Protein AF-0000000078668151 (afdb_homodimer)

Foldseek 3Di:
DAEFEAVQWDFWFADVDDFPEEEEAFDKYKYWADWQQQPQDDDFVDFSVPGDCSRGHIWTGQYQYPPDDAQKKKKKAWAAWDFDQKFKWKFAAPFFQVNVVDDGITMFIWGHDPQWTPRDPDTDGFQKAFQFKFFHAHDIDGLLAQALRGHRLQASVRHHQKMKMHGAHHHRRRMTTYNMARDADFASGSNTGRITTTMIMIGIHMGHFGARHMWMGHPWKIKGKHWAQDVVVRQVVQLQLQLQLLCQFVVHDSVVSNVVCVVFKDKAFNHDGTSIGMIIIIGTVVRGDPVSRGDHPDD/DAEFEQVQWDFWFADVDDFPEEEEAFDKYKYWADWQQQPQDDDFVDFSVPGDPSRGHIWTGQYQYPPDDAFKKKKKAWAAWDFDQKFKWKFAAPFFQVNVVDDGITMDIWGHDPQWTDRDPDTDGFQKAFQFKFFHAHDIDGLLAQALRGHRLQASVRHHQKMKMHGAHHHRRRMTTYNMARDADFASGSNTGRITTTMTMIRIHMGHFGARHMWMGHPWKIKGKHWAQDVVVRQVVQLQLQLQLLCQQVVHDSVVSNVVCVVFKDKAFNHDGTSIGMIIIIGTVVRGDPVSRGDHPPD

pLDDT: mean 97.36, std 6.48, range [25.25, 99.0]

Solvent-accessible surface area (backbone atoms only — not comparable to full-atom values): 27349 Å² total; per-residue (Å²): 126,50,74,41,53,47,87,39,46,41,53,50,28,13,74,82,64,60,68,67,46,76,42,51,62,69,38,50,38,34,38,26,28,38,15,33,62,48,70,66,64,85,48,53,86,42,36,74,86,74,52,67,73,90,46,40,27,32,20,15,31,20,35,25,30,58,87,31,30,61,59,16,27,40,37,39,33,30,70,38,67,49,70,51,49,56,25,40,32,48,41,35,54,73,33,28,67,59,8,87,72,38,86,59,58,40,37,44,65,24,48,38,55,96,59,28,32,29,57,77,91,45,79,40,76,47,50,53,21,42,22,20,44,28,25,21,31,86,50,79,37,50,31,60,42,27,35,46,38,26,20,32,40,39,31,64,74,47,22,62,71,21,34,41,33,31,30,25,62,31,78,22,26,33,37,27,38,15,23,28,25,40,26,50,20,28,22,23,39,27,55,31,34,29,27,16,29,33,38,38,35,32,35,36,36,65,42,88,26,27,41,77,41,24,34,36,35,50,96,60,32,38,28,42,41,26,43,22,69,47,58,68,58,15,48,44,51,33,51,52,53,49,24,51,18,37,11,62,51,64,74,39,58,67,68,58,13,36,50,49,33,3,41,55,31,28,42,41,46,21,22,61,43,48,76,22,16,20,31,28,32,37,36,44,47,91,58,38,56,77,67,33,61,38,50,68,79,77,129,127,50,74,42,54,48,87,40,47,40,55,48,29,14,75,83,65,60,68,67,46,77,43,51,61,69,40,48,39,34,38,25,28,40,15,33,63,47,69,66,64,85,48,52,87,43,37,75,86,74,52,67,73,88,45,40,29,33,21,15,31,21,35,24,30,58,87,32,30,62,60,17,26,39,36,41,33,29,69,40,67,48,69,50,50,58,23,40,32,48,42,34,54,73,33,27,66,60,7,87,72,40,85,59,57,40,37,44,64,25,48,38,56,96,62,30,34,27,57,78,90,46,79,39,75,47,50,54,21,42,22,21,44,29,24,19,30,86,51,81,37,50,30,61,40,28,36,48,37,26,19,31,40,40,31,64,73,47,23,62,72,20,34,41,34,31,30,24,62,30,77,22,26,33,39,28,38,15,23,27,23,39,25,50,20,29,23,22,39,28,54,30,34,30,26,16,28,35,36,38,34,32,34,37,37,66,42,88,26,25,42,76,41,24,35,36,37,51,97,60,28,38,29,42,42,26,43,23,69,46,57,67,60,15,48,45,52,34,50,53,52,51,25,52,19,38,11,60,51,63,75,39,56,65,69,56,13,36,50,50,33,3,41,55,31,28,43,40,46,19,23,62,43,48,75,23,15,20,34,30,32,37,37,46,46,92,56,36,56,75,68,32,61,39,51,70,76,82,122

Secondary structure (DSSP, 8-state):
-EEE-TTSEESEESTT---SEEE-TT-EEEEEE--TTTT---STT--GGGS-GGGSS-EEEEEEETT--TTEEEEEEEEEEEEEEEEEEEE-TT-STTTTT--S-EEEEEEEETTEEEETTEEEE---EEEEEE---SS-EETT--BTTEEE---TT-STT-EEEEE--STTEEEEEEEEES---TB-TTS---EEEEEEEEEEEEEESB-SS-EEE-SSEEEEEEEESSHHHHHHHHHHHHHHHHHHHHT--HHHHHHHHHHHPEEEEEESSSSSEEEEEEEETTT--GGGT-B----/-EEE-TTSEESEESTT---SEEE-TT-EEEEEE--TTTT---STT--GGGS-GGGSS-EEEEEEETT--TTEEEEEEEEEEEEEEEEEEEE-TT-STTTTT--S-EEEEEEEETTEEEETTEEEE---EEEEEE---SS-EETT--BTTEEE---TT-STT-EEEEE--STTEEEEEEEEES---TB-TTS---EEEEEEEEEEEEEESB-SS-EEE-SSEEEEEEEESSHHHHHHHHHHHHHHHHHHHHT--HHHHHHHHHHHPEEEEEESSSSSEEEEEEEETTT--GGGT-B----

Nearest PDB structures (foldseek):
  2f4l-assembly2_C  TM=9.774E-01  e=2.449E-40  Thermotoga maritima MSB8
  2f4l-assembly1_A  TM=9.808E-01  e=3.648E-40  Thermotoga maritima MSB8
  2f4l-assembly2_D  TM=9.801E-01  e=1.139E-39  Thermotoga maritima MSB8
  2ii1-assembly2_B  TM=9.842E-01  e=1.960E-38  Halalkalibacterium halodurans
  2f4l-assembly1_B  TM=9.836E-01  e=4.348E-38  Thermotoga maritima MSB8

Organism: Thermococcus barophilus (strain DSM 11836 / MP) (NCBI:txid391623)

Structure (mmCIF, N/CA/C/O backbone):
data_AF-0000000078668151-model_v1
#
loop_
_entity.id
_entity.type
_entity.pdbx_description
1 polymer Acetamidase/formamidase
#
loop_
_atom_site.group_PDB
_atom_site.id
_atom_site.type_symbol
_atom_site.label_atom_id
_atom_site.label_alt_id
_atom_site.label_comp_id
_atom_site.label_asym_id
_atom_site.label_entity_id
_atom_site.label_seq_id
_atom_site.pdbx_PDB_ins_code
_atom_site.Cartn_x
_atom_site.Cartn_y
_atom_site.Cartn_z
_atom_site.occupancy
_atom_site.B_iso_or_equiv
_atom_site.auth_seq_id
_atom_site.auth_comp_id
_atom_site.auth_asym_id
_atom_site.auth_atom_id
_atom_site.pdbx_PDB_model_num
ATOM 1 N N . MET A 1 1 ? -4.043 37.812 0.231 1 87.56 1 MET A N 1
ATOM 2 C CA . MET A 1 1 ? -3.439 36.5 0.529 1 87.56 1 MET A CA 1
ATOM 3 C C . MET A 1 1 ? -2.809 36.5 1.917 1 87.56 1 MET A C 1
ATOM 5 O O . MET A 1 1 ? -2.121 37.469 2.291 1 87.56 1 MET A O 1
ATOM 9 N N . ILE A 1 2 ? -3.191 35.625 2.83 1 96.69 2 ILE A N 1
ATOM 10 C CA . ILE A 1 2 ? -2.721 35.531 4.207 1 96.69 2 ILE A CA 1
ATOM 11 C C . ILE A 1 2 ? -1.424 34.719 4.25 1 96.69 2 ILE A C 1
ATOM 13 O O . ILE A 1 2 ? -1.345 33.625 3.682 1 96.69 2 ILE A O 1
ATOM 17 N N . LEU A 1 3 ? -0.396 35.312 4.742 1 98.38 3 LEU A N 1
ATOM 18 C CA . LEU A 1 3 ? 0.892 34.656 4.895 1 98.38 3 LEU A CA 1
ATOM 19 C C . LEU A 1 3 ? 1.207 34.406 6.367 1 98.38 3 LEU A C 1
ATOM 21 O O . LEU A 1 3 ? 1.135 35.344 7.18 1 98.38 3 LEU A O 1
ATOM 25 N N . ILE A 1 4 ? 1.469 33.219 6.703 1 98.88 4 ILE A N 1
ATOM 26 C CA . ILE A 1 4 ? 1.926 32.906 8.047 1 98.88 4 ILE A CA 1
ATOM 27 C C . ILE A 1 4 ? 3.404 32.5 8.008 1 98.88 4 ILE A C 1
ATOM 29 O O . ILE A 1 4 ? 3.775 31.484 7.449 1 98.88 4 ILE A O 1
ATOM 33 N N . PRO A 1 5 ? 4.262 33.281 8.602 1 98.56 5 PRO A N 1
ATOM 34 C CA . PRO A 1 5 ? 5.703 33.031 8.523 1 98.56 5 PRO A CA 1
ATOM 35 C C . PRO A 1 5 ? 6.141 31.859 9.398 1 98.56 5 PRO A C 1
ATOM 37 O O . PRO A 1 5 ? 5.426 31.469 10.32 1 98.56 5 PRO A O 1
ATOM 40 N N . LYS A 1 6 ? 7.277 31.266 9.086 1 97.75 6 LYS A N 1
ATOM 41 C CA . LYS A 1 6 ? 7.734 30.031 9.703 1 97.75 6 LYS A CA 1
ATOM 42 C C . LYS A 1 6 ? 8.062 30.234 11.18 1 97.75 6 LYS A C 1
ATOM 44 O O . LYS A 1 6 ? 8.18 29.266 11.93 1 97.75 6 LYS A O 1
ATOM 49 N N . ASP A 1 7 ? 8.227 31.469 11.648 1 97.25 7 ASP A N 1
ATOM 50 C CA . ASP A 1 7 ? 8.531 31.703 13.062 1 97.25 7 ASP A CA 1
ATOM 51 C C . ASP A 1 7 ? 7.277 31.531 13.922 1 97.25 7 ASP A C 1
ATOM 53 O O . ASP A 1 7 ? 7.367 31.453 15.148 1 97.25 7 ASP A O 1
ATOM 57 N N . LYS A 1 8 ? 6.117 31.562 13.273 1 98.38 8 LYS A N 1
ATOM 58 C CA . LYS A 1 8 ? 4.879 31.203 13.945 1 98.38 8 LYS A CA 1
ATOM 59 C C . LYS A 1 8 ? 4.602 29.703 13.82 1 98.38 8 LYS A C 1
ATOM 61 O O . LYS A 1 8 ? 3.982 29.266 12.852 1 98.38 8 LYS A O 1
ATOM 66 N N . HIS A 1 9 ? 5.164 28.953 14.672 1 98.25 9 HIS A N 1
ATOM 67 C CA . HIS A 1 9 ? 4.969 27.516 14.602 1 98.25 9 HIS A CA 1
ATOM 68 C C . HIS A 1 9 ? 4.703 26.922 15.977 1 98.25 9 HIS A C 1
ATOM 70 O O . HIS A 1 9 ? 4.957 27.578 17 1 98.25 9 HIS A O 1
ATOM 76 N N . VAL A 1 10 ? 4.129 25.812 16.031 1 98.5 10 VAL A N 1
ATOM 77 C CA . VAL A 1 10 ? 3.805 25.078 17.25 1 98.5 10 VAL A CA 1
ATOM 78 C C . VAL A 1 10 ? 4.461 23.703 17.219 1 98.5 10 VAL A C 1
ATOM 80 O O . VAL A 1 10 ? 4.895 23.234 16.172 1 98.5 10 VAL A O 1
ATOM 83 N N . TYR A 1 11 ? 4.492 23 18.406 1 98.44 11 TYR A N 1
ATOM 84 C CA . TYR A 1 11 ? 5.082 21.672 18.531 1 98.44 11 TYR A CA 1
ATOM 85 C C . TYR A 1 11 ? 4.062 20.672 19.047 1 98.44 11 TYR A C 1
ATOM 87 O O . TYR A 1 11 ? 4.414 19.531 19.359 1 98.44 11 TYR A O 1
ATOM 95 N N . SER A 1 12 ? 2.84 21.109 19.172 1 98.62 12 SER A N 1
ATOM 96 C CA . SER A 1 12 ? 1.735 20.25 19.578 1 98.62 12 SER A CA 1
ATOM 97 C C . SER A 1 12 ? 0.414 20.734 18.984 1 98.62 12 SER A C 1
ATOM 99 O O . SER A 1 12 ? 0.265 21.906 18.656 1 98.62 12 SER A O 1
ATOM 101 N N . PHE A 1 13 ? -0.48 19.812 18.766 1 98.81 13 PHE A N 1
ATOM 102 C CA . PHE A 1 13 ? -1.871 20.094 18.438 1 98.81 13 PHE A CA 1
ATOM 103 C C . PHE A 1 13 ? -2.754 19.984 19.672 1 98.81 13 PHE A C 1
ATOM 105 O O . PHE A 1 13 ? -2.885 18.891 20.25 1 98.81 13 PHE A O 1
ATOM 112 N N . GLY A 1 14 ? -3.338 21.062 20.062 1 98.5 14 GLY A N 1
ATOM 113 C CA . GLY A 1 14 ? -4.176 20.953 21.25 1 98.5 14 GLY A CA 1
ATOM 114 C C . GLY A 1 14 ? -4.656 22.297 21.75 1 98.5 14 GLY A C 1
ATOM 115 O O . GLY A 1 14 ? -4.637 23.297 21.016 1 98.5 14 GLY A O 1
ATOM 116 N N . PRO A 1 15 ? -5.156 22.328 23.016 1 97.81 15 PRO A N 1
ATOM 117 C CA . PRO A 1 15 ? -5.812 23.516 23.594 1 97.81 15 PRO A CA 1
ATOM 118 C C . PRO A 1 15 ? -4.855 24.688 23.781 1 97.81 15 PRO A C 1
ATOM 120 O O . PRO A 1 15 ? -5.293 25.828 23.906 1 97.81 15 PRO A O 1
ATOM 123 N N . SER A 1 16 ? -3.594 24.453 23.75 1 97.38 16 SER A N 1
ATOM 124 C CA . SER A 1 16 ? -2.629 25.516 24 1 97.38 16 SER A CA 1
ATOM 125 C C . SER A 1 16 ? -2.4 26.359 22.766 1 97.38 16 SER A C 1
ATOM 127 O O . SER A 1 16 ? -1.811 27.438 22.828 1 97.38 16 SER A O 1
ATOM 129 N N . MET A 1 17 ? -2.893 25.922 21.641 1 98.12 17 MET A N 1
ATOM 130 C CA . MET A 1 17 ? -2.664 26.609 20.375 1 98.12 17 MET A CA 1
ATOM 131 C C . MET A 1 17 ? -3.367 27.953 20.344 1 98.12 17 MET A C 1
ATOM 133 O O . MET A 1 17 ? -4.543 28.062 20.703 1 98.12 17 MET A O 1
ATOM 137 N N . LYS A 1 18 ? -2.572 28.969 20.031 1 97.62 18 LYS A N 1
ATOM 138 C CA . LYS A 1 18 ? -3.086 30.328 19.828 1 97.62 18 LYS A CA 1
ATOM 139 C C . LYS A 1 18 ? -2.98 30.734 18.359 1 97.62 18 LYS A C 1
ATOM 141 O O . LYS A 1 18 ? -1.942 30.547 17.734 1 97.62 18 LYS A O 1
ATOM 146 N N . PRO A 1 19 ? -4.027 31.297 17.859 1 98.44 19 PRO A N 1
ATOM 147 C CA . PRO A 1 19 ? -4.027 31.625 16.422 1 98.44 19 PRO A CA 1
ATOM 148 C C . PRO A 1 19 ? -2.893 32.562 16.047 1 98.44 19 PRO A C 1
ATOM 150 O O . PRO A 1 19 ? -2.627 33.531 16.75 1 98.44 19 PRO A O 1
ATOM 153 N N . ALA A 1 20 ? -2.26 32.281 14.977 1 98.62 20 ALA A N 1
ATOM 154 C CA . ALA A 1 20 ? -1.259 33.156 14.383 1 98.62 20 ALA A CA 1
ATOM 155 C C . ALA A 1 20 ? -1.883 34.062 13.312 1 98.62 20 ALA A C 1
ATOM 157 O O . ALA A 1 20 ? -1.334 35.094 12.984 1 98.62 20 ALA A O 1
ATOM 158 N N . ALA A 1 21 ? -2.965 33.625 12.75 1 98.75 21 ALA A N 1
ATOM 159 C CA . ALA A 1 21 ? -3.723 34.344 11.727 1 98.75 21 ALA A CA 1
ATOM 160 C C . ALA A 1 21 ? -5.172 33.875 11.68 1 98.75 21 ALA A C 1
ATOM 162 O O . ALA A 1 21 ? -5.516 32.844 12.289 1 98.75 21 ALA A O 1
ATOM 163 N N . LYS A 1 22 ? -6.004 34.594 11.023 1 98.69 22 LYS A N 1
ATOM 164 C CA . LYS A 1 22 ? -7.414 34.25 10.852 1 98.69 22 LYS A CA 1
ATOM 165 C C . LYS A 1 22 ? -7.809 34.281 9.375 1 98.69 22 LYS A C 1
ATOM 167 O O . LYS A 1 22 ? -7.32 35.125 8.609 1 98.69 22 LYS A O 1
ATOM 172 N N . ALA A 1 23 ? -8.633 33.406 9.016 1 98.81 23 ALA A N 1
ATOM 173 C CA . ALA A 1 23 ? -9.133 33.312 7.645 1 98.81 23 ALA A CA 1
ATOM 174 C C . ALA A 1 23 ? -10.625 33.031 7.617 1 98.81 23 ALA A C 1
ATOM 176 O O . ALA A 1 23 ? -11.18 32.5 8.594 1 98.81 23 ALA A O 1
ATOM 177 N N . LYS A 1 24 ? -11.273 33.406 6.527 1 98.56 24 LYS A N 1
ATOM 178 C CA . LYS A 1 24 ? -12.641 33 6.207 1 98.56 24 LYS A CA 1
ATOM 179 C C . LYS A 1 24 ? -12.648 31.844 5.215 1 98.56 24 LYS A C 1
ATOM 181 O O . LYS A 1 24 ? -11.695 31.672 4.449 1 98.56 24 LYS A O 1
ATOM 186 N N . PRO A 1 25 ? -13.773 31.047 5.266 1 98.44 25 PRO A N 1
ATOM 187 C CA . PRO A 1 25 ? -13.883 30.031 4.219 1 98.44 25 PRO A CA 1
ATOM 188 C C . PRO A 1 25 ? -13.727 30.609 2.814 1 98.44 25 PRO A C 1
ATOM 190 O O . PRO A 1 25 ? -14.305 31.641 2.5 1 98.44 25 PRO A O 1
ATOM 193 N N . GLY A 1 26 ? -12.859 29.953 2.049 1 98.31 26 GLY A N 1
ATOM 194 C CA . GLY A 1 26 ? -12.586 30.422 0.699 1 98.31 26 GLY A CA 1
ATOM 195 C C . GLY A 1 26 ? -11.273 31.172 0.577 1 98.31 26 GLY A C 1
ATOM 196 O O . GLY A 1 26 ? -10.766 31.375 -0.529 1 98.31 26 GLY A O 1
ATOM 197 N N . ASP A 1 27 ? -10.719 31.594 1.709 1 98.69 27 ASP A N 1
ATOM 198 C CA . ASP A 1 27 ? -9.469 32.344 1.67 1 98.69 27 ASP A CA 1
ATOM 199 C C . ASP A 1 27 ? -8.297 31.469 1.253 1 98.69 27 ASP A C 1
ATOM 201 O O . ASP A 1 27 ? -8.305 30.25 1.515 1 98.69 27 ASP A O 1
ATOM 205 N N . ILE A 1 28 ? -7.359 32.031 0.583 1 98.81 28 ILE A N 1
ATOM 206 C CA . ILE A 1 28 ? -6.078 31.406 0.246 1 98.81 28 ILE A CA 1
ATOM 207 C C . ILE A 1 28 ? -5.016 31.828 1.257 1 98.81 28 ILE A C 1
ATOM 209 O O . ILE A 1 28 ? -4.898 33.031 1.575 1 98.81 28 ILE A O 1
ATOM 213 N N . VAL A 1 29 ? -4.293 30.922 1.816 1 98.88 29 VAL A N 1
ATOM 214 C CA . VAL A 1 29 ? -3.305 31.156 2.865 1 98.88 29 VAL A CA 1
ATOM 215 C C . VAL A 1 29 ? -1.98 30.5 2.484 1 98.88 29 VAL A C 1
ATOM 217 O O . VAL A 1 29 ? -1.965 29.391 1.943 1 98.88 29 VAL A O 1
ATOM 220 N N . VAL A 1 30 ? -0.86 31.109 2.711 1 98.94 30 VAL A N 1
ATOM 221 C CA . VAL A 1 30 ? 0.471 30.547 2.498 1 98.94 30 VAL A CA 1
ATOM 222 C C . VAL A 1 30 ? 1.156 30.312 3.844 1 98.94 30 VAL A C 1
ATOM 224 O O . VAL A 1 30 ? 1.25 31.234 4.664 1 98.94 30 VAL A O 1
ATOM 227 N N . PHE A 1 31 ? 1.579 29.141 4.121 1 98.94 31 PHE A N 1
ATOM 228 C CA . PHE A 1 31 ? 2.365 28.781 5.293 1 98.94 31 PHE A CA 1
ATOM 229 C C . PHE A 1 31 ? 3.836 28.609 4.926 1 98.94 31 PHE A C 1
ATOM 231 O O . PHE A 1 31 ? 4.184 27.797 4.066 1 98.94 31 PHE A O 1
ATOM 238 N N . GLU A 1 32 ? 4.68 29.359 5.484 1 98.88 32 GLU A N 1
ATOM 239 C CA . GLU A 1 32 ? 6.105 29.047 5.426 1 98.88 32 GLU A CA 1
ATOM 240 C C . GLU A 1 32 ? 6.488 28.016 6.488 1 98.88 32 GLU A C 1
ATOM 242 O O . GLU A 1 32 ? 6.027 28.094 7.629 1 98.88 32 GLU A O 1
ATOM 247 N N . THR A 1 33 ? 7.277 27.047 6.113 1 98.69 33 THR A N 1
ATOM 248 C CA . THR A 1 33 ? 7.535 25.938 7.039 1 98.69 33 THR A CA 1
ATOM 249 C C . THR A 1 33 ? 9.039 25.75 7.234 1 98.69 33 THR A C 1
ATOM 251 O O . THR A 1 33 ? 9.828 26.094 6.359 1 98.69 33 THR A O 1
ATOM 254 N N . ILE A 1 34 ? 9.398 25.266 8.406 1 98 34 ILE A N 1
ATOM 255 C CA . ILE A 1 34 ? 10.719 24.766 8.75 1 98 34 ILE A CA 1
ATOM 256 C C . ILE A 1 34 ? 10.766 23.25 8.547 1 98 34 ILE A C 1
ATOM 258 O O . ILE A 1 34 ? 9.75 22.562 8.719 1 98 34 ILE A O 1
ATOM 262 N N . ASP A 1 35 ? 11.922 22.75 8.141 1 97 35 ASP A N 1
ATOM 263 C CA . ASP A 1 35 ? 12 21.312 7.945 1 97 35 ASP A CA 1
ATOM 264 C C . ASP A 1 35 ? 11.773 20.562 9.258 1 97 35 ASP A C 1
ATOM 266 O O . ASP A 1 35 ? 11.789 21.172 10.336 1 97 35 ASP A O 1
ATOM 270 N N . ALA A 1 36 ? 11.594 19.312 9.195 1 97.19 36 ALA A N 1
ATOM 271 C CA . ALA A 1 36 ? 11.188 18.469 10.32 1 97.19 36 ALA A CA 1
ATOM 272 C C . ALA A 1 36 ? 12.234 18.516 11.43 1 97.19 36 ALA A C 1
ATOM 274 O O . ALA A 1 36 ? 11.922 18.266 12.594 1 97.19 36 ALA A O 1
ATOM 275 N N . LEU A 1 37 ? 13.484 18.828 11.133 1 97 37 LEU A N 1
ATOM 276 C CA . LEU A 1 37 ? 14.555 18.797 12.117 1 97 37 LEU A CA 1
ATOM 277 C C . LEU A 1 37 ? 14.812 20.188 12.688 1 97 37 LEU A C 1
ATOM 279 O O . LEU A 1 37 ? 15.812 20.406 13.375 1 97 37 LEU A O 1
ATOM 283 N N . GLY A 1 38 ? 13.945 21.156 12.336 1 96.56 38 GLY A N 1
ATOM 284 C CA . GLY A 1 38 ? 13.961 22.484 12.922 1 96.56 38 GLY A CA 1
ATOM 285 C C . GLY A 1 38 ? 15.047 23.375 12.352 1 96.56 38 GLY A C 1
ATOM 286 O O . GLY A 1 38 ? 15.492 24.312 13.016 1 96.56 38 GLY A O 1
ATOM 287 N N . GLY A 1 39 ? 15.523 22.969 11.25 1 95.69 39 GLY A N 1
ATOM 288 C CA . GLY A 1 39 ? 16.609 23.734 10.68 1 95.69 39 GLY A CA 1
ATOM 289 C C . GLY A 1 39 ? 17.922 23.562 11.422 1 95.69 39 GLY A C 1
ATOM 290 O O . GLY A 1 39 ? 18.844 24.375 11.273 1 95.69 39 GLY A O 1
ATOM 291 N N . GLN A 1 40 ? 18.016 22.531 12.203 1 96 40 GLN A N 1
ATOM 292 C CA . GLN A 1 40 ? 19.156 22.359 13.102 1 96 40 GLN A CA 1
ATOM 293 C C . GLN A 1 40 ? 20.328 21.688 12.383 1 96 40 GLN A C 1
ATOM 295 O O . GLN A 1 40 ? 21.469 21.766 12.844 1 96 40 GLN A O 1
ATOM 300 N N . ILE A 1 41 ? 20.047 20.953 11.289 1 95.56 41 ILE A N 1
ATOM 301 C CA . ILE A 1 41 ? 21.078 20.266 10.539 1 95.56 41 ILE A CA 1
ATOM 302 C C . ILE A 1 41 ? 21.547 21.125 9.367 1 95.56 41 ILE A C 1
ATOM 304 O O . ILE A 1 41 ? 20.766 21.453 8.477 1 95.56 41 ILE A O 1
ATOM 308 N N . GLN A 1 42 ? 22.859 21.453 9.375 1 92.81 42 GLN A N 1
ATOM 309 C CA . GLN A 1 42 ? 23.375 22.375 8.383 1 92.81 42 GLN A CA 1
ATOM 310 C C . GLN A 1 42 ? 24.359 21.672 7.441 1 92.81 42 GLN A C 1
ATOM 312 O O . GLN A 1 42 ? 24.578 22.125 6.316 1 92.81 42 GLN A O 1
ATOM 317 N N . SER A 1 43 ? 24.984 20.609 7.938 1 94.56 43 SER A N 1
ATOM 318 C CA . SER A 1 43 ? 25.922 19.828 7.145 1 94.56 43 SER A CA 1
ATOM 319 C C . SER A 1 43 ? 25.812 18.344 7.48 1 94.56 43 SER A C 1
ATOM 321 O O . SER A 1 43 ? 25.094 17.953 8.406 1 94.56 43 SER A O 1
ATOM 323 N N . GLU A 1 44 ? 26.469 17.562 6.715 1 95.38 44 GLU A N 1
ATOM 324 C CA . GLU A 1 44 ? 26.422 16.125 6.922 1 95.38 44 GLU A CA 1
ATOM 325 C C . GLU A 1 44 ? 27.156 15.711 8.195 1 95.38 44 GLU A C 1
ATOM 327 O O . GLU A 1 44 ? 27.031 14.578 8.664 1 95.38 44 GLU A O 1
ATOM 332 N N . LYS A 1 45 ? 27.906 16.594 8.797 1 95.12 45 LYS A N 1
ATOM 333 C CA . LYS A 1 45 ? 28.562 16.359 10.078 1 95.12 45 LYS A CA 1
ATOM 334 C C . LYS A 1 45 ? 27.562 16.453 11.234 1 95.12 45 LYS A C 1
ATOM 336 O O . LYS A 1 45 ? 27.812 15.938 12.32 1 95.12 45 LYS A O 1
ATOM 341 N N . ASP A 1 46 ? 26.5 17.203 10.961 1 94.81 46 ASP A N 1
ATOM 342 C CA . ASP A 1 46 ? 25.438 17.328 11.961 1 94.81 46 ASP A CA 1
ATOM 343 C C . ASP A 1 46 ? 24.547 16.094 11.945 1 94.81 46 ASP A C 1
ATOM 345 O O . ASP A 1 46 ? 23.969 15.75 10.906 1 94.81 46 ASP A O 1
ATOM 349 N N . THR A 1 47 ? 24.453 15.469 13.133 1 93.94 47 THR A N 1
ATOM 350 C CA . THR A 1 47 ? 23.594 14.297 13.203 1 93.94 47 THR A CA 1
ATOM 351 C C . THR A 1 47 ? 22.453 14.531 14.18 1 93.94 47 THR A C 1
ATOM 353 O O . THR A 1 47 ? 22.453 15.516 14.922 1 93.94 47 THR A O 1
ATOM 356 N N . ILE A 1 48 ? 21.469 13.625 14.133 1 93.38 48 ILE A N 1
ATOM 357 C CA . ILE A 1 48 ? 20.266 13.758 14.953 1 93.38 48 ILE A CA 1
ATOM 358 C C . ILE A 1 48 ? 20.641 13.633 16.422 1 93.38 48 ILE A C 1
ATOM 360 O O . ILE A 1 48 ? 19.875 14.062 17.297 1 93.38 48 ILE A O 1
ATOM 364 N N . ALA A 1 49 ? 21.781 13.07 16.688 1 90.44 49 ALA A N 1
ATOM 365 C CA . ALA A 1 49 ? 22.234 12.922 18.078 1 90.44 49 ALA A CA 1
ATOM 366 C C . ALA A 1 49 ? 22.547 14.273 18.703 1 90.44 49 ALA A C 1
ATOM 368 O O . ALA A 1 49 ? 22.578 14.406 19.922 1 90.44 49 ALA A O 1
ATOM 369 N N . GLN A 1 50 ? 22.656 15.289 17.922 1 92.06 50 GLN A N 1
ATOM 370 C CA . GLN A 1 50 ? 23.156 16.562 18.422 1 92.06 50 GLN A CA 1
ATOM 371 C C . GLN A 1 50 ? 22.047 17.609 18.438 1 92.06 50 GLN A C 1
ATOM 373 O O . GLN A 1 50 ? 22.266 18.75 18.859 1 92.06 50 GLN A O 1
ATOM 378 N N . ILE A 1 51 ? 20.906 17.141 18 1 92.25 51 ILE A N 1
ATOM 379 C CA . ILE A 1 51 ? 19.922 18.203 17.844 1 92.25 51 ILE A CA 1
ATOM 380 C C . ILE A 1 51 ? 19.016 18.266 19.078 1 92.25 51 ILE A C 1
ATOM 382 O O . ILE A 1 51 ? 19 17.328 19.875 1 92.25 51 ILE A O 1
ATOM 386 N N . ASP A 1 52 ? 18.422 19.469 19.312 1 95.44 52 ASP A N 1
ATOM 387 C CA . ASP A 1 52 ? 17.406 19.688 20.328 1 95.44 52 ASP A CA 1
ATOM 388 C C . ASP A 1 52 ? 16.062 19.109 19.891 1 95.44 52 ASP A C 1
ATOM 390 O O . ASP A 1 52 ? 15.375 19.688 19.047 1 95.44 52 ASP A O 1
ATOM 394 N N . PHE A 1 53 ? 15.617 18.047 20.469 1 93.75 53 PHE A N 1
ATOM 395 C CA . PHE A 1 53 ? 14.43 17.312 20.047 1 93.75 53 PHE A CA 1
ATOM 396 C C . PHE A 1 53 ? 13.164 18.078 20.422 1 93.75 53 PHE A C 1
ATOM 398 O O . PHE A 1 53 ? 12.078 17.75 19.938 1 93.75 53 PHE A O 1
ATOM 405 N N . SER A 1 54 ? 13.273 19.047 21.312 1 93.88 54 SER A N 1
ATOM 406 C CA . SER A 1 54 ? 12.125 19.891 21.609 1 93.88 54 SER A CA 1
ATOM 407 C C . SER A 1 54 ? 11.789 20.812 20.422 1 93.88 54 SER A C 1
ATOM 409 O O . SER A 1 54 ? 10.719 21.422 20.391 1 93.88 54 SER A O 1
ATOM 411 N N . ARG A 1 55 ? 12.641 20.828 19.453 1 94.88 55 ARG A N 1
ATOM 412 C CA . ARG A 1 55 ? 12.461 21.703 18.297 1 94.88 55 ARG A CA 1
ATOM 413 C C . ARG A 1 55 ? 12.234 20.906 17.031 1 94.88 55 ARG A C 1
ATOM 415 O O . ARG A 1 55 ? 12.484 21.391 15.922 1 94.88 55 ARG A O 1
ATOM 422 N N . VAL A 1 56 ? 11.781 19.672 17.188 1 95.75 56 VAL A N 1
ATOM 423 C CA . VAL A 1 56 ? 11.57 18.812 16.031 1 95.75 56 VAL A CA 1
ATOM 424 C C . VAL A 1 56 ? 10.102 18.844 15.617 1 95.75 56 VAL A C 1
ATOM 426 O O . VAL A 1 56 ? 9.211 18.984 16.469 1 95.75 56 VAL A O 1
ATOM 429 N N . ASN A 1 57 ? 9.852 18.781 14.336 1 97.44 57 ASN A N 1
ATOM 430 C CA . ASN A 1 57 ? 8.555 18.734 13.664 1 97.44 57 ASN A CA 1
ATOM 431 C C . ASN A 1 57 ? 7.738 20 13.945 1 97.44 57 ASN A C 1
ATOM 433 O O . ASN A 1 57 ? 6.57 19.906 14.328 1 97.44 57 ASN A O 1
ATOM 437 N N . PRO A 1 58 ? 8.383 21.156 13.781 1 98.56 58 PRO A N 1
ATOM 438 C CA . PRO A 1 58 ? 7.57 22.359 13.883 1 98.56 58 PRO A CA 1
ATOM 439 C C . PRO A 1 58 ? 6.473 22.438 12.828 1 98.56 58 PRO A C 1
ATOM 441 O O . PRO A 1 58 ? 6.699 22.078 11.672 1 98.56 58 PRO A O 1
ATOM 444 N N . ALA A 1 59 ? 5.309 22.828 13.203 1 98.75 59 ALA A N 1
ATOM 445 C CA . ALA A 1 59 ? 4.199 23.062 12.289 1 98.75 59 ALA A CA 1
ATOM 446 C C . ALA A 1 59 ? 3.771 24.531 12.312 1 98.75 59 ALA A C 1
ATOM 448 O O . ALA A 1 59 ? 3.402 25.047 13.367 1 98.75 59 ALA A O 1
ATOM 449 N N . THR A 1 60 ? 3.822 25.156 11.188 1 98.88 60 THR A N 1
ATOM 450 C CA . THR A 1 60 ? 3.506 26.578 11.086 1 98.88 60 THR A CA 1
ATOM 451 C C . THR A 1 60 ? 2.002 26.812 11.188 1 98.88 60 THR A C 1
ATOM 453 O O . THR A 1 60 ? 1.213 26.062 10.594 1 98.88 60 THR A O 1
ATOM 456 N N . GLY A 1 61 ? 1.583 27.844 11.719 1 97.88 61 GLY A N 1
ATOM 457 C CA . GLY A 1 61 ? 0.238 28.203 12.133 1 97.88 61 GLY A CA 1
ATOM 458 C C . GLY A 1 61 ? 0.166 28.672 13.578 1 97.88 61 GLY A C 1
ATOM 459 O O . GLY A 1 61 ? 1.152 29.172 14.125 1 97.88 61 GLY A O 1
ATOM 460 N N . PRO A 1 62 ? -0.919 28.547 14.234 1 98.5 62 PRO A N 1
ATOM 461 C CA . PRO A 1 62 ? -2.18 27.984 13.766 1 98.5 62 PRO A CA 1
ATOM 462 C C . PRO A 1 62 ? -3.025 28.969 12.977 1 98.5 62 PRO A C 1
ATOM 464 O O . PRO A 1 62 ? -2.934 30.188 13.203 1 98.5 62 PRO A O 1
ATOM 467 N N . LEU A 1 63 ? -3.707 28.531 12.047 1 98.94 63 LEU A N 1
ATOM 468 C CA . LEU A 1 63 ? -4.68 29.328 11.32 1 98.94 63 LEU A CA 1
ATOM 469 C C . LEU A 1 63 ? -6.082 29.141 11.891 1 98.94 63 LEU A C 1
ATOM 471 O O . LEU A 1 63 ? -6.609 28.031 11.883 1 98.94 63 LEU A O 1
ATOM 475 N N . TYR A 1 64 ? -6.637 30.203 12.422 1 98.94 64 TYR A N 1
ATOM 476 C CA . TYR A 1 64 ? -8.039 30.219 12.828 1 98.94 64 TYR A CA 1
ATOM 477 C C . TYR A 1 64 ? -8.953 30.406 11.625 1 98.94 64 TYR A C 1
ATOM 479 O O . TYR A 1 64 ? -8.836 31.375 10.891 1 98.94 64 TYR A O 1
ATOM 487 N N . VAL A 1 65 ? -9.836 29.484 11.391 1 98.94 65 VAL A N 1
ATOM 488 C CA . VAL A 1 65 ? -10.766 29.578 10.273 1 98.94 65 VAL A CA 1
ATOM 489 C C . VAL A 1 65 ? -12.164 29.891 10.789 1 98.94 65 VAL A C 1
ATOM 491 O O . VAL A 1 65 ? -12.727 29.125 11.57 1 98.94 65 VAL A O 1
ATOM 494 N N . GLU A 1 66 ? -12.734 30.984 10.344 1 98.75 66 GLU A N 1
ATOM 495 C CA . GLU A 1 66 ? -14.055 31.406 10.789 1 98.75 66 GLU A CA 1
ATOM 496 C C . GLU A 1 66 ? -15.117 30.359 10.461 1 98.75 66 GLU A C 1
ATOM 498 O O . GLU A 1 66 ? -15.125 29.797 9.359 1 98.75 66 GLU A O 1
ATOM 503 N N . GLY A 1 67 ? -15.969 30.062 11.406 1 98.25 67 GLY A N 1
ATOM 504 C CA . GLY A 1 67 ? -17.062 29.141 11.188 1 98.25 67 GLY A CA 1
ATOM 505 C C . GLY A 1 67 ? -16.688 27.703 11.453 1 98.25 67 GLY A C 1
ATOM 506 O O . GLY A 1 67 ? -17.562 26.828 11.492 1 98.25 67 GLY A O 1
ATOM 507 N N . ALA A 1 68 ? -15.43 27.422 11.664 1 98.56 68 ALA A N 1
ATOM 508 C CA . ALA A 1 68 ? -14.992 26.078 11.977 1 98.56 68 ALA A CA 1
ATOM 509 C C . ALA A 1 68 ? -15.344 25.688 13.406 1 98.56 68 ALA A C 1
ATOM 511 O O . ALA A 1 68 ? -14.93 26.359 14.359 1 98.56 68 ALA A O 1
ATOM 512 N N . GLU A 1 69 ? -16.094 24.688 13.539 1 97.62 69 GLU A N 1
ATOM 513 C CA . GLU A 1 69 ? -16.516 24.203 14.852 1 97.62 69 GLU A CA 1
ATOM 514 C C . GLU A 1 69 ? -16.672 22.688 14.859 1 97.62 69 GLU A C 1
ATOM 516 O O . GLU A 1 69 ? -16.656 22.047 13.805 1 97.62 69 GLU A O 1
ATOM 521 N N . ARG A 1 70 ? -16.781 22.156 16.062 1 95.56 70 ARG A N 1
ATOM 522 C CA . ARG A 1 70 ? -17 20.719 16.203 1 95.56 70 ARG A CA 1
ATOM 523 C C . ARG A 1 70 ? -18.188 20.266 15.359 1 95.56 70 ARG A C 1
ATOM 525 O O . ARG A 1 70 ? -19.172 21 15.219 1 95.56 70 ARG A O 1
ATOM 532 N N . ASN A 1 71 ? -18.125 19.016 14.781 1 92.62 71 ASN A N 1
ATOM 533 C CA . ASN A 1 71 ? -19.141 18.422 13.93 1 92.62 71 ASN A CA 1
ATOM 534 C C . ASN A 1 71 ? -19.172 19.078 12.555 1 92.62 71 ASN A C 1
ATOM 536 O O . ASN A 1 71 ? -20.203 19.047 11.875 1 92.62 71 ASN A O 1
ATOM 540 N N . LYS A 1 72 ? -18.25 19.859 12.227 1 97.56 72 LYS A N 1
ATOM 541 C CA . LYS A 1 72 ? -17.984 20.297 10.859 1 97.56 72 LYS A CA 1
ATOM 542 C C . LYS A 1 72 ? -16.641 19.75 10.359 1 97.56 72 LYS A C 1
ATOM 544 O O . LYS A 1 72 ? -15.961 19.031 11.086 1 97.56 72 LYS A O 1
ATOM 549 N N . VAL A 1 73 ? -16.375 20 9.117 1 98.62 73 VAL A N 1
ATOM 550 C CA . VAL A 1 73 ? -15.18 19.484 8.477 1 98.62 73 VAL A CA 1
ATOM 551 C C . VAL A 1 73 ? -14.367 20.625 7.887 1 98.62 73 VAL A C 1
ATOM 553 O O . VAL A 1 73 ? -14.922 21.516 7.234 1 98.62 73 VAL A O 1
ATOM 556 N N . LEU A 1 74 ? -13.125 20.688 8.234 1 98.94 74 LEU A N 1
ATOM 557 C CA . LEU A 1 74 ? -12.227 21.625 7.562 1 98.94 74 LEU A CA 1
ATOM 558 C C . LEU A 1 74 ? -11.711 21.031 6.254 1 98.94 74 LEU A C 1
ATOM 560 O O . LEU A 1 74 ? -11.109 19.953 6.242 1 98.94 74 LEU A O 1
ATOM 564 N N . ALA A 1 75 ? -12 21.672 5.133 1 98.94 75 ALA A N 1
ATOM 565 C CA . ALA A 1 75 ? -11.43 21.297 3.838 1 98.94 75 ALA A CA 1
ATOM 566 C C . ALA A 1 75 ? -10.188 22.141 3.527 1 98.94 75 ALA A C 1
ATOM 568 O O . ALA A 1 75 ? -10.234 23.359 3.564 1 98.94 75 ALA A O 1
ATOM 569 N N . VAL A 1 76 ? -9.094 21.5 3.344 1 99 76 VAL A N 1
ATOM 570 C CA . VAL A 1 76 ? -7.832 22.156 3 1 99 76 VAL A CA 1
ATOM 571 C C . VAL A 1 76 ? -7.398 21.734 1.6 1 99 76 VAL A C 1
ATOM 573 O O . VAL A 1 76 ? -6.871 20.625 1.411 1 99 76 VAL A O 1
ATOM 576 N N . LYS A 1 77 ? -7.672 22.578 0.626 1 98.88 77 LYS A N 1
ATOM 577 C CA . LYS A 1 77 ? -7.227 22.312 -0.739 1 98.88 77 LYS A CA 1
ATOM 578 C C . LYS A 1 77 ? -5.777 22.766 -0.939 1 98.88 77 LYS A C 1
ATOM 580 O O . LYS A 1 77 ? -5.461 23.938 -0.788 1 98.88 77 LYS A O 1
ATOM 585 N N . ILE A 1 78 ? -4.898 21.844 -1.267 1 99 78 ILE A N 1
ATOM 586 C CA . ILE A 1 78 ? -3.488 22.156 -1.472 1 99 78 ILE A CA 1
ATOM 587 C C . ILE A 1 78 ? -3.273 22.672 -2.895 1 99 78 ILE A C 1
ATOM 589 O O . ILE A 1 78 ? -3.393 21.922 -3.859 1 99 78 ILE A O 1
ATOM 593 N N . LEU A 1 79 ? -2.898 23.891 -3.035 1 98.94 79 LEU A N 1
ATOM 594 C CA . LEU A 1 79 ? -2.795 24.547 -4.336 1 98.94 79 LEU A CA 1
ATOM 595 C C . LEU A 1 79 ? -1.371 24.469 -4.875 1 98.94 79 LEU A C 1
ATOM 597 O O . LEU A 1 79 ? -1.166 24.344 -6.086 1 98.94 79 LEU A O 1
ATOM 601 N N . ASP A 1 80 ? -0.407 24.578 -3.977 1 98.88 80 ASP A N 1
ATOM 602 C CA . ASP A 1 80 ? 0.99 24.562 -4.398 1 98.88 80 ASP A CA 1
ATOM 603 C C . ASP A 1 80 ? 1.916 24.266 -3.221 1 98.88 80 ASP A C 1
ATOM 605 O O . ASP A 1 80 ? 1.591 24.594 -2.076 1 98.88 80 ASP A O 1
ATOM 609 N N . ILE A 1 81 ? 2.98 23.656 -3.451 1 98.94 81 ILE A N 1
ATOM 610 C CA . ILE A 1 81 ? 4.07 23.422 -2.508 1 98.94 81 ILE A CA 1
ATOM 611 C C . ILE A 1 81 ? 5.398 23.812 -3.152 1 98.94 81 ILE A C 1
ATOM 613 O O . ILE A 1 81 ? 5.77 23.281 -4.199 1 98.94 81 ILE A O 1
ATOM 617 N N . LYS A 1 82 ? 6.078 24.672 -2.598 1 98.69 82 LYS A N 1
ATOM 618 C CA . LYS A 1 82 ? 7.426 25.062 -3.008 1 98.69 82 LYS A CA 1
ATOM 619 C C . LYS A 1 82 ? 8.461 24.625 -1.974 1 98.69 82 LYS A C 1
ATOM 621 O O . LYS A 1 82 ? 8.273 24.844 -0.774 1 98.69 82 LYS A O 1
ATOM 626 N N . VAL A 1 83 ? 9.523 23.969 -2.443 1 98.75 83 VAL A N 1
ATOM 627 C CA . VAL A 1 83 ? 10.531 23.469 -1.511 1 98.75 83 VAL A CA 1
ATOM 628 C C . VAL A 1 83 ? 11.852 24.203 -1.756 1 98.75 83 VAL A C 1
ATOM 630 O O . VAL A 1 83 ? 12.156 24.594 -2.887 1 98.75 83 VAL A O 1
ATOM 633 N N . GLU A 1 84 ? 12.586 24.359 -0.719 1 98.25 84 GLU A N 1
ATOM 634 C CA . GLU A 1 84 ? 13.914 24.969 -0.812 1 98.25 84 GLU A CA 1
ATOM 635 C C . GLU A 1 84 ? 14.906 24.031 -1.491 1 98.25 84 GLU A C 1
ATOM 637 O O . GLU A 1 84 ? 14.562 22.891 -1.815 1 98.25 84 GLU A O 1
ATOM 642 N N . GLU A 1 85 ? 16.109 24.5 -1.688 1 98.12 85 GLU A N 1
ATOM 643 C CA . GLU A 1 85 ? 17.062 23.797 -2.555 1 98.12 85 GLU A CA 1
ATOM 644 C C . GLU A 1 85 ? 17.875 22.781 -1.767 1 98.12 85 GLU A C 1
ATOM 646 O O . GLU A 1 85 ? 18.656 22.016 -2.348 1 98.12 85 GLU A O 1
ATOM 651 N N . LYS A 1 86 ? 17.75 22.828 -0.463 1 97.88 86 LYS A N 1
ATOM 652 C CA . LYS A 1 86 ? 18.5 21.906 0.388 1 97.88 86 LYS A CA 1
ATOM 653 C C . LYS A 1 86 ? 17.562 21.031 1.213 1 97.88 86 LYS A C 1
ATOM 655 O O . LYS A 1 86 ? 16.75 21.547 1.985 1 97.88 86 LYS A O 1
ATOM 660 N N . GLY A 1 87 ? 17.656 19.734 1.031 1 98.5 87 GLY A N 1
ATOM 661 C CA . GLY A 1 87 ? 16.969 18.75 1.855 1 98.5 87 GLY A CA 1
ATOM 662 C C . GLY A 1 87 ? 17.906 17.938 2.723 1 98.5 87 GLY A C 1
ATOM 663 O O . GLY A 1 87 ? 19.125 17.922 2.494 1 98.5 87 GLY A O 1
ATOM 664 N N . VAL A 1 88 ? 17.375 17.375 3.758 1 98.56 88 VAL A N 1
ATOM 665 C CA . VAL A 1 88 ? 18.172 16.594 4.703 1 98.56 88 VAL A CA 1
ATOM 666 C C . VAL A 1 88 ? 17.484 15.258 4.969 1 98.56 88 VAL A C 1
ATOM 668 O O . VAL A 1 88 ? 16.266 15.195 5.117 1 98.56 88 VAL A O 1
ATOM 671 N N . ILE A 1 89 ? 18.297 14.195 4.98 1 98.75 89 ILE A N 1
ATOM 672 C CA . ILE A 1 89 ? 17.797 12.891 5.422 1 98.75 89 ILE A CA 1
ATOM 673 C C . ILE A 1 89 ? 18.75 12.305 6.453 1 98.75 89 ILE A C 1
ATOM 675 O O . ILE A 1 89 ? 19.969 12.422 6.32 1 98.75 89 ILE A O 1
ATOM 679 N N . VAL A 1 90 ? 18.156 11.68 7.492 1 98.44 90 VAL A N 1
ATOM 680 C CA . VAL A 1 90 ? 18.969 11.156 8.586 1 98.44 90 VAL A CA 1
ATOM 681 C C . VAL A 1 90 ? 18.562 9.711 8.883 1 98.44 90 VAL A C 1
ATOM 683 O O . VAL A 1 90 ? 17.438 9.297 8.578 1 98.44 90 VAL A O 1
ATOM 686 N N . THR A 1 91 ? 19.422 8.914 9.406 1 98.25 91 THR A N 1
ATOM 687 C CA . THR A 1 91 ? 19.156 7.641 10.062 1 98.25 91 THR A CA 1
ATOM 688 C C . THR A 1 91 ? 19.672 7.66 11.5 1 98.25 91 THR A C 1
ATOM 690 O O . THR A 1 91 ? 20.516 8.477 11.852 1 98.25 91 THR A O 1
ATOM 693 N N . ALA A 1 92 ? 19.172 6.93 12.344 1 97.56 92 ALA A N 1
ATOM 694 C CA . ALA A 1 92 ? 19.578 6.816 13.742 1 97.56 92 ALA A CA 1
ATOM 695 C C . ALA A 1 92 ? 19.266 5.434 14.297 1 97.56 92 ALA A C 1
ATOM 697 O O . ALA A 1 92 ? 18.312 4.777 13.852 1 97.56 92 ALA A O 1
ATOM 698 N N . PRO A 1 93 ? 20.078 4.98 15.289 1 97.56 93 PRO A N 1
ATOM 699 C CA . PRO A 1 93 ? 19.719 3.732 15.969 1 97.56 93 PRO A CA 1
ATOM 700 C C . PRO A 1 93 ? 18.312 3.758 16.547 1 97.56 93 PRO A C 1
ATOM 702 O O . PRO A 1 93 ? 17.875 4.789 17.062 1 97.56 93 PRO A O 1
ATOM 705 N N . ASN A 1 94 ? 17.578 2.631 16.359 1 96.38 94 ASN A N 1
ATOM 706 C CA . ASN A 1 94 ? 16.25 2.414 16.922 1 96.38 94 ASN A CA 1
ATOM 707 C C . ASN A 1 94 ? 15.195 3.26 16.203 1 96.38 94 ASN A C 1
ATOM 709 O O . ASN A 1 94 ? 14.086 3.426 16.703 1 96.38 94 ASN A O 1
ATOM 713 N N . ALA A 1 95 ? 15.586 3.873 15.07 1 95.94 95 ALA A N 1
ATOM 714 C CA . ALA A 1 95 ? 14.641 4.668 14.289 1 95.94 95 ALA A CA 1
ATOM 715 C C . ALA A 1 95 ? 14.281 3.963 12.984 1 95.94 95 ALA A C 1
ATOM 717 O O . ALA A 1 95 ? 15.156 3.473 12.273 1 95.94 95 ALA A O 1
ATOM 718 N N . GLY A 1 96 ? 12.969 3.914 12.758 1 97.88 96 GLY A N 1
ATOM 719 C CA . GLY A 1 96 ? 12.516 3.338 11.5 1 97.88 96 GLY A CA 1
ATOM 720 C C . GLY A 1 96 ? 12.328 1.835 11.57 1 97.88 96 GLY A C 1
ATOM 721 O O . GLY A 1 96 ? 12.375 1.245 12.648 1 97.88 96 GLY A O 1
ATOM 722 N N . VAL A 1 97 ? 12.117 1.202 10.438 1 98.69 97 VAL A N 1
ATOM 723 C CA . VAL A 1 97 ? 11.758 -0.21 10.336 1 98.69 97 VAL A CA 1
ATOM 724 C C . VAL A 1 97 ? 12.961 -1.071 10.727 1 98.69 97 VAL A C 1
ATOM 726 O O . VAL A 1 97 ? 12.805 -2.115 11.367 1 98.69 97 VAL A O 1
ATOM 729 N N . LEU A 1 98 ? 14.195 -0.586 10.336 1 98.69 98 LEU A N 1
ATOM 730 C CA . LEU A 1 98 ? 15.398 -1.368 10.586 1 98.69 98 LEU A CA 1
ATOM 731 C C . LEU A 1 98 ? 16.328 -0.647 11.555 1 98.69 98 LEU A C 1
ATOM 733 O O . LEU A 1 98 ? 17.547 -0.71 11.422 1 98.69 98 LEU A O 1
ATOM 737 N N . GLY A 1 99 ? 15.773 0.064 12.484 1 97.88 99 GLY A N 1
ATOM 738 C CA . GLY A 1 99 ? 16.547 0.811 13.461 1 97.88 99 GLY A CA 1
ATOM 739 C C . GLY A 1 99 ? 17.5 -0.061 14.258 1 97.88 99 GLY A C 1
ATOM 740 O O . GLY A 1 99 ? 18.547 0.409 14.719 1 97.88 99 GLY A O 1
ATOM 741 N N . ASN A 1 100 ? 17.203 -1.351 14.398 1 97.44 100 ASN A N 1
ATOM 742 C CA . ASN A 1 100 ? 18.031 -2.293 15.148 1 97.44 100 ASN A CA 1
ATOM 743 C C . ASN A 1 100 ? 19.344 -2.58 14.445 1 97.44 100 ASN A C 1
ATOM 745 O O . ASN A 1 100 ? 20.312 -3.037 15.07 1 97.44 100 ASN A O 1
ATOM 749 N N . ILE A 1 101 ? 19.391 -2.291 13.148 1 97.44 101 ILE A N 1
ATOM 750 C CA . ILE A 1 101 ? 20.578 -2.57 12.352 1 97.44 101 ILE A CA 1
ATOM 751 C C . ILE A 1 101 ? 21.484 -1.34 12.32 1 97.44 101 ILE A C 1
ATOM 753 O O . ILE A 1 101 ? 22.688 -1.454 12.117 1 97.44 101 ILE A O 1
ATOM 757 N N . VAL A 1 102 ? 20.922 -0.16 12.492 1 98.06 102 VAL A N 1
ATOM 758 C CA . VAL A 1 102 ? 21.672 1.09 12.43 1 98.06 102 VAL A CA 1
ATOM 759 C C . VAL A 1 102 ? 22.609 1.189 13.633 1 98.06 102 VAL A C 1
ATOM 761 O O . VAL A 1 102 ? 22.156 1.136 14.781 1 98.06 102 VAL A O 1
ATOM 764 N N . LYS A 1 103 ? 23.875 1.414 13.43 1 96.94 103 LYS A N 1
ATOM 765 C CA . LYS A 1 103 ? 24.875 1.407 14.492 1 96.94 103 LYS A CA 1
ATOM 766 C C . LYS A 1 103 ? 25.141 2.82 15.008 1 96.94 103 LYS A C 1
ATOM 768 O O . LYS A 1 103 ? 25.422 3.012 16.188 1 96.94 103 LYS A O 1
ATOM 773 N N . ALA A 1 104 ? 25.062 3.791 14.141 1 97.25 104 ALA A N 1
ATOM 774 C CA . ALA A 1 104 ? 25.312 5.188 14.484 1 97.25 104 ALA A CA 1
ATOM 775 C C . ALA A 1 104 ? 24.484 6.129 13.617 1 97.25 104 ALA A C 1
ATOM 777 O O . ALA A 1 104 ? 24.109 5.781 12.492 1 97.25 104 ALA A O 1
ATOM 778 N N . PRO A 1 105 ? 24.156 7.32 14.156 1 97.81 105 PRO A N 1
ATOM 779 C CA . PRO A 1 105 ? 23.422 8.289 13.344 1 97.81 105 PRO A CA 1
ATOM 780 C C . PRO A 1 105 ? 24.203 8.781 12.141 1 97.81 105 PRO A C 1
ATOM 782 O O . PRO A 1 105 ? 25.422 8.961 12.227 1 97.81 105 PRO A O 1
ATOM 785 N N . LYS A 1 106 ? 23.516 8.938 11.078 1 98.06 106 LYS A N 1
ATOM 786 C CA . LYS A 1 106 ? 24.109 9.469 9.859 1 98.06 106 LYS A CA 1
ATOM 787 C C . LYS A 1 106 ? 23.203 10.516 9.211 1 98.06 106 LYS A C 1
ATOM 789 O O . LYS A 1 106 ? 21.984 10.484 9.398 1 98.06 106 LYS A O 1
ATOM 794 N N . THR A 1 107 ? 23.812 11.5 8.484 1 98.19 107 THR A N 1
ATOM 795 C CA . THR A 1 107 ? 23.109 12.562 7.762 1 98.19 107 THR A CA 1
ATOM 796 C C . THR A 1 107 ? 23.578 12.617 6.309 1 98.19 107 THR A C 1
ATOM 798 O O . THR A 1 107 ? 24.766 12.484 6.023 1 98.19 107 THR A O 1
ATOM 801 N N . ARG A 1 108 ? 22.625 12.758 5.445 1 98.25 108 ARG A N 1
ATOM 802 C CA . ARG A 1 108 ? 22.922 13.094 4.059 1 98.25 108 ARG A CA 1
ATOM 803 C C . ARG A 1 108 ? 22.188 14.352 3.627 1 98.25 108 ARG A C 1
ATOM 805 O O . ARG A 1 108 ? 21 14.508 3.926 1 98.25 108 ARG A O 1
ATOM 812 N N . ILE A 1 109 ? 22.922 15.289 3.027 1 98.12 109 ILE A N 1
ATOM 813 C CA . ILE A 1 109 ? 22.328 16.484 2.436 1 98.12 109 ILE A CA 1
ATOM 814 C C . ILE A 1 109 ? 21.969 16.203 0.979 1 98.12 109 ILE A C 1
ATOM 816 O O . ILE A 1 109 ? 22.766 15.633 0.231 1 98.12 109 ILE A O 1
ATOM 820 N N . CYS A 1 110 ? 20.781 16.547 0.621 1 98.56 110 CYS A N 1
ATOM 821 C CA . CYS A 1 110 ? 20.312 16.406 -0.751 1 98.56 110 CYS A CA 1
ATOM 822 C C . CYS A 1 110 ? 20.109 17.766 -1.408 1 98.56 110 CYS A C 1
ATOM 824 O O . CYS A 1 110 ? 19.344 18.594 -0.908 1 98.56 110 CYS A O 1
ATOM 826 N N . ARG A 1 111 ? 20.781 17.969 -2.51 1 98.25 111 ARG A N 1
ATOM 827 C CA . ARG A 1 111 ? 20.516 19.156 -3.307 1 98.25 111 ARG A CA 1
ATOM 828 C C . ARG A 1 111 ? 19.25 18.969 -4.148 1 98.25 111 ARG A C 1
ATOM 830 O O . ARG A 1 111 ? 19.047 17.906 -4.738 1 98.25 111 ARG A O 1
ATOM 837 N N . ILE A 1 112 ? 18.375 19.969 -4.145 1 98.75 112 ILE A N 1
ATOM 838 C CA . ILE A 1 112 ? 17.125 19.938 -4.902 1 98.75 112 ILE A CA 1
ATOM 839 C C . ILE A 1 112 ? 17.141 21.031 -5.969 1 98.75 112 ILE A C 1
ATOM 841 O O . ILE A 1 112 ? 17.109 22.219 -5.648 1 98.75 112 ILE A O 1
ATOM 845 N N . LYS A 1 113 ? 17.25 20.641 -7.191 1 97.56 113 LYS A N 1
ATOM 846 C CA . LYS A 1 113 ? 17.344 21.594 -8.297 1 97.56 113 LYS A CA 1
ATOM 847 C C . LYS A 1 113 ? 16.516 21.125 -9.492 1 97.56 113 LYS A C 1
ATOM 849 O O . LYS A 1 113 ? 16.594 19.953 -9.891 1 97.56 113 LYS A O 1
ATOM 854 N N . HIS A 1 114 ? 15.672 22.031 -10.086 1 96.94 114 HIS A N 1
ATOM 855 C CA . HIS A 1 114 ? 14.906 21.781 -11.297 1 96.94 114 HIS A CA 1
ATOM 856 C C . HIS A 1 114 ? 14.031 20.531 -11.148 1 96.94 114 HIS A C 1
ATOM 858 O O . HIS A 1 114 ? 14 19.688 -12.039 1 96.94 114 HIS A O 1
ATOM 864 N N . GLY A 1 115 ? 13.508 20.344 -9.953 1 97.88 115 GLY A N 1
ATOM 865 C CA . GLY A 1 115 ? 12.555 19.266 -9.734 1 97.88 115 GLY A CA 1
ATOM 866 C C . GLY A 1 115 ? 13.211 17.922 -9.516 1 97.88 115 GLY A C 1
ATOM 867 O O . GLY A 1 115 ? 12.562 16.875 -9.648 1 97.88 115 GLY A O 1
ATOM 868 N N . ILE A 1 116 ? 14.547 17.984 -9.242 1 98.75 116 ILE A N 1
ATOM 869 C CA . ILE A 1 116 ? 15.289 16.75 -9.023 1 98.75 116 ILE A CA 1
ATOM 870 C C . ILE A 1 116 ? 15.969 16.797 -7.656 1 98.75 116 ILE A C 1
ATOM 872 O O . ILE A 1 116 ? 16.609 17.797 -7.301 1 98.75 116 ILE A O 1
ATOM 876 N N . VAL A 1 117 ? 15.75 15.766 -6.824 1 98.88 117 VAL A N 1
ATOM 877 C CA . VAL A 1 117 ? 16.5 15.539 -5.59 1 98.88 117 VAL A CA 1
ATOM 878 C C . VAL A 1 117 ? 17.766 14.758 -5.883 1 98.88 117 VAL A C 1
ATOM 880 O O . VAL A 1 117 ? 17.719 13.641 -6.41 1 98.88 117 VAL A O 1
ATOM 883 N N . HIS A 1 118 ? 18.891 15.352 -5.582 1 98.75 118 HIS A N 1
ATOM 884 C CA . HIS A 1 118 ? 20.188 14.688 -5.781 1 98.75 118 HIS A CA 1
ATOM 885 C C . HIS A 1 118 ? 20.641 13.992 -4.504 1 98.75 118 HIS A C 1
ATOM 887 O O . HIS A 1 118 ? 21.047 14.648 -3.543 1 98.75 118 HIS A O 1
ATOM 893 N N . PHE A 1 119 ? 20.578 12.734 -4.445 1 98.62 119 PHE A N 1
ATOM 894 C CA . PHE A 1 119 ? 21.141 11.891 -3.4 1 98.62 119 PHE A CA 1
ATOM 895 C C . PHE A 1 119 ? 22.484 11.312 -3.836 1 98.62 119 PHE A C 1
ATOM 897 O O . PHE A 1 119 ? 22.547 10.227 -4.422 1 98.62 119 PHE A O 1
ATOM 904 N N . GLY A 1 120 ? 23.516 12 -3.52 1 96.25 120 GLY A N 1
ATOM 905 C CA . GLY A 1 120 ? 24.766 11.688 -4.191 1 96.25 120 GLY A CA 1
ATOM 906 C C . GLY A 1 120 ? 24.672 11.789 -5.699 1 96.25 120 GLY A C 1
ATOM 907 O O . GLY A 1 120 ? 24.266 12.82 -6.234 1 96.25 120 GLY A O 1
ATOM 908 N N . ASN A 1 121 ? 24.984 10.734 -6.355 1 96.5 121 ASN A N 1
ATOM 909 C CA . ASN A 1 121 ? 24.938 10.719 -7.812 1 96.5 121 ASN A CA 1
ATOM 910 C C . ASN A 1 121 ? 23.578 10.203 -8.312 1 96.5 121 ASN A C 1
ATOM 912 O O . ASN A 1 121 ? 23.328 10.18 -9.523 1 96.5 121 ASN A O 1
ATOM 916 N N . ILE A 1 122 ? 22.766 9.859 -7.418 1 98.69 122 ILE A N 1
ATOM 917 C CA . ILE A 1 122 ? 21.469 9.32 -7.789 1 98.69 122 ILE A CA 1
ATOM 918 C C . ILE A 1 122 ? 20.453 10.453 -7.918 1 98.69 122 ILE A C 1
ATOM 920 O O . ILE A 1 122 ? 20.328 11.289 -7.02 1 98.69 122 ILE A O 1
ATOM 924 N N . LYS A 1 123 ? 19.766 10.523 -9.039 1 98.81 123 LYS A N 1
ATOM 925 C CA . LYS A 1 123 ? 18.75 11.539 -9.305 1 98.81 123 LYS A CA 1
ATOM 926 C C . LYS A 1 123 ? 17.359 10.992 -9.055 1 98.81 123 LYS A C 1
ATOM 928 O O . LYS A 1 123 ? 16.984 9.945 -9.586 1 98.81 123 LYS A O 1
ATOM 933 N N . ILE A 1 124 ? 16.625 11.617 -8.219 1 98.94 124 ILE A N 1
ATOM 934 C CA . ILE A 1 124 ? 15.258 11.234 -7.855 1 98.94 124 ILE A CA 1
ATOM 935 C C . ILE A 1 124 ? 14.297 12.367 -8.195 1 98.94 124 ILE A C 1
ATOM 937 O O . ILE A 1 124 ? 14.461 13.492 -7.727 1 98.94 124 ILE A O 1
ATOM 941 N N . PRO A 1 125 ? 13.281 12.133 -9.031 1 98.88 125 PRO A N 1
ATOM 942 C CA . PRO A 1 125 ? 12.289 13.195 -9.25 1 98.88 125 PRO A CA 1
ATOM 943 C C . PRO A 1 125 ? 11.641 13.664 -7.949 1 98.88 125 PRO A C 1
ATOM 945 O O . PRO A 1 125 ? 11.148 12.844 -7.172 1 98.88 125 PRO A O 1
ATOM 948 N N . ALA A 1 126 ? 11.648 14.992 -7.703 1 98.88 126 ALA A N 1
ATOM 949 C CA . ALA A 1 126 ? 10.984 15.547 -6.531 1 98.88 126 ALA A CA 1
ATOM 950 C C . ALA A 1 126 ? 9.469 15.375 -6.629 1 98.88 126 ALA A C 1
ATOM 952 O O . ALA A 1 126 ? 8.898 15.492 -7.715 1 98.88 126 ALA A O 1
ATOM 953 N N . LYS A 1 127 ? 8.836 15.078 -5.594 1 98.81 127 LYS A N 1
ATOM 954 C CA . LYS A 1 127 ? 7.387 15.023 -5.418 1 98.81 127 LYS A CA 1
ATOM 955 C C . LYS A 1 127 ? 6.969 15.648 -4.09 1 98.81 127 LYS A C 1
ATOM 957 O O . LYS A 1 127 ? 6.508 14.945 -3.188 1 98.81 127 LYS A O 1
ATOM 962 N N . PRO A 1 128 ? 7.07 16.938 -3.992 1 98.94 128 PRO A N 1
ATOM 963 C CA . PRO A 1 128 ? 6.859 17.609 -2.713 1 98.94 128 PRO A CA 1
ATOM 964 C C . PRO A 1 128 ? 5.523 17.25 -2.066 1 98.94 128 PRO A C 1
ATOM 966 O O . PRO A 1 128 ? 4.512 17.141 -2.758 1 98.94 128 PRO A O 1
ATOM 969 N N . MET A 1 129 ? 5.547 17.094 -0.784 1 98.94 129 MET A N 1
ATOM 970 C CA . MET A 1 129 ? 4.371 16.688 -0.016 1 98.94 129 MET A CA 1
ATOM 971 C C . MET A 1 129 ? 4.422 17.266 1.396 1 98.94 129 MET A C 1
ATOM 973 O O . MET A 1 129 ? 5.453 17.781 1.825 1 98.94 129 MET A O 1
ATOM 977 N N . ILE A 1 130 ? 3.283 17.172 2.076 1 98.94 130 ILE A N 1
ATOM 978 C CA . ILE A 1 130 ? 3.148 17.656 3.445 1 98.94 130 ILE A CA 1
ATOM 979 C C . ILE A 1 130 ? 3.096 16.469 4.41 1 98.94 130 ILE A C 1
ATOM 981 O O . ILE A 1 130 ? 2.209 15.617 4.305 1 98.94 130 ILE A O 1
ATOM 985 N N . GLY A 1 131 ? 4.031 16.391 5.328 1 98.88 131 GLY A N 1
ATOM 986 C CA . GLY A 1 131 ? 4.043 15.32 6.312 1 98.88 131 GLY A CA 1
ATOM 987 C C . GLY A 1 131 ? 3.135 15.594 7.496 1 98.88 131 GLY A C 1
AT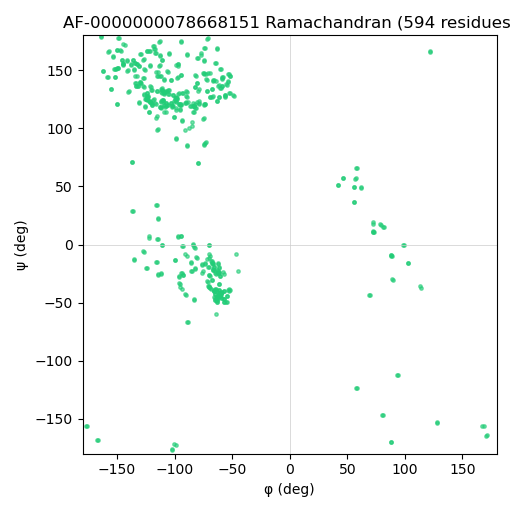OM 988 O O . GLY A 1 131 ? 2.375 14.719 7.918 1 98.88 131 GLY A O 1
ATOM 989 N N . VAL A 1 132 ? 3.264 16.828 8.016 1 98.88 132 VAL A N 1
ATOM 990 C CA . VAL A 1 132 ? 2.461 17.234 9.164 1 98.88 132 VAL A CA 1
ATOM 991 C C . VAL A 1 132 ? 1.397 18.234 8.719 1 98.88 132 VAL A C 1
ATOM 993 O O . VAL A 1 132 ? 1.722 19.297 8.203 1 98.88 132 VAL A O 1
ATOM 996 N N . ILE A 1 133 ? 0.187 17.953 8.859 1 98.94 133 ILE A N 1
ATOM 997 C CA . ILE A 1 133 ? -0.964 18.828 8.664 1 98.94 133 ILE A CA 1
ATOM 998 C C . ILE A 1 133 ? -2.1 18.391 9.594 1 98.94 133 ILE A C 1
ATOM 1000 O O . ILE A 1 133 ? -2.502 17.234 9.594 1 98.94 133 ILE A O 1
ATOM 1004 N N . GLY A 1 134 ? -2.533 19.25 10.438 1 98.88 134 GLY A N 1
ATOM 1005 C CA . GLY A 1 134 ? -3.545 18.891 11.414 1 98.88 134 GLY A CA 1
ATOM 1006 C C . GLY A 1 134 ? -4.207 20.094 12.062 1 98.88 134 GLY A C 1
ATOM 1007 O O . GLY A 1 134 ? -3.912 21.234 11.703 1 98.88 134 GLY A O 1
ATOM 1008 N N . VAL A 1 135 ? -5.16 19.797 12.961 1 98.94 135 VAL A N 1
ATOM 1009 C CA . VAL A 1 135 ? -5.934 20.797 13.68 1 98.94 135 VAL A CA 1
ATOM 1010 C C . VAL A 1 135 ? -5.789 20.578 15.188 1 98.94 135 VAL A C 1
ATOM 1012 O O . VAL A 1 135 ? -5.289 19.547 15.625 1 98.94 135 VAL A O 1
ATOM 1015 N N . ALA A 1 136 ? -6.211 21.594 15.93 1 98.88 136 ALA A N 1
ATOM 1016 C CA . ALA A 1 136 ? -6.16 21.469 17.375 1 98.88 136 ALA A CA 1
ATOM 1017 C C . ALA A 1 136 ? -7.039 20.328 17.859 1 98.88 136 ALA A C 1
ATOM 1019 O O . ALA A 1 136 ? -8.203 20.219 17.469 1 98.88 136 ALA A O 1
ATOM 1020 N N . TYR A 1 137 ? -6.441 19.453 18.641 1 98.56 137 TYR A N 1
ATOM 1021 C CA . TYR A 1 137 ? -7.152 18.344 19.234 1 98.56 137 TYR A CA 1
ATOM 1022 C C . TYR A 1 137 ? -7.637 18.688 20.641 1 98.56 137 TYR A C 1
ATOM 1024 O O . TYR A 1 137 ? -7.41 19.797 21.125 1 98.56 137 TYR A O 1
ATOM 1032 N N . ASP A 1 138 ? -8.398 17.797 21.266 1 98.19 138 ASP A N 1
ATOM 1033 C CA . ASP A 1 138 ? -8.953 18.047 22.594 1 98.19 138 ASP A CA 1
ATOM 1034 C C . ASP A 1 138 ? -7.859 18 23.672 1 98.19 138 ASP A C 1
ATOM 1036 O O . ASP A 1 138 ? -7.938 18.703 24.672 1 98.19 138 ASP A O 1
ATOM 1040 N N . GLU A 1 139 ? -6.84 17.188 23.469 1 98.5 139 GLU A N 1
ATOM 1041 C CA . GLU A 1 139 ? -5.66 17.109 24.328 1 98.5 139 GLU A CA 1
ATOM 1042 C C . GLU A 1 139 ? -4.402 17.516 23.562 1 98.5 139 GLU A C 1
ATOM 1044 O O . GLU A 1 139 ? -4.43 17.656 22.344 1 98.5 139 GLU A O 1
ATOM 1049 N N . GLU A 1 140 ? -3.357 17.766 24.359 1 98.56 140 GLU A N 1
ATOM 1050 C CA . GLU A 1 140 ? -2.088 18.078 23.703 1 98.56 140 GLU A CA 1
ATOM 1051 C C . GLU A 1 140 ? -1.463 16.828 23.078 1 98.56 140 GLU A C 1
ATOM 1053 O O . GLU A 1 14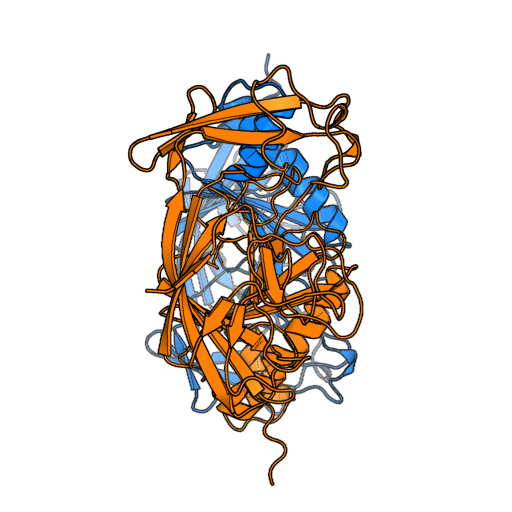0 ? -1.264 15.828 23.766 1 98.56 140 GLU A O 1
ATOM 1058 N N . VAL A 1 141 ? -1.254 16.859 21.797 1 98.56 141 VAL A N 1
ATOM 1059 C CA . VAL A 1 141 ? -0.583 15.781 21.078 1 98.56 141 VAL A CA 1
ATOM 1060 C C . VAL A 1 141 ? 0.618 16.344 20.312 1 98.56 141 VAL A C 1
ATOM 1062 O O . VAL A 1 141 ? 0.48 17.297 19.531 1 98.56 141 VAL A O 1
ATOM 1065 N N . PRO A 1 142 ? 1.813 15.789 20.531 1 98.38 142 PRO A N 1
ATOM 1066 C CA . PRO A 1 142 ? 2.975 16.281 19.797 1 98.38 142 PRO A CA 1
ATOM 1067 C C . PRO A 1 142 ? 2.744 16.281 18.281 1 98.38 142 PRO A C 1
ATOM 1069 O O . PRO A 1 142 ? 2.092 15.375 17.75 1 98.38 142 PRO A O 1
ATOM 1072 N N . THR A 1 143 ? 3.324 17.25 17.531 1 98.5 143 THR A N 1
ATOM 1073 C CA . THR A 1 143 ? 3.145 17.375 16.078 1 98.5 143 THR A CA 1
ATOM 1074 C C . THR A 1 143 ? 3.666 16.141 15.352 1 98.5 143 THR A C 1
ATOM 1076 O O . THR A 1 143 ? 3.256 15.867 14.227 1 98.5 143 THR A O 1
ATOM 1079 N N . GLY A 1 144 ? 4.52 15.367 16 1 98.12 144 GLY A N 1
ATOM 1080 C CA . GLY A 1 144 ? 5.094 14.18 15.383 1 98.12 144 GLY A CA 1
ATOM 1081 C C . GLY A 1 144 ? 4.188 12.969 15.469 1 98.12 144 GLY A C 1
ATOM 1082 O O . GLY A 1 144 ? 4.516 11.898 14.945 1 98.12 144 GLY A O 1
ATOM 1083 N N . THR A 1 145 ? 3.055 13.102 16.094 1 98.5 145 THR A N 1
ATOM 1084 C CA . THR A 1 145 ? 2.143 11.977 16.297 1 98.5 145 THR A CA 1
ATOM 1085 C C . THR A 1 145 ? 0.865 12.164 15.484 1 98.5 145 THR A C 1
ATOM 1087 O O . THR A 1 145 ? 0.127 13.133 15.695 1 98.5 145 THR A O 1
ATOM 1090 N N . PRO A 1 146 ? 0.584 11.266 14.555 1 98.81 146 PRO A N 1
ATOM 1091 C CA . PRO A 1 146 ? -0.668 11.367 13.797 1 98.81 146 PRO A CA 1
ATOM 1092 C C . PRO A 1 146 ? -1.863 10.805 14.562 1 98.81 146 PRO A C 1
ATOM 1094 O O . PRO A 1 146 ? -1.689 10.008 15.492 1 98.81 146 PRO A O 1
ATOM 1097 N N . GLY A 1 147 ? -3.018 11.18 14.18 1 98.75 147 GLY A N 1
ATOM 1098 C CA . GLY A 1 147 ? -4.281 10.719 14.742 1 98.75 147 GLY A CA 1
ATOM 1099 C C . GLY A 1 147 ? -5.492 11.281 14.023 1 98.75 147 GLY A C 1
ATOM 1100 O O . GLY A 1 147 ? -5.402 11.672 12.859 1 98.75 147 GLY A O 1
ATOM 1101 N N . LYS A 1 148 ? -6.602 11.312 14.758 1 98.75 148 LYS A N 1
ATOM 1102 C CA . LYS A 1 148 ? -7.848 11.805 14.18 1 98.75 148 LYS A CA 1
ATOM 1103 C C . LYS A 1 148 ? -7.746 13.281 13.812 1 98.75 148 LYS A C 1
ATOM 1105 O O . LYS A 1 148 ? -8.398 13.734 12.867 1 98.75 148 LYS A O 1
ATOM 1110 N N . HIS A 1 149 ? -6.91 14.039 14.414 1 98.81 149 HIS A N 1
ATOM 1111 C CA . HIS A 1 149 ? -6.727 15.469 14.188 1 98.81 149 HIS A CA 1
ATOM 1112 C C . HIS A 1 149 ? -5.801 15.727 13.008 1 98.81 149 HIS A C 1
ATOM 1114 O O . HIS A 1 149 ? -5.543 16.875 12.656 1 98.81 149 HIS A O 1
ATOM 1120 N N . GLY A 1 150 ? -5.309 14.68 12.367 1 98.88 150 GLY A N 1
ATOM 1121 C CA . GLY A 1 150 ? -4.246 14.773 11.383 1 98.88 150 GLY A CA 1
ATOM 1122 C C . GLY A 1 150 ? -2.865 14.555 11.969 1 98.88 150 GLY A C 1
ATOM 1123 O O . GLY A 1 150 ? -2.594 13.508 12.562 1 98.88 150 GLY A O 1
ATOM 1124 N N . GLY A 1 151 ? -2.125 15.562 11.969 1 98.75 151 GLY A N 1
ATOM 1125 C CA . GLY A 1 151 ? -0.771 15.461 12.492 1 98.75 151 GLY A CA 1
ATOM 1126 C C . GLY A 1 151 ? 0.209 14.867 11.5 1 98.75 151 GLY A C 1
ATOM 1127 O O . GLY A 1 151 ? 0.168 15.188 10.312 1 98.75 151 GLY A O 1
ATOM 1128 N N . ASN A 1 152 ? 1.208 14.117 12.016 1 98.81 152 ASN A N 1
ATOM 1129 C CA . ASN A 1 152 ? 2.301 13.562 11.219 1 98.81 152 ASN A CA 1
ATOM 1130 C C . ASN A 1 152 ? 1.873 12.305 10.477 1 98.81 152 ASN A C 1
ATOM 1132 O O . ASN A 1 152 ? 2.398 11.219 10.734 1 98.81 152 ASN A O 1
ATOM 1136 N N . MET A 1 153 ? 1.022 12.492 9.477 1 98.88 153 MET A N 1
ATOM 1137 C CA . MET A 1 153 ? 0.463 11.344 8.766 1 98.88 153 MET A CA 1
ATOM 1138 C C . MET A 1 153 ? 1.432 10.844 7.699 1 98.88 153 MET A C 1
ATOM 1140 O O . MET A 1 153 ? 1.317 9.703 7.238 1 98.88 153 MET A O 1
ATOM 1144 N N . ASP A 1 154 ? 2.359 11.688 7.285 1 98.81 154 ASP A N 1
ATOM 1145 C CA . ASP A 1 154 ? 3.367 11.281 6.309 1 98.81 154 ASP A CA 1
ATOM 1146 C C . ASP A 1 154 ? 2.744 10.438 5.195 1 98.81 154 ASP A C 1
ATOM 1148 O O . ASP A 1 154 ? 3.219 9.344 4.902 1 98.81 154 ASP A O 1
ATOM 1152 N N . THR A 1 155 ? 1.671 10.984 4.613 1 98.94 155 THR A N 1
ATOM 1153 C CA . THR A 1 155 ? 1.041 10.422 3.42 1 98.94 155 THR A CA 1
ATOM 1154 C C . THR A 1 155 ? 1.465 11.195 2.174 1 98.94 155 THR A C 1
ATOM 1156 O O . THR A 1 155 ? 1.115 12.367 2.016 1 98.94 155 THR A O 1
ATOM 1159 N N . ASN A 1 156 ? 2.252 10.547 1.358 1 98.69 156 ASN A N 1
ATOM 1160 C CA . ASN A 1 156 ? 2.926 11.289 0.295 1 98.69 156 ASN A CA 1
ATOM 1161 C C . ASN A 1 156 ? 1.943 11.75 -0.775 1 98.69 156 ASN A C 1
ATOM 1163 O O . ASN A 1 156 ? 2.305 12.523 -1.662 1 98.69 156 ASN A O 1
ATOM 1167 N N . LEU A 1 157 ? 0.624 11.422 -0.612 1 98.88 157 LEU A N 1
ATOM 1168 C CA . LEU A 1 157 ? -0.429 11.891 -1.509 1 98.88 157 LEU A CA 1
ATOM 1169 C C . LEU A 1 157 ? -0.932 13.266 -1.088 1 98.88 157 LEU A C 1
ATOM 1171 O O . LEU A 1 157 ? -1.643 13.93 -1.847 1 98.88 157 LEU A O 1
ATOM 1175 N N . ILE A 1 158 ? -0.609 13.711 0.164 1 98.94 158 ILE A N 1
ATOM 1176 C CA . ILE A 1 158 ? -0.984 15.055 0.57 1 98.94 158 ILE A CA 1
ATOM 1177 C C . ILE A 1 158 ? -0.071 16.078 -0.112 1 98.94 158 ILE A C 1
ATOM 1179 O O . ILE A 1 158 ? 0.927 16.516 0.469 1 98.94 158 ILE A O 1
ATOM 1183 N N . ALA A 1 159 ? -0.458 16.438 -1.29 1 98.94 159 ALA A N 1
ATOM 1184 C CA . ALA A 1 159 ? 0.379 17.203 -2.207 1 98.94 159 ALA A CA 1
ATOM 1185 C C . ALA A 1 159 ? -0.469 18.125 -3.094 1 98.94 159 ALA A C 1
ATOM 1187 O O . ALA A 1 159 ? -1.697 18.125 -2.984 1 98.94 159 ALA A O 1
ATOM 1188 N N . LYS A 1 160 ? 0.247 18.891 -3.92 1 98.88 160 LYS A N 1
ATOM 1189 C CA . LYS A 1 160 ? -0.416 19.828 -4.832 1 98.88 160 LYS A CA 1
ATOM 1190 C C . LYS A 1 160 ? -1.534 19.125 -5.605 1 98.88 160 LYS A C 1
ATOM 1192 O O . LYS A 1 160 ? -1.34 18.031 -6.141 1 98.88 160 LYS A O 1
ATOM 1197 N N . GLY A 1 161 ? -2.748 19.703 -5.602 1 98.81 161 GLY A N 1
ATOM 1198 C CA . GLY A 1 161 ? -3.857 19.203 -6.406 1 98.81 161 GLY A CA 1
ATOM 1199 C C . GLY A 1 161 ? -4.82 18.328 -5.625 1 98.81 161 GLY A C 1
ATOM 1200 O O . GLY A 1 161 ? -5.84 17.891 -6.164 1 98.81 161 GLY A O 1
ATOM 1201 N N . THR A 1 162 ? -4.582 18.109 -4.367 1 98.94 162 THR A N 1
ATOM 1202 C CA . THR A 1 162 ? -5.453 17.266 -3.553 1 98.94 162 THR A CA 1
ATOM 1203 C C . THR A 1 162 ? -6.164 18.109 -2.49 1 98.94 162 THR A C 1
ATOM 1205 O O . THR A 1 162 ? -5.812 19.266 -2.266 1 98.94 162 THR A O 1
ATOM 1208 N N . THR A 1 163 ? -7.203 17.609 -1.924 1 98.94 163 THR A N 1
ATOM 1209 C CA . THR A 1 163 ? -7.918 18.234 -0.818 1 98.94 163 THR A CA 1
ATOM 1210 C C . THR A 1 163 ? -7.957 17.312 0.395 1 98.94 163 THR A C 1
ATOM 1212 O O . THR A 1 163 ? -8.375 16.156 0.289 1 98.94 163 THR A O 1
ATOM 1215 N N . LEU A 1 164 ? -7.469 17.812 1.458 1 99 164 LEU A N 1
ATOM 1216 C CA . LEU A 1 164 ? -7.535 17.078 2.719 1 99 164 LEU A CA 1
ATOM 1217 C C . LEU A 1 164 ? -8.688 17.578 3.576 1 99 164 LEU A C 1
ATOM 1219 O O . LEU A 1 164 ? -8.828 18.797 3.797 1 99 164 LEU A O 1
ATOM 1223 N N . TYR A 1 165 ? -9.531 16.672 4 1 98.94 165 TYR A N 1
ATOM 1224 C CA . TYR A 1 165 ? -10.617 16.969 4.93 1 98.94 165 TYR A CA 1
ATOM 1225 C C . TYR A 1 165 ? -10.258 16.516 6.344 1 98.94 165 TYR A C 1
ATOM 1227 O O . TYR A 1 165 ? -9.859 15.375 6.559 1 98.94 165 TYR A O 1
ATOM 1235 N N . LEU A 1 166 ? -10.414 17.453 7.258 1 98.94 166 LEU A N 1
ATOM 1236 C CA . LEU A 1 166 ? -10.062 17.172 8.648 1 98.94 166 LEU A CA 1
ATOM 1237 C C . LEU A 1 166 ? -11.273 17.344 9.562 1 98.94 166 LEU A C 1
ATOM 1239 O O . LEU A 1 166 ? -12.039 18.297 9.398 1 98.94 166 LEU A O 1
ATOM 1243 N N . PRO A 1 167 ? -11.43 16.375 10.469 1 98.69 167 PRO A N 1
ATOM 1244 C CA . PRO A 1 167 ? -12.391 16.672 11.531 1 98.69 167 PRO A CA 1
ATOM 1245 C C . PRO A 1 167 ? -12.016 17.906 12.352 1 98.69 167 PRO A C 1
ATOM 1247 O O . PRO A 1 167 ? -10.828 18.219 12.492 1 98.69 167 PRO A O 1
ATOM 1250 N N . ILE A 1 168 ? -13.039 18.578 12.875 1 98.62 168 ILE A N 1
ATOM 1251 C CA . ILE A 1 168 ? -12.773 19.734 13.719 1 98.62 168 ILE A CA 1
ATOM 1252 C C . ILE A 1 168 ? -13.117 19.391 15.172 1 98.62 168 ILE A C 1
ATOM 1254 O O . ILE A 1 168 ? -14.211 18.922 15.461 1 98.62 168 ILE A O 1
ATOM 1258 N N . PHE A 1 169 ? -12.188 19.672 16.078 1 98.44 169 PHE A N 1
ATOM 1259 C CA . PHE A 1 169 ? -12.367 19.328 17.484 1 98.44 169 PHE A CA 1
ATOM 1260 C C . PHE A 1 169 ? -12.523 20.578 18.328 1 98.44 169 PHE A C 1
ATOM 1262 O O . PHE A 1 169 ? -13.109 20.531 19.422 1 98.44 169 PHE A O 1
ATOM 1269 N N . ARG A 1 170 ? -11.969 21.719 17.828 1 98.06 170 ARG A N 1
ATOM 1270 C CA . ARG A 1 170 ? -12.008 22.969 18.562 1 98.06 170 ARG A CA 1
ATOM 1271 C C . ARG A 1 170 ? -12.406 24.125 17.656 1 98.06 170 ARG A C 1
ATOM 1273 O O . ARG A 1 170 ? -12.148 24.094 16.453 1 98.06 170 ARG A O 1
ATOM 1280 N N . LYS A 1 171 ? -12.938 25.156 18.312 1 98.06 171 LYS A N 1
ATOM 1281 C CA . LYS A 1 171 ? -13.352 26.344 17.578 1 98.06 171 LYS A CA 1
ATOM 1282 C C . LYS A 1 171 ? -12.195 26.922 16.766 1 98.06 171 LYS A C 1
ATOM 1284 O O . LYS A 1 171 ? -11.094 27.094 17.297 1 98.06 171 LYS A O 1
ATOM 1289 N N . GLY A 1 172 ? -12.453 27.156 15.477 1 98.69 172 GLY A N 1
ATOM 1290 C CA . GLY A 1 172 ? -11.461 27.734 14.594 1 98.69 172 GLY A CA 1
ATOM 1291 C C . GLY A 1 172 ? -10.562 26.719 13.93 1 98.69 172 GLY A C 1
ATOM 1292 O O . GLY A 1 172 ? -9.758 27.047 13.062 1 98.69 172 GLY A O 1
ATOM 1293 N N . ALA A 1 173 ? -10.617 25.391 14.383 1 98.81 173 ALA A N 1
ATOM 1294 C CA . ALA A 1 173 ? -9.859 24.266 13.852 1 98.81 173 ALA A CA 1
ATOM 1295 C C . ALA A 1 173 ? -8.375 24.391 14.188 1 98.81 173 ALA A C 1
ATOM 1297 O O . ALA A 1 173 ? -7.766 23.453 14.719 1 98.81 173 ALA A O 1
ATOM 1298 N N . LEU A 1 174 ? -7.91 25.75 13.969 1 98.88 174 LEU A N 1
ATOM 1299 C CA . LEU A 1 174 ? -6.523 26.062 14.289 1 98.88 174 LEU A CA 1
ATOM 1300 C C . LEU A 1 174 ? -5.566 25.172 13.5 1 98.88 174 LEU A C 1
ATOM 1302 O O . LEU A 1 174 ? -4.754 24.453 14.094 1 98.88 174 LEU A O 1
ATOM 1306 N N . LEU A 1 175 ? -5.555 25.328 12.203 1 98.94 175 LEU A N 1
ATOM 1307 C CA . LEU A 1 175 ? -4.789 24.531 11.25 1 98.94 175 LEU A CA 1
ATOM 1308 C C . LEU A 1 175 ? -3.303 24.859 11.336 1 98.94 175 LEU A C 1
ATOM 1310 O O . LEU A 1 175 ? -2.928 26.031 11.375 1 98.94 175 LEU A O 1
ATOM 1314 N N . ALA A 1 176 ? -2.469 23.859 11.398 1 98.94 176 ALA A N 1
ATOM 1315 C CA . ALA A 1 176 ? -1.022 24.047 11.312 1 98.94 176 ALA A CA 1
ATOM 1316 C C . ALA A 1 176 ? -0.404 23.031 10.352 1 98.94 176 ALA A C 1
ATOM 1318 O O . ALA A 1 176 ? -0.893 21.906 10.227 1 98.94 176 ALA A O 1
ATOM 1319 N N . ILE A 1 177 ? 0.626 23.438 9.625 1 98.94 177 ILE A N 1
ATOM 1320 C CA . ILE A 1 177 ? 1.244 22.672 8.555 1 98.94 177 ILE A CA 1
ATOM 1321 C C . ILE A 1 177 ? 2.764 22.703 8.703 1 98.94 177 ILE A C 1
ATOM 1323 O O . ILE A 1 177 ? 3.338 23.75 9.023 1 98.94 177 ILE A O 1
ATOM 1327 N N . GLY A 1 178 ? 3.4 21.578 8.523 1 98.69 178 GLY A N 1
ATOM 1328 C CA . GLY A 1 178 ? 4.852 21.5 8.531 1 98.69 178 GLY A CA 1
ATOM 1329 C C . GLY A 1 178 ? 5.375 20.172 7.996 1 98.69 178 GLY A C 1
ATOM 1330 O O . GLY A 1 178 ? 4.648 19.438 7.332 1 98.69 178 GLY A O 1
ATOM 1331 N N . ASP A 1 179 ? 6.707 20 8.25 1 97.81 179 ASP A N 1
ATOM 1332 C CA . ASP A 1 179 ? 7.375 18.75 7.875 1 97.81 179 ASP A CA 1
ATOM 1333 C C . ASP A 1 179 ? 7.211 18.469 6.387 1 97.81 179 ASP A C 1
ATOM 1335 O O . ASP A 1 179 ? 6.711 17.406 6 1 97.81 179 ASP A O 1
ATOM 1339 N N . LEU A 1 180 ? 7.637 19.406 5.547 1 98.88 180 LEU A N 1
ATOM 1340 C CA . LEU A 1 180 ? 7.605 19.156 4.109 1 98.88 180 LEU A CA 1
ATOM 1341 C C . LEU A 1 180 ? 8.672 18.141 3.713 1 98.88 180 LEU A C 1
ATOM 1343 O O . LEU A 1 180 ? 9.773 18.141 4.27 1 98.88 180 LEU A O 1
ATOM 1347 N N . HIS A 1 181 ? 8.336 17.297 2.805 1 98.94 181 HIS A N 1
ATOM 1348 C CA . HIS A 1 181 ? 9.258 16.359 2.172 1 98.94 181 HIS A CA 1
ATOM 1349 C C . HIS A 1 181 ? 9.414 16.672 0.686 1 98.94 181 HIS A C 1
ATOM 1351 O O . HIS A 1 181 ? 8.422 16.844 -0.025 1 98.94 181 HIS A O 1
ATOM 1357 N N . ALA A 1 182 ? 10.688 16.719 0.224 1 98.94 182 ALA A N 1
ATOM 1358 C CA . ALA A 1 182 ? 10.898 16.828 -1.217 1 98.94 182 ALA A CA 1
ATOM 1359 C C . ALA A 1 182 ? 10.516 15.531 -1.926 1 98.94 182 ALA A C 1
ATOM 1361 O O . ALA A 1 182 ? 10.047 15.555 -3.064 1 98.94 182 ALA A O 1
ATOM 1362 N N . VAL A 1 183 ? 10.773 14.461 -1.274 1 98.94 183 VAL A N 1
ATOM 1363 C CA . VAL A 1 183 ? 10.367 13.148 -1.759 1 98.94 183 VAL A CA 1
ATOM 1364 C C . VAL A 1 183 ? 10.312 12.164 -0.595 1 98.94 183 VAL A C 1
ATOM 1366 O O . VAL A 1 183 ? 11.102 12.266 0.349 1 98.94 183 VAL A O 1
ATOM 1369 N N . MET A 1 184 ? 9.406 11.289 -0.613 1 98.94 184 MET A N 1
ATOM 1370 C CA . MET A 1 184 ? 9.219 10.242 0.381 1 98.94 184 MET A CA 1
ATOM 1371 C C . MET A 1 184 ? 8.477 9.047 -0.221 1 98.94 184 MET A C 1
ATOM 1373 O O . MET A 1 184 ? 7.508 9.227 -0.963 1 98.94 184 MET A O 1
ATOM 1377 N N . ALA A 1 185 ? 8.93 7.875 0.018 1 98.94 185 ALA A N 1
ATOM 1378 C CA . ALA A 1 185 ? 8.234 6.668 -0.424 1 98.94 185 ALA A CA 1
ATOM 1379 C C . ALA A 1 185 ? 7.238 6.191 0.629 1 98.94 185 ALA A C 1
ATOM 1381 O O . ALA A 1 185 ? 7.297 6.617 1.785 1 98.94 185 ALA A O 1
ATOM 1382 N N . ASP A 1 186 ? 6.289 5.309 0.25 1 98.94 186 ASP A N 1
ATOM 1383 C CA . ASP A 1 186 ? 5.363 4.691 1.194 1 98.94 186 ASP A CA 1
ATOM 1384 C C . ASP A 1 186 ? 6.105 3.832 2.215 1 98.94 186 ASP A C 1
ATOM 1386 O O . ASP A 1 186 ? 6.852 2.922 1.843 1 98.94 186 ASP A O 1
ATOM 1390 N N . GLY A 1 187 ? 5.887 4.164 3.438 1 98.88 187 GLY A N 1
ATOM 1391 C CA . GLY A 1 187 ? 6.555 3.473 4.531 1 98.88 187 GLY A CA 1
ATOM 1392 C C . GLY A 1 187 ? 7.535 4.355 5.281 1 98.88 187 GLY A C 1
ATOM 1393 O O . GLY A 1 187 ? 7.695 4.219 6.496 1 98.88 187 GLY A O 1
ATOM 1394 N N . GLU A 1 188 ? 8.258 5.297 4.504 1 98.94 188 GLU A N 1
ATOM 1395 C CA . GLU A 1 188 ? 9.289 6.156 5.082 1 98.94 188 GLU A CA 1
ATOM 1396 C C . GLU A 1 188 ? 10.227 5.359 5.984 1 98.94 188 GLU A C 1
ATOM 1398 O O . GLU A 1 188 ? 10.461 5.742 7.133 1 98.94 188 GLU A O 1
ATOM 1403 N N . VAL A 1 189 ? 10.812 4.398 5.488 1 98.94 189 VAL A N 1
ATOM 1404 C CA . VAL A 1 189 ? 11.25 3.223 6.234 1 98.94 189 VAL A CA 1
ATOM 1405 C C . VAL A 1 189 ? 12.414 3.592 7.148 1 98.94 189 VAL A C 1
ATOM 1407 O O . VAL A 1 189 ? 12.609 2.971 8.195 1 98.94 189 VAL A O 1
ATOM 1410 N N . CYS A 1 190 ? 13.227 4.617 6.855 1 98.69 190 CYS A N 1
ATOM 1411 C CA . CYS A 1 190 ? 14.344 4.938 7.742 1 98.69 190 CYS A CA 1
ATOM 1412 C C . CYS A 1 190 ? 13.945 6.016 8.742 1 98.69 190 CYS A C 1
ATOM 1414 O O . CYS A 1 190 ? 14.805 6.562 9.438 1 98.69 190 CYS A O 1
ATOM 1416 N N . VAL A 1 191 ? 12.609 6.367 8.75 1 97.06 191 VAL A N 1
ATOM 1417 C CA . VAL A 1 191 ? 11.984 7.344 9.633 1 97.06 191 VAL A CA 1
ATOM 1418 C C . VAL A 1 191 ? 12.055 8.734 9 1 97.06 191 VAL A C 1
ATOM 1420 O O . VAL A 1 191 ? 11.25 9.609 9.328 1 97.06 191 VAL A O 1
ATOM 1423 N N . SER A 1 192 ? 13.016 8.992 8.234 1 98 192 SER A N 1
ATOM 1424 C CA . SER A 1 192 ? 13.211 10.289 7.594 1 98 192 SER A CA 1
ATOM 1425 C C . SER A 1 192 ? 12.953 10.211 6.094 1 98 192 SER A C 1
ATOM 1427 O O . SER A 1 192 ? 13.203 9.18 5.465 1 98 192 SER A O 1
ATOM 1429 N N . ALA A 1 193 ? 12.352 11.289 5.582 1 98.75 193 ALA A N 1
ATOM 1430 C CA . ALA A 1 193 ? 12.312 11.562 4.148 1 98.75 193 ALA A CA 1
ATOM 1431 C C . ALA A 1 193 ? 13.367 12.594 3.76 1 98.75 193 ALA A C 1
ATOM 1433 O O . ALA A 1 193 ? 14.352 12.789 4.477 1 98.75 193 ALA A O 1
ATOM 1434 N N . CYS A 1 194 ? 13.312 13.055 2.504 1 98.88 194 CYS A N 1
ATOM 1435 C CA . CYS A 1 194 ? 14.086 14.258 2.213 1 98.88 194 CYS A CA 1
ATOM 1436 C C . CYS A 1 194 ? 13.422 15.492 2.814 1 98.88 194 CYS A C 1
ATOM 1438 O O . CYS A 1 194 ? 12.641 16.172 2.146 1 98.88 194 CYS A O 1
ATOM 1440 N N . GLU A 1 195 ? 13.797 15.719 4.09 1 98.88 195 GLU A N 1
ATOM 1441 C CA . GLU A 1 195 ? 13.211 16.812 4.855 1 98.88 195 GLU A CA 1
ATOM 1442 C C . GLU A 1 195 ? 13.641 18.172 4.293 1 98.88 195 GLU A C 1
ATOM 1444 O O . GLU A 1 195 ? 14.828 18.391 4.027 1 98.88 195 GLU A O 1
ATOM 1449 N N . VAL A 1 196 ? 12.664 19.047 4.145 1 98.81 196 VAL A N 1
ATOM 1450 C CA . VAL A 1 196 ? 13.016 20.297 3.459 1 98.81 196 VAL A CA 1
ATOM 1451 C C . VAL A 1 196 ? 12.117 21.422 3.949 1 98.81 196 VAL A C 1
ATOM 1453 O O . VAL A 1 196 ? 10.961 21.203 4.316 1 98.81 196 VAL A O 1
ATOM 1456 N N . SER A 1 197 ? 12.656 22.609 4.059 1 98.69 197 SER A N 1
ATOM 1457 C CA . SER A 1 197 ? 11.844 23.797 4.293 1 98.69 197 SER A CA 1
ATOM 1458 C C . SER A 1 197 ? 11.148 24.25 3.014 1 98.69 197 SER A C 1
ATOM 1460 O O . SER A 1 197 ? 11.523 23.844 1.915 1 98.69 197 SER A O 1
ATOM 1462 N N . GLY A 1 198 ? 10.172 25.094 3.172 1 98.75 198 GLY A N 1
ATOM 1463 C CA . GLY A 1 198 ? 9.445 25.594 2.02 1 98.75 198 GLY A CA 1
ATOM 1464 C C . GLY A 1 198 ? 8.164 26.312 2.393 1 98.75 198 GLY A C 1
ATOM 1465 O O . GLY A 1 198 ? 8.094 26.953 3.449 1 98.75 198 GLY A O 1
ATOM 1466 N N . SER A 1 199 ? 7.281 26.344 1.454 1 98.88 199 SER A N 1
ATOM 1467 C CA . SER A 1 199 ? 5.996 27 1.685 1 98.88 199 SER A CA 1
ATOM 1468 C C . SER A 1 199 ? 4.855 26.219 1.037 1 98.88 199 SER A C 1
ATOM 1470 O O . SER A 1 199 ? 5.059 25.531 0.032 1 98.88 199 SER A O 1
ATOM 1472 N N . VAL A 1 200 ? 3.717 26.297 1.627 1 98.94 200 VAL A N 1
ATOM 1473 C CA . VAL A 1 200 ? 2.502 25.625 1.162 1 98.94 200 VAL A CA 1
ATOM 1474 C C . VAL A 1 200 ? 1.393 26.656 0.967 1 98.94 200 VAL A C 1
ATOM 1476 O O . VAL A 1 200 ? 1.109 27.453 1.866 1 98.94 200 VAL A O 1
ATOM 1479 N N . LYS A 1 201 ? 0.824 26.688 -0.214 1 98.94 201 LYS A N 1
ATOM 1480 C CA . LYS A 1 201 ? -0.354 27.5 -0.51 1 98.94 201 LYS A CA 1
ATOM 1481 C C . LYS A 1 201 ? -1.625 26.656 -0.48 1 98.94 201 LYS A C 1
ATOM 1483 O O . LYS A 1 201 ? -1.729 25.656 -1.197 1 98.94 201 LYS A O 1
ATOM 1488 N N . VAL A 1 202 ? -2.607 27.094 0.377 1 98.94 202 VAL A N 1
ATOM 1489 C CA . VAL A 1 202 ? -3.826 26.297 0.498 1 98.94 202 VAL A CA 1
ATOM 1490 C C . VAL A 1 202 ? -5.047 27.203 0.399 1 98.94 202 VAL A C 1
ATOM 1492 O O . VAL A 1 202 ? -4.945 28.422 0.586 1 98.94 202 VAL A O 1
ATOM 1495 N N . GLU A 1 203 ? -6.125 26.641 0.011 1 98.94 203 GLU A N 1
ATOM 1496 C CA . GLU A 1 203 ? -7.453 27.203 0.189 1 98.94 203 GLU A CA 1
ATOM 1497 C C . GLU A 1 203 ? -8.234 26.469 1.266 1 98.94 203 GLU A C 1
ATOM 1499 O O . GLU A 1 203 ? -8.297 25.234 1.259 1 98.94 203 GLU A O 1
ATOM 1504 N N . VAL A 1 204 ? -8.852 27.234 2.189 1 98.88 204 VAL A N 1
ATOM 1505 C CA . VAL A 1 204 ? -9.547 26.578 3.291 1 98.88 204 VAL A CA 1
ATOM 1506 C C . VAL A 1 204 ? -11.047 26.797 3.166 1 98.88 204 VAL A C 1
ATOM 1508 O O . VAL A 1 204 ? -11.484 27.859 2.699 1 98.88 204 VAL A O 1
ATOM 1511 N N . ASP A 1 205 ? -11.766 25.828 3.543 1 98.81 205 ASP A N 1
ATOM 1512 C CA . ASP A 1 205 ? -13.227 25.906 3.596 1 98.81 205 ASP A CA 1
ATOM 1513 C C . ASP A 1 205 ? -13.773 25.078 4.762 1 98.81 205 ASP A C 1
ATOM 1515 O O . ASP A 1 205 ? -13.055 24.266 5.344 1 98.81 205 ASP A O 1
ATOM 1519 N N . VAL A 1 206 ? -14.953 25.422 5.137 1 98.75 206 VAL A N 1
ATOM 1520 C CA . VAL A 1 206 ? -15.641 24.703 6.207 1 98.75 206 VAL A CA 1
ATOM 1521 C C . VAL A 1 206 ? -16.922 24.062 5.664 1 98.75 206 VAL A C 1
ATOM 1523 O O . VAL A 1 206 ? -17.734 24.75 5.031 1 98.75 206 VAL A O 1
ATOM 1526 N N . LEU A 1 207 ? -17.047 22.812 5.848 1 98 207 LEU A N 1
ATOM 1527 C CA . LEU A 1 207 ? -18.203 22.062 5.367 1 98 207 LEU A CA 1
ATOM 1528 C C . LEU A 1 207 ? -19.031 21.531 6.535 1 98 207 LEU A C 1
ATOM 1530 O O . LEU A 1 207 ? -18.5 21.312 7.625 1 98 207 LEU A O 1
ATOM 1534 N N . ASP A 1 208 ? -20.328 21.328 6.27 1 96.12 208 ASP A N 1
ATOM 1535 C CA . ASP A 1 208 ? -21.156 20.641 7.246 1 96.12 208 ASP A CA 1
ATOM 1536 C C . ASP A 1 208 ? -20.875 19.141 7.246 1 96.12 208 ASP A C 1
ATOM 1538 O O . ASP A 1 208 ? -20.516 18.562 6.219 1 96.12 208 ASP A O 1
ATOM 1542 N N . GLY A 1 209 ? -21.031 18.578 8.461 1 95.44 209 GLY A N 1
ATOM 1543 C CA . GLY A 1 209 ? -20.828 17.141 8.602 1 95.44 209 GLY A CA 1
ATOM 1544 C C . GLY A 1 209 ? -19.75 16.781 9.609 1 95.44 209 GLY A C 1
ATOM 1545 O O . GLY A 1 209 ? -19.047 17.672 10.117 1 95.44 209 GLY A O 1
ATOM 1546 N N . LYS A 1 210 ? -19.75 15.555 9.938 1 95.44 210 LYS A N 1
ATOM 1547 C CA . LYS A 1 210 ? -18.766 15.055 10.883 1 95.44 210 LYS A CA 1
ATOM 1548 C C . LYS A 1 210 ? -17.906 13.961 10.25 1 95.44 210 LYS A C 1
ATOM 1550 O O . LYS A 1 210 ? -18.422 13.102 9.523 1 95.44 210 LYS A O 1
ATOM 1555 N N . LEU A 1 211 ? -16.656 14.062 10.414 1 96.31 211 LEU A N 1
ATOM 1556 C CA . LEU A 1 211 ? -15.688 13.047 9.992 1 96.31 211 LEU A CA 1
ATOM 1557 C C . LEU A 1 211 ? -14.984 12.438 11.203 1 96.31 211 LEU A C 1
ATOM 1559 O O . LEU A 1 211 ? -14.75 13.117 12.203 1 96.31 211 LEU A O 1
ATOM 1563 N N . GLU A 1 212 ? -14.688 11.195 11.117 1 95.56 212 GLU A N 1
ATOM 1564 C CA . GLU A 1 212 ? -14 10.539 12.219 1 95.56 212 GLU A CA 1
ATOM 1565 C C . GLU A 1 212 ? -12.484 10.617 12.047 1 95.56 212 GLU A C 1
ATOM 1567 O O . GLU A 1 212 ? -11.75 10.773 13.023 1 95.56 212 GLU A O 1
ATOM 1572 N N . TRP A 1 213 ? -12.055 10.398 10.891 1 98.62 213 TRP A N 1
ATOM 1573 C CA . TRP A 1 213 ? -10.648 10.398 10.508 1 98.62 213 TRP A CA 1
ATOM 1574 C C . TRP A 1 213 ? -10.406 11.32 9.32 1 98.62 213 TRP A C 1
ATOM 1576 O O . TRP A 1 213 ? -11.344 11.664 8.594 1 98.62 213 TRP A O 1
ATOM 1586 N N . PRO A 1 214 ? -9.141 11.781 9.094 1 98.94 214 PRO A N 1
ATOM 1587 C CA . PRO A 1 214 ? -8.852 12.57 7.898 1 98.94 214 PRO A CA 1
ATOM 1588 C C . PRO A 1 214 ? -9.18 11.828 6.605 1 98.94 214 PRO A C 1
ATOM 1590 O O . PRO A 1 214 ? -9.039 10.602 6.539 1 98.94 214 PRO A O 1
ATOM 1593 N N . LEU A 1 215 ? -9.672 12.547 5.66 1 98.94 215 LEU A N 1
ATOM 1594 C CA . LEU A 1 215 ? -10.023 12.047 4.336 1 98.94 215 LEU A CA 1
ATOM 1595 C C . LEU A 1 215 ? -9.328 12.852 3.246 1 98.94 215 LEU A C 1
ATOM 1597 O O . LEU A 1 215 ? -9.398 14.086 3.238 1 98.94 215 LEU A O 1
ATOM 1601 N N . LEU A 1 216 ? -8.609 12.172 2.391 1 99 216 LEU A N 1
ATOM 1602 C CA . LEU A 1 216 ? -7.91 12.82 1.285 1 99 216 LEU A CA 1
ATOM 1603 C C . LEU A 1 216 ? -8.625 12.555 -0.036 1 99 216 LEU A C 1
ATOM 1605 O O . LEU A 1 216 ? -9.047 11.43 -0.304 1 99 216 LEU A O 1
ATOM 1609 N N . GLU A 1 217 ? -8.812 13.586 -0.783 1 98.94 217 GLU A N 1
ATOM 1610 C CA . GLU A 1 217 ? -9.438 13.492 -2.096 1 98.94 217 GLU A CA 1
ATOM 1611 C C . GLU A 1 217 ? -8.445 13.82 -3.209 1 98.94 217 GLU A C 1
ATOM 1613 O O . GLU A 1 217 ? -7.855 14.898 -3.225 1 98.94 217 GLU A O 1
ATOM 1618 N N . THR A 1 218 ? -8.195 12.883 -4.062 1 98.81 218 THR A N 1
ATOM 1619 C CA . THR A 1 218 ? -7.461 13.094 -5.305 1 98.81 218 THR A CA 1
ATOM 1620 C C . THR A 1 218 ? -8.414 13.164 -6.492 1 98.81 218 THR A C 1
ATOM 1622 O O . THR A 1 218 ? -9.641 13.18 -6.312 1 98.81 218 THR A O 1
ATOM 1625 N N . ALA A 1 219 ? -7.863 13.281 -7.699 1 98.38 219 ALA A N 1
ATOM 1626 C CA . ALA A 1 219 ? -8.688 13.43 -8.898 1 98.38 219 ALA A CA 1
ATOM 1627 C C . ALA A 1 219 ? -9.602 12.219 -9.078 1 98.38 219 ALA A C 1
ATOM 1629 O O . ALA A 1 219 ? -10.742 12.352 -9.539 1 98.38 219 ALA A O 1
ATOM 1630 N N . ASP A 1 220 ? -9.18 11.062 -8.57 1 98.44 220 ASP A N 1
ATOM 1631 C CA . ASP A 1 220 ? -9.898 9.867 -8.992 1 98.44 220 ASP A CA 1
ATOM 1632 C C . ASP A 1 220 ? -10.375 9.055 -7.793 1 98.44 220 ASP A C 1
ATOM 1634 O O . ASP A 1 220 ? -11.164 8.125 -7.941 1 98.44 220 ASP A O 1
ATOM 1638 N N . ALA A 1 221 ? -9.984 9.445 -6.57 1 98.88 221 ALA A N 1
ATOM 1639 C CA . ALA A 1 221 ? -10.305 8.57 -5.445 1 98.88 221 ALA A CA 1
ATOM 1640 C C . ALA A 1 221 ? -10.406 9.367 -4.145 1 98.88 221 ALA A C 1
ATOM 1642 O O . ALA A 1 221 ? -9.977 10.523 -4.082 1 98.88 221 ALA A O 1
ATOM 1643 N N . TYR A 1 222 ? -11.039 8.766 -3.168 1 98.94 222 TYR A N 1
ATOM 1644 C CA . TYR A 1 222 ? -10.945 9.156 -1.767 1 98.94 222 TYR A CA 1
ATOM 1645 C C . TYR A 1 222 ? -10.039 8.211 -0.993 1 98.94 222 TYR A C 1
ATOM 1647 O O . TYR A 1 222 ? -10.023 7.004 -1.253 1 98.94 222 TYR A O 1
ATOM 1655 N N . TYR A 1 223 ? -9.273 8.75 -0.09 1 98.94 223 TYR A N 1
ATOM 1656 C CA . TYR A 1 223 ? -8.414 7.992 0.811 1 98.94 223 TYR A CA 1
ATOM 1657 C C . TYR A 1 223 ? -8.75 8.289 2.268 1 98.94 223 TYR A C 1
ATOM 1659 O O . TYR A 1 223 ? -8.586 9.414 2.736 1 98.94 223 TYR A O 1
ATOM 1667 N N . LEU A 1 224 ? -9.242 7.285 2.938 1 98.88 224 LEU A N 1
ATOM 1668 C CA . LEU A 1 224 ? -9.43 7.398 4.383 1 98.88 224 LEU A CA 1
ATOM 1669 C C . LEU A 1 224 ? -8.117 7.129 5.117 1 98.88 224 LEU A C 1
ATOM 1671 O O . LEU A 1 224 ? -7.547 6.043 5 1 98.88 224 LEU A O 1
ATOM 1675 N N . LEU A 1 225 ? -7.602 8.117 5.836 1 98.94 225 LEU A N 1
ATOM 1676 C CA . LEU A 1 225 ? -6.336 7.984 6.555 1 98.94 225 LEU A CA 1
ATOM 1677 C C . LEU A 1 225 ? -6.578 7.621 8.016 1 98.94 225 LEU A C 1
ATOM 1679 O O . LEU A 1 225 ? -7.266 8.352 8.734 1 98.94 225 LEU A O 1
ATOM 1683 N N . VAL A 1 226 ? -6.031 6.492 8.43 1 98.94 226 VAL A N 1
ATOM 1684 C CA . VAL A 1 226 ? -6.219 6.016 9.797 1 98.94 226 VAL A CA 1
ATOM 1685 C C . VAL A 1 226 ? -4.863 5.738 10.438 1 98.94 226 VAL A C 1
ATOM 1687 O O . VAL A 1 226 ? -4.023 5.051 9.859 1 98.94 226 VAL A O 1
ATOM 1690 N N . SER A 1 227 ? -4.676 6.301 11.641 1 98.94 227 SER A N 1
ATOM 1691 C CA . SER A 1 227 ? -3.418 6.156 12.367 1 98.94 227 SER A CA 1
ATOM 1692 C C . SER A 1 227 ? -3.635 5.504 13.727 1 98.94 227 SER A C 1
ATOM 1694 O O . SER A 1 227 ? -4.441 5.984 14.523 1 98.94 227 SER A O 1
ATOM 1696 N N . LYS A 1 228 ? -2.967 4.418 13.945 1 98.75 228 LYS A N 1
ATOM 1697 C CA . LYS A 1 228 ? -2.969 3.719 15.227 1 98.75 228 LYS A CA 1
ATOM 1698 C C . LYS A 1 228 ? -1.582 3.174 15.562 1 98.75 228 LYS A C 1
ATOM 1700 O O . LYS A 1 228 ? -0.747 3.006 14.672 1 98.75 228 LYS A O 1
ATOM 1705 N N . GLU A 1 229 ? -1.383 2.941 16.828 1 98.25 229 GLU A N 1
ATOM 1706 C CA . GLU A 1 229 ? -0.087 2.428 17.266 1 98.25 229 GLU A CA 1
ATOM 1707 C C . GLU A 1 229 ? 0.224 1.088 16.609 1 98.25 229 GLU A C 1
ATOM 1709 O O . GLU A 1 229 ? 1.362 0.837 16.203 1 98.25 229 GLU A O 1
ATOM 1714 N N . ASP A 1 230 ? -0.759 0.223 16.531 1 97.5 230 ASP A N 1
ATOM 1715 C CA . ASP A 1 230 ? -0.639 -1.06 15.836 1 97.5 230 ASP A CA 1
ATOM 1716 C C . ASP A 1 230 ? -1.229 -0.986 14.43 1 97.5 230 ASP A C 1
ATOM 1718 O O . ASP A 1 230 ? -2.396 -0.63 14.258 1 97.5 230 ASP A O 1
ATOM 1722 N N . ILE A 1 231 ? -0.439 -1.359 13.461 1 98.12 231 ILE A N 1
ATOM 1723 C CA . ILE A 1 231 ? -0.852 -1.241 12.062 1 98.12 231 ILE A CA 1
ATOM 1724 C C . ILE A 1 231 ? -2.09 -2.1 11.82 1 98.12 231 ILE A C 1
ATOM 1726 O O . ILE A 1 231 ? -2.959 -1.735 11.023 1 98.12 231 ILE A O 1
ATOM 1730 N N . ASN A 1 232 ? -2.211 -3.26 12.5 1 97.62 232 ASN A N 1
ATOM 1731 C CA . ASN A 1 232 ? -3.383 -4.113 12.336 1 97.62 232 ASN A CA 1
ATOM 1732 C C . ASN A 1 232 ? -4.652 -3.418 12.812 1 97.62 232 ASN A C 1
ATOM 1734 O O . ASN A 1 232 ? -5.715 -3.57 12.211 1 97.62 232 ASN A O 1
ATOM 1738 N N . ASP A 1 233 ? -4.508 -2.693 13.914 1 98.5 233 ASP A N 1
ATOM 1739 C CA . ASP A 1 233 ? -5.652 -1.935 14.414 1 98.5 233 ASP A CA 1
ATOM 1740 C C . ASP A 1 233 ? -6.059 -0.846 13.422 1 98.5 233 ASP A C 1
ATOM 1742 O O . ASP A 1 233 ? -7.25 -0.599 13.219 1 98.5 233 ASP A O 1
ATOM 1746 N N . ALA A 1 234 ? -5.055 -0.161 12.859 1 98.88 234 ALA A N 1
ATOM 1747 C CA . ALA A 1 234 ? -5.336 0.862 11.859 1 98.88 234 ALA A CA 1
ATOM 1748 C C . ALA A 1 234 ? -6.055 0.265 10.648 1 98.88 234 ALA A C 1
ATOM 1750 O O . ALA A 1 234 ? -7.016 0.847 10.141 1 98.88 234 ALA A O 1
ATOM 1751 N N . ILE A 1 235 ? -5.617 -0.908 10.211 1 98.88 235 ILE A N 1
ATOM 1752 C CA . ILE A 1 235 ? -6.203 -1.599 9.062 1 98.88 235 ILE A CA 1
ATOM 1753 C C . ILE A 1 235 ? -7.652 -1.963 9.367 1 98.88 235 ILE A C 1
ATOM 1755 O O . ILE A 1 235 ? -8.555 -1.682 8.57 1 98.88 235 ILE A O 1
ATOM 1759 N N . GLN A 1 236 ? -7.883 -2.572 10.516 1 98.69 236 GLN A N 1
ATOM 1760 C CA . GLN A 1 236 ? -9.234 -2.965 10.898 1 98.69 236 GLN A CA 1
ATOM 1761 C C . GLN A 1 236 ? -10.172 -1.76 10.906 1 98.69 236 GLN A C 1
ATOM 1763 O O . GLN A 1 236 ? -11.281 -1.823 10.367 1 98.69 236 GLN A O 1
ATOM 1768 N N . GLU A 1 237 ? -9.711 -0.692 11.516 1 98.75 237 GLU A N 1
ATOM 1769 C CA . GLU A 1 237 ? -10.516 0.523 11.609 1 98.75 237 GLU A CA 1
ATOM 1770 C C . GLU A 1 237 ? -10.766 1.129 10.227 1 98.75 237 GLU A C 1
ATOM 1772 O O . GLU A 1 237 ? -11.891 1.51 9.906 1 98.75 237 GLU A O 1
ATOM 1777 N N . GLY A 1 238 ? -9.711 1.253 9.445 1 98.88 238 GLY A N 1
ATOM 1778 C CA . GLY A 1 238 ? -9.859 1.79 8.102 1 98.88 238 GLY A CA 1
ATOM 1779 C C . GLY A 1 238 ? -10.805 0.978 7.23 1 98.88 238 GLY A C 1
ATOM 1780 O O . GLY A 1 238 ? -11.648 1.537 6.535 1 98.88 238 GLY A O 1
ATOM 1781 N N . VAL A 1 239 ? -10.648 -0.347 7.254 1 98.94 239 VAL A N 1
ATOM 1782 C CA . VAL A 1 239 ? -11.5 -1.229 6.461 1 98.94 239 VAL A CA 1
ATOM 1783 C C . VAL A 1 239 ? -12.953 -1.105 6.918 1 98.94 239 VAL A C 1
ATOM 1785 O O . VAL A 1 239 ? -13.859 -1.005 6.094 1 98.94 239 VAL A O 1
ATOM 1788 N N . LYS A 1 240 ? -13.148 -1.121 8.219 1 98.81 240 LYS A N 1
ATOM 1789 C CA . LYS A 1 240 ? -14.5 -0.982 8.758 1 98.81 240 LYS A CA 1
ATOM 1790 C C . LYS A 1 240 ? -15.172 0.283 8.234 1 98.81 240 LYS A C 1
ATOM 1792 O O . LYS A 1 240 ? -16.297 0.23 7.719 1 98.81 240 LYS A O 1
ATOM 1797 N N . LEU A 1 241 ? -14.516 1.4 8.312 1 98.62 241 LEU A N 1
ATOM 1798 C CA . LEU A 1 241 ? -15.07 2.684 7.902 1 98.62 241 LEU A CA 1
ATOM 1799 C C . LEU A 1 241 ? -15.258 2.736 6.391 1 98.62 241 LEU A C 1
ATOM 1801 O O . LEU A 1 241 ? -16.219 3.328 5.898 1 98.62 241 LEU A O 1
ATOM 1805 N N . GLY A 1 242 ? -14.305 2.154 5.621 1 98.81 242 GLY A N 1
ATOM 1806 C CA . GLY A 1 242 ? -14.461 2.066 4.18 1 98.81 242 GLY A CA 1
ATOM 1807 C C . GLY A 1 242 ? -15.68 1.267 3.76 1 98.81 242 GLY A C 1
ATOM 1808 O O . GLY A 1 242 ? -16.422 1.672 2.857 1 98.81 242 GLY A O 1
ATOM 1809 N N . VAL A 1 243 ? -15.898 0.125 4.414 1 98.88 243 VAL A N 1
ATOM 1810 C CA . VAL A 1 243 ? -17.047 -0.716 4.133 1 98.88 243 VAL A CA 1
ATOM 1811 C C . VAL A 1 243 ? -18.344 0.062 4.418 1 98.88 243 VAL A C 1
ATOM 1813 O O . VAL A 1 243 ? -19.297 0.007 3.635 1 98.88 243 VAL A O 1
ATOM 1816 N N . GLU A 1 244 ? -18.359 0.781 5.531 1 98.56 244 GLU A N 1
ATOM 1817 C CA . GLU A 1 244 ? -19.531 1.587 5.875 1 98.56 244 GLU A CA 1
ATOM 1818 C C . GLU A 1 244 ? -19.797 2.65 4.812 1 98.56 244 GLU A C 1
ATOM 1820 O O . GLU A 1 244 ? -20.953 2.896 4.453 1 98.56 244 GLU A O 1
ATOM 1825 N N . ALA A 1 245 ? -18.766 3.291 4.328 1 98.69 245 ALA A N 1
ATOM 1826 C CA . ALA A 1 245 ? -18.922 4.301 3.285 1 98.69 245 ALA A CA 1
ATOM 1827 C C . ALA A 1 245 ? -19.484 3.688 2.006 1 98.69 245 ALA A C 1
ATOM 1829 O O . ALA A 1 245 ? -20.375 4.262 1.376 1 98.69 245 ALA A O 1
ATOM 1830 N N . LEU A 1 246 ? -18.938 2.549 1.609 1 98.88 246 LEU A N 1
ATOM 1831 C CA . LEU A 1 246 ? -19.422 1.858 0.42 1 98.88 246 LEU A CA 1
ATOM 1832 C C . LEU A 1 246 ? -20.875 1.455 0.583 1 98.88 246 LEU A C 1
ATOM 1834 O O . LEU A 1 246 ? -21.656 1.555 -0.363 1 98.88 246 LEU A O 1
ATOM 1838 N N . ALA A 1 247 ? -21.188 0.917 1.801 1 98.69 247 ALA A N 1
ATOM 1839 C CA . ALA A 1 247 ? -22.562 0.54 2.08 1 98.69 247 ALA A CA 1
ATOM 1840 C C . ALA A 1 247 ? -23.5 1.729 1.903 1 98.69 247 ALA A C 1
ATOM 1842 O O . ALA A 1 247 ? -24.516 1.628 1.212 1 98.69 247 ALA A O 1
ATOM 1843 N N . LYS A 1 248 ? -23.156 2.838 2.494 1 98.12 248 LYS A N 1
ATOM 1844 C CA . LYS A 1 248 ? -23.969 4.051 2.455 1 98.12 248 LYS A CA 1
ATOM 1845 C C . LYS A 1 248 ? -24.109 4.574 1.028 1 98.12 248 LYS A C 1
ATOM 1847 O O . LYS A 1 248 ? -25.219 4.848 0.564 1 98.12 248 LYS A O 1
ATOM 1852 N N . ALA A 1 249 ? -23.047 4.676 0.291 1 98.44 249 ALA A N 1
ATOM 1853 C CA . ALA A 1 249 ? -23 5.297 -1.031 1 98.44 249 ALA A CA 1
ATOM 1854 C C . ALA A 1 249 ? -23.797 4.473 -2.045 1 98.44 249 ALA A C 1
ATOM 1856 O O . ALA A 1 249 ? -24.375 5.023 -2.984 1 98.44 249 ALA A O 1
ATOM 1857 N N . ASN A 1 250 ? -23.844 3.145 -1.835 1 98.56 250 ASN A N 1
ATOM 1858 C CA . ASN A 1 250 ? -24.406 2.271 -2.857 1 98.56 250 ASN A CA 1
ATOM 1859 C C . ASN A 1 250 ? -25.672 1.574 -2.365 1 98.56 250 ASN A C 1
ATOM 1861 O O . ASN A 1 250 ? -26.203 0.694 -3.043 1 98.56 250 ASN A O 1
ATOM 1865 N N . LYS A 1 251 ? -26.141 1.933 -1.112 1 97.88 251 LYS A N 1
ATOM 1866 C CA . LYS A 1 251 ? -27.344 1.38 -0.512 1 97.88 251 LYS A CA 1
ATOM 1867 C C . LYS A 1 251 ? -27.281 -0.144 -0.453 1 97.88 251 LYS A C 1
ATOM 1869 O O . LYS A 1 251 ? -28.203 -0.826 -0.906 1 97.88 251 LYS A O 1
ATOM 1874 N N . LEU A 1 252 ? -26.203 -0.591 0.045 1 98.5 252 LEU A N 1
ATOM 1875 C CA . LEU A 1 252 ? -25.953 -2.023 0.18 1 98.5 252 LEU A CA 1
ATOM 1876 C C . LEU A 1 252 ? -26.078 -2.459 1.636 1 98.5 252 LEU A C 1
ATOM 1878 O O . LEU A 1 252 ? -25.766 -1.686 2.547 1 98.5 252 LEU A O 1
ATOM 1882 N N . GLU A 1 253 ? -26.516 -3.721 1.774 1 97.69 253 GLU A N 1
ATOM 1883 C CA . GLU A 1 253 ? -26.344 -4.348 3.082 1 97.69 253 GLU A CA 1
ATOM 1884 C C . GLU A 1 253 ? -24.859 -4.516 3.418 1 97.69 253 GLU A C 1
ATOM 1886 O O . GLU A 1 253 ? -24.016 -4.578 2.52 1 97.69 253 GLU A O 1
ATOM 1891 N N . TRP A 1 254 ? -24.594 -4.594 4.672 1 98 254 TRP A N 1
ATOM 1892 C CA . TRP A 1 254 ? -23.219 -4.582 5.164 1 98 254 TRP A CA 1
ATOM 1893 C C . TRP A 1 254 ? -22.375 -5.668 4.492 1 98 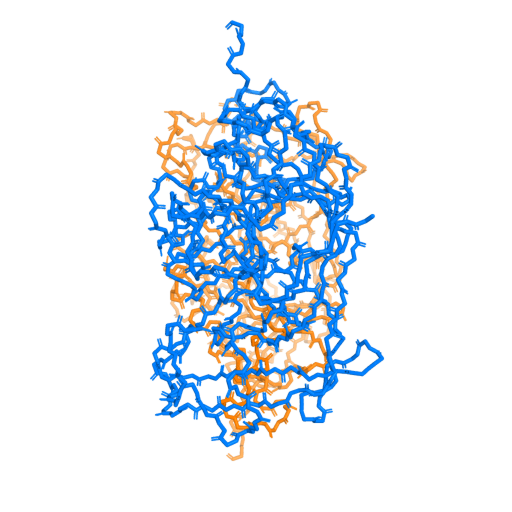254 TRP A C 1
ATOM 1895 O O . TRP A 1 254 ? -21.281 -5.406 4.016 1 98 254 TRP A O 1
ATOM 1905 N N . ASP A 1 255 ? -22.922 -6.891 4.367 1 98 255 ASP A N 1
ATOM 1906 C CA . ASP A 1 255 ? -22.156 -8 3.809 1 98 255 ASP A CA 1
ATOM 1907 C C . ASP A 1 255 ? -21.828 -7.754 2.34 1 98 255 ASP A C 1
ATOM 1909 O O . ASP A 1 255 ? -20.734 -8.102 1.879 1 98 255 ASP A O 1
ATOM 1913 N N . GLU A 1 256 ? -22.781 -7.199 1.621 1 98.38 256 GLU A N 1
ATOM 1914 C CA . GLU A 1 256 ? -22.547 -6.875 0.218 1 98.38 256 GLU A CA 1
ATOM 1915 C C . GLU A 1 256 ? -21.484 -5.781 0.076 1 98.38 256 GLU A C 1
ATOM 1917 O O . GLU A 1 256 ? -20.641 -5.84 -0.822 1 98.38 256 GLU A O 1
ATOM 1922 N N . ALA A 1 257 ? -21.531 -4.809 0.953 1 98.88 257 ALA A N 1
ATOM 1923 C CA . ALA A 1 257 ? -20.531 -3.746 0.943 1 98.88 257 ALA A CA 1
ATOM 1924 C C . ALA A 1 257 ? -19.141 -4.297 1.264 1 98.88 257 ALA A C 1
ATOM 1926 O O . ALA A 1 257 ? -18.141 -3.836 0.707 1 98.88 257 ALA A O 1
ATOM 1927 N N . TYR A 1 258 ? -19.156 -5.254 2.215 1 98.94 258 TYR A N 1
ATOM 1928 C CA . TYR A 1 258 ? -17.906 -5.922 2.576 1 98.94 258 TYR A CA 1
ATOM 1929 C C . TYR A 1 258 ? -17.312 -6.664 1.384 1 98.94 258 TYR A C 1
ATOM 1931 O O . TYR A 1 258 ? -16.109 -6.594 1.134 1 98.94 258 TYR A O 1
ATOM 1939 N N . MET A 1 259 ? -18.141 -7.324 0.546 1 98.88 259 MET A N 1
ATOM 1940 C CA . MET A 1 259 ? -17.703 -7.961 -0.695 1 98.88 259 MET A CA 1
ATOM 1941 C C . MET A 1 259 ? -17.219 -6.926 -1.698 1 98.88 259 MET A C 1
ATOM 1943 O O . MET A 1 259 ? -16.141 -7.09 -2.289 1 98.88 259 MET A O 1
ATOM 1947 N N . LEU A 1 260 ? -18 -5.855 -1.833 1 98.94 260 LEU A N 1
ATOM 1948 C CA . LEU A 1 260 ? -17.594 -4.801 -2.76 1 98.94 260 LEU A CA 1
ATOM 1949 C C . LEU A 1 260 ? -16.234 -4.227 -2.381 1 98.94 260 LEU A C 1
ATOM 1951 O O . LEU A 1 260 ? -15.406 -3.963 -3.252 1 98.94 260 LEU A O 1
ATOM 1955 N N . ALA A 1 261 ? -16 -4.031 -1.045 1 98.94 261 ALA A N 1
ATOM 1956 C CA . ALA A 1 261 ? -14.727 -3.521 -0.564 1 98.94 261 ALA A CA 1
ATOM 1957 C C . ALA A 1 261 ? -13.57 -4.414 -1.022 1 98.94 261 ALA A C 1
ATOM 1959 O O . ALA A 1 261 ? -12.523 -3.916 -1.434 1 98.94 261 ALA A O 1
ATOM 1960 N N . SER A 1 262 ? -13.766 -5.691 -0.994 1 98.94 262 SER A N 1
ATOM 1961 C CA . SER A 1 262 ? -12.734 -6.648 -1.374 1 98.94 262 SER A CA 1
ATOM 1962 C C . SER A 1 262 ? -12.406 -6.547 -2.859 1 98.94 262 SER A C 1
ATOM 1964 O O . SER A 1 262 ? -11.336 -6.984 -3.295 1 98.94 262 SER A O 1
ATOM 1966 N N . LEU A 1 263 ? -13.32 -5.988 -3.646 1 98.94 263 LEU A N 1
ATOM 1967 C CA . LEU A 1 263 ? -13.172 -5.914 -5.098 1 98.94 263 LEU A CA 1
ATOM 1968 C C . LEU A 1 263 ? -12.602 -4.562 -5.516 1 98.94 263 LEU A C 1
ATOM 1970 O O . LEU A 1 263 ? -11.906 -4.465 -6.527 1 98.94 263 LEU A O 1
ATOM 1974 N N . VAL A 1 264 ? -12.852 -3.453 -4.68 1 98.94 264 VAL A N 1
ATOM 1975 C CA . VAL A 1 264 ? -12.586 -2.154 -5.285 1 98.94 264 VAL A CA 1
ATOM 1976 C C . VAL A 1 264 ? -11.82 -1.271 -4.301 1 98.94 264 VAL A C 1
ATOM 1978 O O . VAL A 1 264 ? -11.297 -0.219 -4.68 1 98.94 264 VAL A O 1
ATOM 1981 N N . MET A 1 265 ? -11.727 -1.62 -3.021 1 98.94 265 MET A N 1
ATOM 1982 C CA . MET A 1 265 ? -11.109 -0.782 -2 1 98.94 265 MET A CA 1
ATOM 1983 C C . MET A 1 265 ? -9.703 -1.274 -1.675 1 98.94 265 MET A C 1
ATOM 1985 O O . MET A 1 265 ? -9.531 -2.389 -1.175 1 98.94 265 MET A O 1
ATOM 1989 N N . ASP A 1 266 ? -8.727 -0.462 -1.892 1 98.94 266 ASP A N 1
ATOM 1990 C CA . ASP A 1 266 ? -7.336 -0.842 -1.661 1 98.94 266 ASP A CA 1
ATOM 1991 C C . ASP A 1 266 ? -6.883 -0.441 -0.26 1 98.94 266 ASP A C 1
ATOM 1993 O O . ASP A 1 266 ? -7.094 0.697 0.164 1 98.94 266 ASP A O 1
ATOM 1997 N N . VAL A 1 267 ? -6.297 -1.362 0.458 1 98.94 267 VAL A N 1
ATOM 1998 C CA . VAL A 1 267 ? -5.598 -1.062 1.704 1 98.94 267 VAL A CA 1
ATOM 1999 C C . VAL A 1 267 ? -4.129 -0.758 1.413 1 98.94 267 VAL A C 1
ATOM 2001 O O . VAL A 1 267 ? -3.426 -1.579 0.822 1 98.94 267 VAL A O 1
ATOM 2004 N N . GLN A 1 268 ? -3.686 0.425 1.792 1 98.94 268 GLN A N 1
ATOM 2005 C CA . GLN A 1 268 ? -2.342 0.893 1.469 1 98.94 268 GLN A CA 1
ATOM 2006 C C . GLN A 1 268 ? -1.624 1.405 2.713 1 98.94 268 GLN A C 1
ATOM 2008 O O . GLN A 1 268 ? -2.25 1.625 3.752 1 98.94 268 GLN A O 1
ATOM 2013 N N . ILE A 1 269 ? -0.314 1.54 2.578 1 98.94 269 ILE A N 1
ATOM 2014 C CA . ILE A 1 269 ? 0.528 2.043 3.656 1 98.94 269 ILE A CA 1
ATOM 2015 C C . ILE A 1 269 ? 0.954 3.479 3.354 1 98.94 269 ILE A C 1
ATOM 2017 O O . ILE A 1 269 ? 1.376 3.783 2.236 1 98.94 269 ILE A O 1
ATOM 2021 N N . SER A 1 270 ? 0.771 4.402 4.297 1 98.88 270 SER A N 1
ATOM 2022 C CA . SER A 1 270 ? 1.37 5.73 4.227 1 98.88 270 SER A CA 1
ATOM 2023 C C . SER A 1 270 ? 2.754 5.746 4.867 1 98.88 270 SER A C 1
ATOM 2025 O O . SER A 1 270 ? 3.766 5.84 4.172 1 98.88 270 SER A O 1
ATOM 2027 N N . GLN A 1 271 ? 2.783 5.543 6.141 1 98.94 271 GLN A N 1
ATOM 2028 C CA . GLN A 1 271 ? 4.047 5.445 6.867 1 98.94 271 GLN A CA 1
ATOM 2029 C C . GLN A 1 271 ? 3.947 4.434 8.008 1 98.94 271 GLN A C 1
ATOM 2031 O O . GLN A 1 271 ? 2.857 4.18 8.523 1 98.94 271 GLN A O 1
ATOM 2036 N N . ILE A 1 272 ? 5.121 3.875 8.414 1 98.81 272 ILE A N 1
ATOM 2037 C CA . ILE A 1 272 ? 5.102 2.828 9.43 1 98.81 272 ILE A CA 1
ATOM 2038 C C . ILE A 1 272 ? 6.211 3.074 10.445 1 98.81 272 ILE A C 1
ATOM 2040 O O . ILE A 1 272 ? 6.754 2.129 11.023 1 98.81 272 ILE A O 1
ATOM 2044 N N . VAL A 1 273 ? 6.609 4.359 10.68 1 98.38 273 VAL A N 1
ATOM 2045 C CA . VAL A 1 273 ? 7.781 4.609 11.516 1 98.38 273 VAL A CA 1
ATOM 2046 C C . VAL A 1 273 ? 7.402 5.523 12.68 1 98.38 273 VAL A C 1
ATOM 2048 O O . VAL A 1 273 ? 8.133 5.613 13.672 1 98.38 273 VAL A O 1
ATOM 2051 N N . ASP A 1 274 ? 6.266 6.293 12.57 1 98 274 ASP A N 1
ATOM 2052 C CA . ASP A 1 274 ? 5.836 7.219 13.617 1 98 274 ASP A CA 1
ATOM 2053 C C . ASP A 1 274 ? 5.254 6.469 14.812 1 98 274 ASP A C 1
ATOM 2055 O O . ASP A 1 274 ? 5.031 5.258 14.742 1 98 274 ASP A O 1
ATOM 2059 N N . PRO A 1 275 ? 5.012 7.191 16.016 1 97.31 275 PRO A N 1
ATOM 2060 C CA . PRO A 1 275 ? 4.402 6.527 17.172 1 97.31 275 PRO A CA 1
ATOM 2061 C C . PRO A 1 275 ? 3.105 5.805 16.812 1 97.31 275 PRO A C 1
ATOM 2063 O O . PRO A 1 275 ? 2.83 4.73 17.359 1 97.31 275 PRO A O 1
ATOM 2066 N N . ALA A 1 276 ? 2.318 6.383 15.977 1 98.56 276 ALA A N 1
ATOM 2067 C CA . ALA A 1 276 ? 1.194 5.703 15.344 1 98.56 276 ALA A CA 1
ATOM 2068 C C . ALA A 1 276 ? 1.45 5.5 13.852 1 98.56 276 ALA A C 1
ATOM 2070 O O . ALA A 1 276 ? 1.954 6.398 13.172 1 98.56 276 ALA A O 1
ATOM 2071 N N . LYS A 1 277 ? 1.179 4.254 13.391 1 98.81 277 LYS A N 1
ATOM 2072 C CA . LYS A 1 277 ? 1.3 3.955 11.969 1 98.81 277 LYS A CA 1
ATOM 2073 C C . LYS A 1 277 ? 0.07 4.43 11.203 1 98.81 277 LYS A C 1
ATOM 2075 O O . LYS A 1 277 ? -1.057 4.309 11.688 1 98.81 277 LYS A O 1
ATOM 2080 N N . THR A 1 278 ? 0.305 5.004 10.023 1 98.94 278 THR A N 1
ATOM 2081 C CA . THR A 1 278 ? -0.806 5.477 9.211 1 98.94 278 THR A CA 1
ATOM 2082 C C . THR A 1 278 ? -0.99 4.594 7.977 1 98.94 278 THR A C 1
ATOM 2084 O O . THR A 1 278 ? -0.045 4.379 7.215 1 98.94 278 THR A O 1
ATOM 2087 N N . ILE A 1 279 ? -2.154 4.008 7.871 1 98.94 279 ILE A N 1
ATOM 2088 C CA . ILE A 1 279 ? -2.576 3.367 6.633 1 98.94 279 ILE A CA 1
ATOM 2089 C C . ILE A 1 279 ? -3.613 4.238 5.926 1 98.94 279 ILE A C 1
ATOM 2091 O O . ILE A 1 279 ? -4.09 5.227 6.492 1 98.94 279 ILE A O 1
ATOM 2095 N N . ARG A 1 280 ? -3.84 3.932 4.664 1 98.94 280 ARG A N 1
ATOM 2096 C CA . ARG A 1 280 ? -4.93 4.586 3.947 1 98.94 280 ARG A CA 1
ATOM 2097 C C . ARG A 1 280 ? -5.75 3.572 3.152 1 98.94 280 ARG A C 1
ATOM 2099 O O . ARG A 1 280 ? -5.195 2.613 2.607 1 98.94 280 ARG A O 1
ATOM 2106 N N . VAL A 1 281 ? -7 3.736 3.17 1 98.81 281 VAL A N 1
ATOM 2107 C CA . VAL A 1 281 ? -7.906 2.955 2.334 1 98.81 281 VAL A CA 1
ATOM 2108 C C . VAL A 1 281 ? -8.375 3.797 1.147 1 98.81 281 VAL A C 1
ATOM 2110 O O . VAL A 1 281 ? -8.961 4.867 1.33 1 98.81 281 VAL A O 1
ATOM 2113 N N . ARG A 1 282 ? -8.109 3.32 -0.036 1 98.94 282 ARG A N 1
ATOM 2114 C CA . ARG A 1 282 ? -8.438 4.016 -1.276 1 98.94 282 ARG A CA 1
ATOM 2115 C C . ARG A 1 282 ? -9.742 3.498 -1.871 1 98.94 282 ARG A C 1
ATOM 2117 O O . ARG A 1 282 ? -9.906 2.291 -2.057 1 98.94 282 ARG A O 1
ATOM 2124 N N . ILE A 1 283 ? -10.68 4.324 -2.135 1 98.94 283 ILE A N 1
ATOM 2125 C CA . ILE A 1 283 ? -11.922 3.977 -2.812 1 98.94 283 ILE A CA 1
ATOM 2126 C C . ILE A 1 283 ? -12.117 4.883 -4.027 1 98.94 283 ILE A C 1
ATOM 2128 O O . ILE A 1 283 ? -12.195 6.105 -3.889 1 98.94 283 ILE A O 1
ATOM 2132 N N . PRO A 1 284 ? -12.188 4.305 -5.238 1 98.94 284 PRO A N 1
ATOM 2133 C CA . PRO A 1 284 ? -12.414 5.133 -6.426 1 98.94 284 PRO A CA 1
ATOM 2134 C C . PRO A 1 284 ? -13.711 5.934 -6.348 1 98.94 284 PRO A C 1
ATOM 2136 O O . PRO A 1 284 ? -14.719 5.438 -5.836 1 98.94 284 PRO A O 1
ATOM 2139 N N . LYS A 1 285 ? -13.672 7.145 -6.887 1 98.69 285 LYS A N 1
ATOM 2140 C CA . LYS A 1 285 ? -14.805 8.062 -6.82 1 98.69 285 LYS A CA 1
ATOM 2141 C C . LYS A 1 285 ? -16.016 7.484 -7.547 1 98.69 285 LYS A C 1
ATOM 2143 O O . LYS A 1 285 ? -17.141 7.941 -7.348 1 98.69 285 LYS A O 1
ATOM 2148 N N . GLU A 1 286 ? -15.836 6.461 -8.391 1 98.44 286 GLU A N 1
ATOM 2149 C CA . GLU A 1 286 ? -16.922 5.777 -9.086 1 98.44 286 GLU A CA 1
ATOM 2150 C C . GLU A 1 286 ? -17.859 5.094 -8.102 1 98.44 286 GLU A C 1
ATOM 2152 O O . GLU A 1 286 ? -19.047 4.887 -8.406 1 98.44 286 GLU A O 1
ATOM 2157 N N . TYR A 1 287 ? -17.375 4.812 -6.895 1 98.81 287 TYR A N 1
ATOM 2158 C CA . TYR A 1 287 ? -18.156 3.967 -6.008 1 98.81 287 TYR A CA 1
ATOM 2159 C C . TYR A 1 287 ? -18.594 4.734 -4.766 1 98.81 287 TYR A C 1
ATOM 2161 O O . TYR A 1 287 ? -19.391 4.238 -3.971 1 98.81 287 TYR A O 1
ATOM 2169 N N . VAL A 1 288 ? -17.969 5.863 -4.543 1 98.62 288 VAL A N 1
ATOM 2170 C CA . VAL A 1 288 ? -18.312 6.637 -3.352 1 98.62 288 VAL A CA 1
ATOM 2171 C C . VAL A 1 288 ? -18.219 8.133 -3.662 1 98.62 288 VAL A C 1
ATOM 2173 O O . VAL A 1 288 ? -17.547 8.531 -4.621 1 98.62 288 VAL A O 1
ATOM 2176 N N . GLY A 1 289 ? -18.938 8.938 -2.92 1 98 289 GLY A N 1
ATOM 2177 C CA . GLY A 1 289 ? -18.781 10.383 -2.84 1 98 289 GLY A CA 1
ATOM 2178 C C . GLY A 1 289 ? -18.422 10.867 -1.45 1 98 289 GLY A C 1
ATOM 2179 O O . GLY A 1 289 ? -18.422 10.094 -0.493 1 98 289 GLY A O 1
ATOM 2180 N N . LEU A 1 290 ? -18.094 12.094 -1.367 1 97.81 290 LEU A N 1
ATOM 2181 C CA . LEU A 1 290 ? -17.672 12.688 -0.102 1 97.81 290 LEU A CA 1
ATOM 2182 C C . LEU A 1 290 ? -18.703 12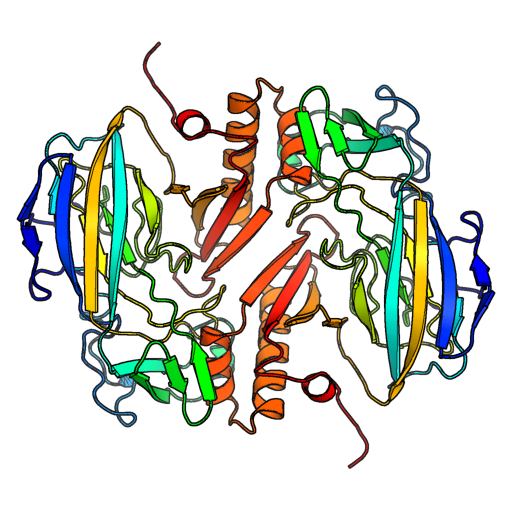.43 0.992 1 97.81 290 LEU A C 1
ATOM 2184 O O . LEU A 1 290 ? -18.344 12.148 2.137 1 97.81 290 LEU A O 1
ATOM 2188 N N . GLU A 1 291 ? -19.969 12.516 0.675 1 96.88 291 GLU A N 1
ATOM 2189 C CA . GLU A 1 291 ? -21.062 12.406 1.635 1 96.88 291 GLU A CA 1
ATOM 2190 C C . GLU A 1 291 ? -21.078 11.039 2.309 1 96.88 291 GLU A C 1
ATOM 2192 O O . GLU A 1 291 ? -21.609 10.883 3.408 1 96.88 291 GLU A O 1
ATOM 2197 N N . ALA A 1 292 ? -20.5 10.023 1.64 1 97.81 292 ALA A N 1
ATOM 2198 C CA . ALA A 1 292 ? -20.484 8.664 2.172 1 97.81 292 ALA A CA 1
ATOM 2199 C C . ALA A 1 292 ? -19.625 8.578 3.436 1 97.81 292 ALA A C 1
ATOM 2201 O O . ALA A 1 292 ? -19.797 7.664 4.246 1 97.81 292 ALA A O 1
ATOM 2202 N N . PHE A 1 293 ? -18.719 9.523 3.605 1 97.62 293 PHE A N 1
ATOM 2203 C CA . PHE A 1 293 ? -17.797 9.5 4.73 1 97.62 293 PHE A CA 1
ATOM 2204 C C . PHE A 1 293 ? -18.266 10.43 5.844 1 97.62 293 PHE A C 1
ATOM 2206 O O . PHE A 1 293 ? -17.75 10.391 6.957 1 97.62 293 PHE A O 1
ATOM 2213 N N . LEU A 1 294 ? -19.219 11.266 5.488 1 95.19 294 LEU A N 1
ATOM 2214 C CA . LEU A 1 294 ? -19.703 12.258 6.441 1 95.19 294 LEU A CA 1
ATOM 2215 C C . LEU A 1 294 ? -20.844 11.703 7.285 1 95.19 294 LEU A C 1
ATOM 2217 O O . LEU A 1 294 ? -21.703 10.984 6.773 1 95.19 294 LEU A O 1
ATOM 2221 N N . ASN A 1 295 ? -20.734 11.688 8.617 1 85 295 ASN A N 1
ATOM 2222 C CA . ASN A 1 295 ? -21.859 11.398 9.492 1 85 295 ASN A CA 1
ATOM 2223 C C . ASN A 1 295 ? -22.688 12.648 9.781 1 85 295 ASN A C 1
ATOM 2225 O O . ASN A 1 295 ? -22.156 13.664 10.219 1 85 295 ASN A O 1
ATOM 2229 N N . THR A 1 296 ? -23.859 12.781 9.078 1 65.62 296 THR A N 1
ATOM 2230 C CA . THR A 1 296 ? -24.703 13.953 9.297 1 65.62 296 THR A CA 1
ATOM 2231 C C . THR A 1 296 ? -25.672 13.711 10.453 1 65.62 296 THR A C 1
ATOM 2233 O O . THR A 1 296 ? -26.25 12.633 10.57 1 65.62 296 THR A O 1
ATOM 2236 N N . GLU A 1 297 ? -25.5 14.164 11.688 1 54.59 297 GLU A N 1
ATOM 2237 C CA . GLU A 1 297 ? -26.516 14.133 12.727 1 54.59 297 GLU A CA 1
ATOM 2238 C C . GLU A 1 297 ? -27.859 14.641 12.195 1 54.59 297 GLU A C 1
ATOM 2240 O O . GLU A 1 297 ? -28.828 14.742 12.945 1 54.59 297 GLU A O 1
ATOM 2245 N N . GLY A 1 298 ? -28.188 15.148 11.203 1 36.44 298 GLY A N 1
ATOM 2246 C CA . GLY A 1 298 ? -29.406 15.938 11.328 1 36.44 298 GLY A CA 1
ATOM 2247 C C . GLY A 1 298 ? -30.625 15.094 11.68 1 36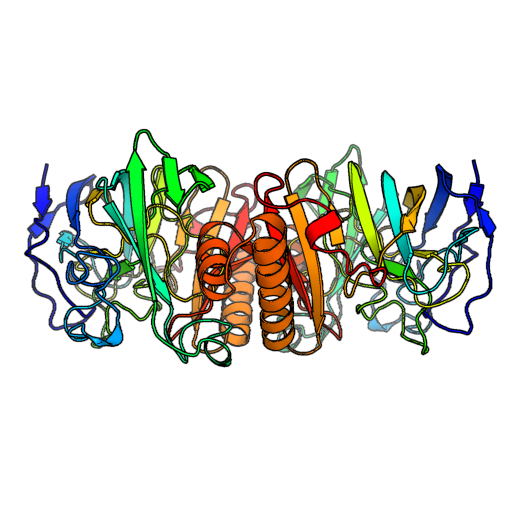.44 298 GLY A C 1
ATOM 2248 O O . GLY A 1 298 ? -31.547 15.578 12.336 1 36.44 298 GLY A O 1
ATOM 2249 N N . PHE A 1 299 ? -31.078 14.078 10.914 1 25.25 299 PHE A N 1
ATOM 2250 C CA . PHE A 1 299 ? -32.5 13.891 10.844 1 25.25 299 PHE A CA 1
ATOM 2251 C C . PHE A 1 299 ? -33 13 11.984 1 25.25 299 PHE A C 1
ATOM 2253 O O . PHE A 1 299 ? -32.281 12.117 12.438 1 25.25 299 PHE A O 1
ATOM 2260 N N . MET B 1 1 ? 2.352 -25.641 -28.531 1 87.62 1 MET B N 1
ATOM 2261 C CA . MET B 1 1 ? 1.87 -25.016 -27.312 1 87.62 1 MET B CA 1
ATOM 2262 C C . MET B 1 1 ? 1.396 -26.062 -26.312 1 87.62 1 MET B C 1
ATOM 2264 O O . MET B 1 1 ? 0.692 -27.016 -26.672 1 87.62 1 MET B O 1
ATOM 2268 N N . ILE B 1 2 ? 1.935 -26.141 -25.109 1 96.69 2 ILE B N 1
ATOM 2269 C CA . ILE B 1 2 ? 1.629 -27.109 -24.062 1 96.69 2 ILE B CA 1
ATOM 2270 C C . ILE B 1 2 ? 0.387 -26.672 -23.297 1 96.69 2 ILE B C 1
ATOM 2272 O O . ILE B 1 2 ? 0.299 -25.516 -22.859 1 96.69 2 ILE B O 1
ATOM 2276 N N . LEU B 1 3 ? -0.614 -27.484 -23.297 1 98.38 3 LEU B N 1
ATOM 2277 C CA . LEU B 1 3 ? -1.842 -27.219 -22.562 1 98.38 3 LEU B CA 1
ATOM 2278 C C . LEU B 1 3 ? -1.981 -28.156 -21.375 1 98.38 3 LEU B C 1
ATOM 2280 O O . LEU B 1 3 ? -1.869 -29.375 -21.531 1 98.38 3 LEU B O 1
ATOM 2284 N N . ILE B 1 4 ? -2.139 -27.625 -20.25 1 98.81 4 ILE B N 1
ATOM 2285 C CA . ILE B 1 4 ? -2.424 -28.422 -19.062 1 98.81 4 ILE B CA 1
ATOM 2286 C C . ILE B 1 4 ? -3.877 -28.219 -18.641 1 98.81 4 ILE B C 1
ATOM 2288 O O . ILE B 1 4 ? -4.258 -27.125 -18.203 1 98.81 4 ILE B O 1
ATOM 2292 N N . PRO B 1 5 ? -4.703 -29.219 -18.719 1 98.56 5 PRO B N 1
ATOM 2293 C CA . PRO B 1 5 ? -6.129 -29.062 -18.422 1 98.56 5 PRO B CA 1
ATOM 2294 C C . PRO B 1 5 ? -6.41 -28.938 -16.922 1 98.56 5 PRO B C 1
ATOM 2296 O O . PRO B 1 5 ? -5.578 -29.328 -16.109 1 98.56 5 PRO B O 1
ATOM 2299 N N . LYS B 1 6 ? -7.543 -28.375 -16.562 1 97.62 6 LYS B N 1
ATOM 2300 C CA . LYS B 1 6 ? -7.871 -28.016 -15.188 1 97.62 6 LYS B CA 1
ATOM 2301 C C . LYS B 1 6 ? -8.047 -29.266 -14.328 1 97.62 6 LYS B C 1
ATOM 2303 O O . LYS B 1 6 ? -8.039 -29.188 -13.102 1 97.62 6 LYS B O 1
ATOM 2308 N N . ASP B 1 7 ? -8.219 -30.453 -14.922 1 97.12 7 ASP B N 1
ATOM 2309 C CA . ASP B 1 7 ? -8.367 -31.672 -14.125 1 97.12 7 ASP B CA 1
ATOM 2310 C C . ASP B 1 7 ? -7.027 -32.125 -13.57 1 97.12 7 ASP B C 1
ATOM 2312 O O . ASP B 1 7 ? -6.977 -33 -12.688 1 97.12 7 ASP B O 1
ATOM 2316 N N . LYS B 1 8 ? -5.945 -31.609 -14.156 1 98.31 8 LYS B N 1
ATOM 2317 C CA . LYS B 1 8 ? -4.621 -31.812 -13.57 1 98.31 8 LYS B CA 1
ATOM 2318 C C . LYS B 1 8 ? -4.293 -30.703 -12.57 1 98.31 8 LYS B C 1
ATOM 2320 O O . LYS B 1 8 ? -3.773 -29.656 -12.953 1 98.31 8 LYS B O 1
ATOM 2325 N N . HIS B 1 9 ? -4.711 -30.875 -11.391 1 98.25 9 HIS B N 1
ATOM 2326 C CA . HIS B 1 9 ? -4.453 -29.844 -10.391 1 98.25 9 HIS B CA 1
ATOM 2327 C C . HIS B 1 9 ? -4.004 -30.453 -9.07 1 98.25 9 HIS B C 1
ATOM 2329 O O . HIS B 1 9 ? -4.18 -31.656 -8.852 1 98.25 9 HIS B O 1
ATOM 2335 N N . VAL B 1 10 ? -3.363 -29.719 -8.273 1 98.5 10 VAL B N 1
ATOM 2336 C CA . VAL B 1 10 ? -2.871 -30.125 -6.965 1 98.5 10 VAL B CA 1
ATOM 2337 C C . VAL B 1 10 ? -3.455 -29.219 -5.887 1 98.5 10 VAL B C 1
ATOM 2339 O O . VAL B 1 10 ? -3.984 -28.141 -6.195 1 98.5 10 VAL B O 1
ATOM 2342 N N . TYR B 1 11 ? -3.318 -29.641 -4.586 1 98.44 11 TYR B N 1
ATOM 2343 C CA . TYR B 1 11 ? -3.826 -28.859 -3.459 1 98.44 11 TYR B CA 1
ATOM 2344 C C . TYR B 1 11 ? -2.707 -28.531 -2.482 1 98.44 11 TYR B C 1
ATOM 2346 O O . TYR B 1 11 ? -2.963 -28.016 -1.389 1 98.44 11 TYR B O 1
ATOM 2354 N N . SER B 1 12 ? -1.5 -28.859 -2.863 1 98.56 12 SER B N 1
ATOM 2355 C CA . SER B 1 12 ? -0.316 -28.516 -2.082 1 98.56 12 SER B CA 1
ATOM 2356 C C . SER B 1 12 ? 0.903 -28.328 -2.979 1 98.56 12 SER B C 1
ATOM 2358 O O . SER B 1 12 ? 0.956 -28.875 -4.086 1 98.56 12 SER B O 1
ATOM 2360 N N . PHE B 1 13 ? 1.811 -27.516 -2.549 1 98.81 13 PHE B N 1
ATOM 2361 C CA . PHE B 1 13 ? 3.141 -27.391 -3.135 1 98.81 13 PHE B CA 1
ATOM 2362 C C . PHE B 1 13 ? 4.16 -28.188 -2.324 1 98.81 13 PHE B C 1
ATOM 2364 O O . PHE B 1 13 ? 4.402 -27.875 -1.155 1 98.81 13 PHE B O 1
ATOM 2371 N N . GLY B 1 14 ? 4.734 -29.156 -2.943 1 98.5 14 GLY B N 1
ATOM 2372 C CA . GLY B 1 14 ? 5.699 -29.938 -2.176 1 98.5 14 GLY B CA 1
ATOM 2373 C C . GLY B 1 14 ? 6.164 -31.188 -2.891 1 98.5 14 GLY B C 1
ATOM 2374 O O . GLY B 1 14 ? 6.016 -31.297 -4.109 1 98.5 14 GLY B O 1
ATOM 2375 N N . PRO B 1 15 ? 6.801 -32.125 -2.131 1 97.81 15 PRO B N 1
ATOM 2376 C CA . PRO B 1 15 ? 7.457 -33.281 -2.703 1 97.81 15 PRO B CA 1
ATOM 2377 C C . PRO B 1 15 ? 6.465 -34.281 -3.342 1 97.81 15 PRO B C 1
ATOM 2379 O O . PRO B 1 15 ? 6.859 -35.125 -4.152 1 97.81 15 PRO B O 1
ATOM 2382 N N . SER B 1 16 ? 5.223 -34.156 -3.035 1 97.31 16 SER B N 1
ATOM 2383 C CA . SER B 1 16 ? 4.238 -35.094 -3.551 1 97.31 16 SER B CA 1
ATOM 2384 C C . SER B 1 16 ? 3.834 -34.75 -4.98 1 97.31 16 SER B C 1
ATOM 2386 O O . SER B 1 16 ? 3.205 -35.562 -5.664 1 97.31 16 SER B O 1
ATOM 2388 N N . MET B 1 17 ? 4.215 -33.594 -5.438 1 98.12 17 MET B N 1
ATOM 2389 C CA . ME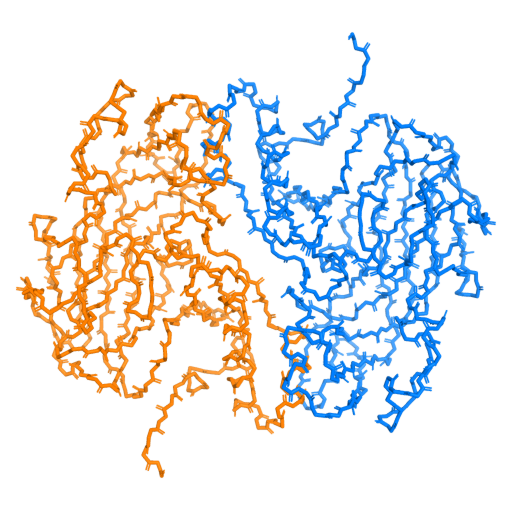T B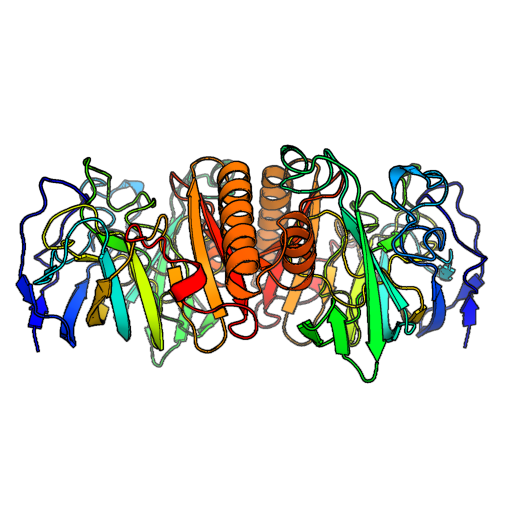 1 17 ? 3.816 -33.125 -6.762 1 98.12 17 MET B CA 1
ATOM 2390 C C . MET B 1 17 ? 4.445 -34 -7.855 1 98.12 17 MET B C 1
ATOM 2392 O O . MET B 1 17 ? 5.648 -34.25 -7.82 1 98.12 17 MET B O 1
ATOM 2396 N N . LYS B 1 18 ? 3.574 -34.469 -8.734 1 97.56 18 LYS B N 1
ATOM 2397 C CA . LYS B 1 18 ? 3.994 -35.188 -9.93 1 97.56 18 LYS B CA 1
ATOM 2398 C C . LYS B 1 18 ? 3.709 -34.406 -11.195 1 97.56 18 LYS B C 1
ATOM 2400 O O . LYS B 1 18 ? 2.619 -33.844 -11.352 1 97.56 18 LYS B O 1
ATOM 2405 N N . PRO B 1 19 ? 4.66 -34.344 -12.062 1 98.44 19 PRO B N 1
ATOM 2406 C CA . PRO B 1 19 ? 4.484 -33.5 -13.25 1 98.44 19 PRO B CA 1
ATOM 2407 C C . PRO B 1 19 ? 3.266 -33.906 -14.078 1 98.44 19 PRO B C 1
ATOM 2409 O O . PRO B 1 19 ? 3.029 -35.094 -14.297 1 98.44 19 PRO B O 1
ATOM 2412 N N . ALA B 1 20 ? 2.535 -32.938 -14.492 1 98.62 20 ALA B N 1
ATOM 2413 C CA . ALA B 1 20 ? 1.431 -33.125 -15.422 1 98.62 20 ALA B CA 1
ATOM 2414 C C . ALA B 1 20 ? 1.885 -32.906 -16.859 1 98.62 20 ALA B C 1
ATOM 2416 O O . ALA B 1 20 ? 1.246 -33.406 -17.797 1 98.62 20 ALA B O 1
ATOM 2417 N N . ALA B 1 21 ? 2.92 -32.156 -17.031 1 98.75 21 ALA B N 1
ATOM 2418 C CA . ALA B 1 21 ? 3.521 -31.844 -18.328 1 98.75 21 ALA B CA 1
ATOM 2419 C C . ALA B 1 21 ? 4.977 -31.422 -18.156 1 98.75 21 ALA B C 1
ATOM 2421 O O . ALA B 1 21 ? 5.434 -31.172 -17.047 1 98.75 21 ALA B O 1
ATOM 2422 N N . LYS B 1 22 ? 5.707 -31.391 -19.234 1 98.69 22 LYS B N 1
ATOM 2423 C CA . LYS B 1 22 ? 7.102 -30.953 -19.25 1 98.69 22 LYS B CA 1
ATOM 2424 C C . LYS B 1 22 ? 7.328 -29.859 -20.281 1 98.69 22 LYS B C 1
ATOM 2426 O O . LYS B 1 22 ? 6.719 -29.859 -21.359 1 98.69 22 LYS B O 1
ATOM 2431 N N . ALA B 1 23 ? 8.148 -28.953 -19.953 1 98.81 23 ALA B N 1
ATOM 2432 C CA . ALA B 1 23 ? 8.484 -27.859 -20.859 1 98.81 23 ALA B CA 1
ATOM 2433 C C . ALA B 1 23 ? 9.984 -27.562 -20.828 1 98.81 23 ALA B C 1
ATOM 2435 O O . ALA B 1 23 ? 10.672 -27.922 -19.859 1 98.81 23 ALA B O 1
ATOM 2436 N N . LYS B 1 24 ? 10.5 -27 -21.906 1 98.56 24 LYS B N 1
ATOM 2437 C CA . LYS B 1 24 ? 11.836 -26.406 -21.969 1 98.56 24 LYS B CA 1
ATOM 2438 C C . LYS B 1 24 ? 11.789 -24.906 -21.766 1 98.56 24 LYS B C 1
ATOM 2440 O O . LYS B 1 24 ? 10.766 -24.266 -22.047 1 98.56 24 LYS B O 1
ATOM 2445 N N . PRO B 1 25 ? 12.953 -24.344 -21.25 1 98.44 25 PRO B N 1
ATOM 2446 C CA . PRO B 1 25 ? 13 -22.875 -21.203 1 98.44 25 PRO B CA 1
ATOM 2447 C C . PRO B 1 25 ? 12.656 -22.234 -22.547 1 98.44 25 PRO B C 1
ATOM 2449 O O . PRO B 1 25 ? 13.156 -22.672 -23.594 1 98.44 25 PRO B O 1
ATOM 2452 N N . GLY B 1 26 ? 11.734 -21.266 -22.484 1 98.31 26 GLY B N 1
ATOM 2453 C CA . GLY B 1 26 ? 11.289 -20.594 -23.688 1 98.31 26 GLY B CA 1
ATOM 2454 C C . GLY B 1 26 ? 9.938 -21.078 -24.172 1 98.31 26 GLY B C 1
ATOM 2455 O O . GLY B 1 26 ? 9.297 -20.406 -25 1 98.31 26 GLY B O 1
ATOM 2456 N N . ASP B 1 27 ? 9.484 -22.219 -23.672 1 98.69 27 ASP B N 1
ATOM 2457 C CA . ASP B 1 27 ? 8.211 -22.75 -24.125 1 98.69 27 ASP B CA 1
ATOM 2458 C C . ASP B 1 27 ? 7.043 -21.906 -23.609 1 98.69 27 ASP B C 1
ATOM 2460 O O . ASP B 1 27 ? 7.133 -21.297 -22.547 1 98.69 27 ASP B O 1
ATOM 2464 N N . ILE B 1 28 ? 6.016 -21.828 -24.375 1 98.81 28 ILE B N 1
ATOM 2465 C CA . ILE B 1 28 ? 4.734 -21.234 -24 1 98.81 28 ILE B CA 1
ATOM 2466 C C . ILE B 1 28 ? 3.775 -22.328 -23.531 1 98.81 28 ILE B C 1
ATOM 2468 O O . ILE B 1 28 ? 3.639 -23.359 -24.188 1 98.81 28 ILE B O 1
ATOM 2472 N N . VAL B 1 29 ? 3.148 -22.172 -22.406 1 98.88 29 VAL B N 1
ATOM 2473 C CA . VAL B 1 29 ? 2.275 -23.156 -21.781 1 98.88 29 VAL B CA 1
ATOM 2474 C C . VAL B 1 29 ? 0.952 -22.5 -21.391 1 98.88 29 VAL B C 1
ATOM 2476 O O . VAL B 1 29 ? 0.93 -21.359 -20.922 1 98.88 29 VAL B O 1
ATOM 2479 N N . VAL B 1 30 ? -0.164 -23.125 -21.578 1 98.94 30 VAL B N 1
ATOM 2480 C CA . VAL B 1 30 ? -1.481 -22.672 -21.156 1 98.94 30 VAL B CA 1
ATOM 2481 C C . VAL B 1 30 ? -2 -23.547 -20.016 1 98.94 30 VAL B C 1
ATOM 2483 O O . VAL B 1 30 ? -2.047 -24.766 -20.141 1 98.94 30 VAL B O 1
ATOM 2486 N N . PHE B 1 31 ? -2.326 -22.984 -18.906 1 98.94 31 PHE B N 1
ATOM 2487 C CA . PHE B 1 31 ? -2.959 -23.656 -17.781 1 98.94 31 PHE B CA 1
ATOM 2488 C C . PHE B 1 31 ? -4.449 -23.344 -17.734 1 98.94 31 PHE B C 1
ATOM 2490 O O . PHE B 1 31 ? -4.848 -22.188 -17.656 1 98.94 31 PHE B O 1
ATOM 2497 N N . GLU B 1 32 ? -5.266 -24.297 -17.812 1 98.88 32 GLU B N 1
ATOM 2498 C CA . GLU B 1 32 ? -6.672 -24.125 -17.469 1 98.88 32 GLU B CA 1
ATOM 2499 C C . GLU B 1 32 ? -6.887 -24.234 -15.961 1 98.88 32 GLU B C 1
ATOM 2501 O O . GLU B 1 32 ? -6.305 -25.125 -15.312 1 98.88 32 GLU B O 1
ATOM 2506 N N . THR B 1 33 ? -7.656 -23.359 -15.391 1 98.69 33 THR B N 1
ATOM 2507 C CA . THR B 1 33 ? -7.762 -23.328 -13.938 1 98.69 33 THR B CA 1
ATOM 2508 C C . THR B 1 33 ? -9.219 -23.406 -13.5 1 98.69 33 THR B C 1
ATOM 2510 O O . THR B 1 33 ? -10.125 -23.031 -14.25 1 98.69 33 THR B O 1
ATOM 2513 N N . ILE B 1 34 ? -9.414 -23.969 -12.328 1 97.94 34 ILE B N 1
ATOM 2514 C CA . ILE B 1 34 ? -10.664 -23.953 -11.578 1 97.94 34 ILE B CA 1
ATOM 2515 C C . ILE B 1 34 ? -10.656 -22.797 -10.578 1 97.94 34 ILE B C 1
ATOM 2517 O O . ILE B 1 34 ? -9.602 -22.406 -10.078 1 97.94 34 ILE B O 1
ATOM 2521 N N . ASP B 1 35 ? -11.828 -22.219 -10.359 1 97.06 35 ASP B N 1
ATOM 2522 C CA . ASP B 1 35 ? -11.852 -21.109 -9.406 1 97.06 35 ASP B CA 1
ATOM 2523 C C . ASP B 1 35 ? -11.445 -21.594 -8.008 1 97.06 35 ASP B C 1
ATOM 2525 O O . ASP B 1 35 ? -11.367 -22.797 -7.75 1 97.06 35 ASP B O 1
ATOM 2529 N N . ALA B 1 36 ? -11.211 -20.688 -7.137 1 97.06 36 ALA B N 1
ATOM 2530 C CA . ALA B 1 36 ? -10.648 -20.938 -5.816 1 97.06 36 ALA B CA 1
ATOM 2531 C C . ALA B 1 36 ? -11.562 -21.844 -4.988 1 97.06 36 ALA B C 1
ATOM 2533 O O . ALA B 1 36 ? -11.109 -22.516 -4.066 1 97.06 36 ALA B O 1
ATOM 2534 N N . LEU B 1 37 ? -12.852 -21.891 -5.285 1 97 37 LEU B N 1
ATOM 2535 C CA . LEU B 1 37 ? -13.812 -22.656 -4.492 1 97 37 LEU B CA 1
ATOM 2536 C C . LEU B 1 37 ? -14.062 -24.031 -5.121 1 97 37 LEU B C 1
ATOM 2538 O O . LEU B 1 37 ? -14.992 -24.734 -4.715 1 97 37 LEU B O 1
ATOM 2542 N N . GLY B 1 38 ? -13.289 -24.359 -6.172 1 96.5 38 GLY B N 1
ATOM 2543 C CA . GLY B 1 38 ? -13.305 -25.688 -6.766 1 96.5 38 GLY B CA 1
ATOM 2544 C C . GLY B 1 38 ? -14.492 -25.906 -7.688 1 96.5 38 GLY B C 1
ATOM 2545 O O . GLY B 1 38 ? -14.906 -27.047 -7.902 1 96.5 38 GLY B O 1
ATOM 2546 N N . GLY B 1 39 ? -15.062 -24.844 -8.055 1 95.69 39 GLY B N 1
ATOM 2547 C CA . GLY B 1 39 ? -16.25 -24.984 -8.891 1 95.69 39 GLY B CA 1
ATOM 2548 C C . GLY B 1 39 ? -17.453 -25.5 -8.125 1 95.69 39 GLY B C 1
ATOM 2549 O O . GLY B 1 39 ? -18.422 -25.969 -8.727 1 95.69 39 GLY B O 1
ATOM 2550 N N . GLN B 1 40 ? -17.422 -25.391 -6.832 1 96.06 40 GLN B N 1
ATOM 2551 C CA . GLN B 1 40 ? -18.438 -26 -5.992 1 96.06 40 GLN B CA 1
ATOM 2552 C C . GLN B 1 40 ? -19.656 -25.078 -5.84 1 96.06 40 GLN B C 1
ATOM 2554 O O . GLN B 1 40 ? -20.734 -25.531 -5.469 1 96.06 40 GLN B O 1
ATOM 2559 N N . ILE B 1 41 ? -19.453 -23.766 -6.055 1 95.69 41 ILE B N 1
ATOM 2560 C CA . ILE B 1 41 ? -20.531 -22.797 -5.918 1 95.69 41 ILE B CA 1
ATOM 2561 C C . ILE B 1 41 ? -21.172 -22.531 -7.281 1 95.69 41 ILE B C 1
ATOM 2563 O O . ILE B 1 41 ? -20.5 -22.031 -8.195 1 95.69 41 ILE B O 1
ATOM 2567 N N . GLN B 1 42 ? -22.469 -22.812 -7.371 1 92.62 42 GLN B N 1
ATOM 2568 C CA . GLN B 1 42 ? -23.141 -22.719 -8.656 1 92.62 42 GLN B CA 1
ATOM 2569 C C . GLN B 1 42 ? -24.188 -21.609 -8.648 1 92.62 42 GLN B C 1
ATOM 2571 O O . GLN B 1 42 ? -24.562 -21.078 -9.695 1 92.62 42 GLN B O 1
ATOM 2576 N N . SER B 1 43 ? -24.688 -21.281 -7.461 1 94.62 43 SER B N 1
ATOM 2577 C CA . SER B 1 43 ? -25.672 -20.219 -7.293 1 94.62 43 SER B CA 1
ATOM 2578 C C . SER B 1 43 ? -25.453 -19.469 -5.977 1 94.62 43 SER B C 1
ATOM 2580 O O . SER B 1 43 ? -24.609 -19.859 -5.164 1 94.62 43 SER B O 1
ATOM 2582 N N . GLU B 1 44 ? -26.156 -18.438 -5.812 1 95.38 44 GLU B N 1
ATOM 2583 C CA . GLU B 1 44 ? -26 -17.609 -4.609 1 95.38 44 GLU B CA 1
ATOM 2584 C C . GLU B 1 44 ? -26.578 -18.328 -3.387 1 95.38 44 GLU B C 1
ATOM 2586 O O . GLU B 1 44 ? -26.328 -17.906 -2.252 1 95.38 44 GLU B O 1
ATOM 2591 N N . LYS B 1 45 ? -27.328 -19.406 -3.578 1 94.62 45 LYS B N 1
ATOM 2592 C CA . LYS B 1 45 ? -27.812 -20.234 -2.475 1 94.62 45 LYS B CA 1
ATOM 2593 C C . LYS B 1 45 ? -26.703 -21.109 -1.905 1 94.62 45 LYS B C 1
ATOM 2595 O O . LYS B 1 45 ? -26.797 -21.578 -0.771 1 94.62 45 LYS B O 1
ATOM 2600 N N . ASP B 1 46 ? -25.703 -21.344 -2.734 1 94.62 46 ASP B N 1
ATOM 2601 C CA . ASP B 1 46 ? -24.547 -22.109 -2.287 1 94.62 46 ASP B CA 1
ATOM 2602 C C . ASP B 1 46 ? -23.578 -21.234 -1.486 1 94.62 46 ASP B C 1
ATOM 2604 O O . ASP B 1 46 ? -23.094 -20.203 -1.985 1 94.62 46 ASP B O 1
ATOM 2608 N N . THR B 1 47 ? -23.344 -21.688 -0.255 1 93.94 47 THR B N 1
ATOM 2609 C CA . THR B 1 47 ? -22.422 -20.906 0.569 1 93.94 47 THR B CA 1
ATOM 2610 C C . THR B 1 47 ? -21.188 -21.734 0.911 1 93.94 47 THR B C 1
ATOM 2612 O O . THR B 1 47 ? -21.156 -22.938 0.676 1 93.94 47 THR B O 1
ATOM 2615 N N . ILE B 1 48 ? -20.172 -21.047 1.453 1 93.25 48 ILE B N 1
ATOM 2616 C CA . ILE B 1 48 ? -18.906 -21.688 1.766 1 93.25 48 ILE B CA 1
ATOM 2617 C C . ILE B 1 48 ? -19.109 -22.719 2.873 1 93.25 48 ILE B C 1
ATOM 2619 O O . ILE B 1 48 ? -18.281 -23.625 3.049 1 93.25 48 ILE B O 1
ATOM 2623 N N . ALA B 1 49 ? -20.172 -22.594 3.58 1 90.31 49 ALA B N 1
ATOM 2624 C CA . ALA B 1 49 ? -20.453 -23.547 4.656 1 90.31 49 ALA B CA 1
ATOM 2625 C C . ALA B 1 49 ? -20.766 -24.938 4.098 1 90.31 49 ALA B C 1
ATOM 2627 O O . ALA B 1 49 ? -20.656 -25.938 4.812 1 90.31 49 ALA B O 1
ATOM 2628 N N . GLN B 1 50 ? -21.016 -25.031 2.838 1 92 50 GLN B N 1
ATOM 2629 C CA . GLN B 1 50 ? -21.516 -26.281 2.277 1 92 50 GLN B CA 1
ATOM 2630 C C . GLN B 1 50 ? -20.469 -26.938 1.389 1 92 50 GLN B C 1
ATOM 2632 O O . GLN B 1 50 ? -20.703 -28.031 0.862 1 92 50 GLN B O 1
ATOM 2637 N N . ILE B 1 51 ? -19.359 -26.234 1.326 1 92.31 51 ILE B N 1
ATOM 2638 C CA . ILE B 1 51 ? -18.453 -26.781 0.323 1 92.31 51 ILE B CA 1
ATOM 2639 C C . ILE B 1 51 ? -17.422 -27.688 0.994 1 92.31 51 ILE B C 1
ATOM 2641 O O . ILE B 1 51 ? -17.25 -27.656 2.215 1 92.31 51 ILE B O 1
ATOM 2645 N N . ASP B 1 52 ? -16.875 -28.641 0.184 1 95.44 52 ASP B N 1
ATOM 2646 C CA . ASP B 1 52 ? -15.75 -29.484 0.581 1 95.44 52 ASP B CA 1
ATOM 2647 C C . ASP B 1 52 ? -14.438 -28.703 0.566 1 95.44 52 ASP B C 1
ATOM 2649 O O . ASP B 1 52 ? -13.891 -28.438 -0.501 1 95.44 52 ASP B O 1
ATOM 2653 N N . PHE B 1 53 ? -13.891 -28.422 1.688 1 93.75 53 PHE B N 1
ATOM 2654 C CA . PHE B 1 53 ? -12.727 -27.562 1.821 1 93.75 53 PHE B CA 1
ATOM 2655 C C . PHE B 1 53 ? -11.461 -28.266 1.354 1 93.75 53 PHE B C 1
ATOM 2657 O O . PHE B 1 53 ? -10.422 -27.641 1.157 1 93.75 53 PHE B O 1
ATOM 2664 N N . SER B 1 54 ? -11.508 -29.578 1.231 1 93.81 54 SER B N 1
ATOM 2665 C CA . SER B 1 54 ? -10.375 -30.312 0.668 1 93.81 54 SER B CA 1
ATOM 2666 C C . SER B 1 54 ? -10.219 -30.016 -0.822 1 93.81 54 SER B C 1
ATOM 2668 O O . SER B 1 54 ? -9.195 -30.344 -1.419 1 93.81 54 SER B O 1
ATOM 2670 N N . ARG B 1 55 ? -11.172 -29.359 -1.383 1 94.88 55 ARG B N 1
ATOM 2671 C CA . ARG B 1 55 ? -11.172 -29.078 -2.814 1 94.88 55 ARG B CA 1
ATOM 2672 C C . ARG B 1 55 ? -11.055 -27.578 -3.078 1 94.88 55 ARG B C 1
ATOM 2674 O O . ARG B 1 55 ? -11.445 -27.094 -4.141 1 94.88 55 ARG B O 1
ATOM 2681 N N . VAL B 1 56 ? -10.523 -26.875 -2.107 1 95.69 56 VAL B N 1
ATOM 2682 C CA . VAL B 1 56 ? -10.398 -25.422 -2.258 1 95.69 56 VAL B CA 1
ATOM 2683 C C . VAL B 1 56 ? -8.992 -25.062 -2.719 1 95.69 56 VAL B C 1
ATOM 2685 O O . VAL B 1 56 ? -8.023 -25.734 -2.346 1 95.69 56 VAL B O 1
ATOM 2688 N N . ASN B 1 57 ? -8.883 -24.062 -3.555 1 97.38 57 ASN B N 1
ATOM 2689 C CA . ASN B 1 57 ? -7.672 -23.469 -4.113 1 97.38 57 ASN B CA 1
ATOM 2690 C C . ASN B 1 57 ? -6.891 -24.484 -4.945 1 97.38 57 ASN B C 1
ATOM 2692 O O . ASN B 1 57 ? -5.684 -24.641 -4.766 1 97.38 57 ASN B O 1
ATOM 2696 N N . PRO B 1 58 ? -7.602 -25.156 -5.844 1 98.5 58 PRO B N 1
ATOM 2697 C CA . PRO B 1 58 ? -6.848 -26.016 -6.766 1 98.5 58 PRO B CA 1
ATOM 2698 C C . PRO B 1 58 ? -5.879 -25.219 -7.641 1 98.5 58 PRO B C 1
ATOM 2700 O O . PRO B 1 58 ? -6.215 -24.125 -8.109 1 98.5 58 PRO B O 1
ATOM 2703 N N . ALA B 1 59 ? -4.699 -25.703 -7.797 1 98.75 59 ALA B N 1
ATOM 2704 C CA . ALA B 1 59 ? -3.709 -25.125 -8.703 1 98.75 59 ALA B CA 1
ATOM 2705 C C . ALA B 1 59 ? -3.355 -26.094 -9.82 1 98.75 59 ALA B C 1
ATOM 2707 O O . ALA B 1 59 ? -2.902 -27.219 -9.562 1 98.75 59 ALA B O 1
ATOM 2708 N N . THR B 1 60 ? -3.57 -25.688 -11.031 1 98.88 60 THR B N 1
ATOM 2709 C CA . THR B 1 60 ? -3.338 -26.531 -12.188 1 98.88 60 THR B CA 1
ATOM 2710 C C . THR B 1 60 ? -1.845 -26.703 -12.453 1 98.88 60 THR B C 1
ATOM 2712 O O . THR B 1 60 ? -1.091 -25.719 -12.398 1 98.88 60 THR B O 1
ATOM 2715 N N . GLY B 1 61 ? -1.41 -27.766 -12.922 1 97.88 61 GLY B N 1
ATOM 2716 C CA . GLY B 1 61 ? -0.046 -28.25 -13.07 1 97.88 61 GLY B CA 1
ATOM 2717 C C . GLY B 1 61 ? 0.166 -29.625 -12.484 1 97.88 61 GLY B C 1
ATOM 2718 O O . GLY B 1 61 ? -0.775 -30.422 -12.391 1 97.88 61 GLY B O 1
ATOM 2719 N N . PRO B 1 62 ? 1.313 -29.969 -12.062 1 98.5 62 PRO B N 1
ATOM 2720 C CA . PRO B 1 62 ? 2.545 -29.188 -12.086 1 98.5 62 PRO B CA 1
ATOM 2721 C C . PRO B 1 62 ? 3.248 -29.219 -13.438 1 98.5 62 PRO B C 1
ATOM 2723 O O . PRO B 1 62 ? 3.133 -30.203 -14.172 1 98.5 62 PRO B O 1
ATOM 2726 N N . LEU B 1 63 ? 3.834 -28.188 -13.797 1 98.94 63 LEU B N 1
ATOM 2727 C CA . LEU B 1 63 ? 4.676 -28.156 -14.984 1 98.94 63 LEU B CA 1
ATOM 2728 C C . LEU B 1 63 ? 6.141 -28.375 -14.625 1 98.94 63 LEU B C 1
ATOM 2730 O O . LEU B 1 63 ? 6.719 -27.594 -13.859 1 98.94 63 LEU B O 1
ATOM 2734 N N . TYR B 1 64 ? 6.703 -29.453 -15.117 1 98.94 64 TYR B N 1
ATOM 2735 C CA . TYR B 1 64 ? 8.141 -29.688 -15.008 1 98.94 64 TYR B CA 1
ATOM 2736 C C . TYR B 1 64 ? 8.906 -28.875 -16.047 1 98.94 64 TYR B C 1
ATOM 2738 O O . TYR B 1 64 ? 8.656 -28.984 -17.25 1 98.94 64 TYR B O 1
ATOM 2746 N N . VAL B 1 65 ? 9.805 -28.031 -15.625 1 98.94 65 VAL B N 1
ATOM 2747 C CA . VAL B 1 65 ? 10.594 -27.234 -16.547 1 98.94 65 VAL B CA 1
ATOM 2748 C C . VAL B 1 65 ? 12.031 -27.75 -16.594 1 98.94 65 VAL B C 1
ATOM 2750 O O . VAL B 1 65 ? 12.719 -27.797 -15.57 1 98.94 65 VAL B O 1
ATOM 2753 N N . GLU B 1 66 ? 12.484 -28.125 -17.75 1 98.75 66 GLU B N 1
ATOM 2754 C CA . GLU B 1 66 ? 13.828 -28.672 -17.922 1 98.75 66 GLU B CA 1
ATOM 2755 C C . GLU B 1 66 ? 14.891 -27.672 -17.484 1 98.75 66 GLU B C 1
ATOM 2757 O O . GLU B 1 66 ? 14.797 -26.484 -17.781 1 98.75 66 GLU B O 1
ATOM 2762 N N . GLY B 1 67 ? 15.859 -28.141 -16.734 1 98.25 67 GLY B N 1
ATOM 2763 C CA . GLY B 1 67 ? 16.969 -27.297 -16.312 1 98.25 67 GLY B CA 1
ATOM 2764 C C . GLY B 1 67 ? 16.703 -26.562 -15.023 1 98.25 67 GLY B C 1
ATOM 2765 O O . GLY B 1 67 ? 17.609 -25.953 -14.445 1 98.25 67 GLY B O 1
ATOM 2766 N N . ALA B 1 68 ? 15.484 -26.594 -14.547 1 98.56 68 ALA B N 1
ATOM 2767 C CA . ALA B 1 68 ? 15.156 -25.938 -13.289 1 98.56 68 ALA B CA 1
ATOM 2768 C C . ALA B 1 68 ? 15.688 -26.734 -12.094 1 98.56 68 ALA B C 1
ATOM 2770 O O . ALA B 1 68 ? 15.344 -27.906 -11.922 1 98.56 68 ALA B O 1
ATOM 2771 N N . GLU B 1 69 ? 16.5 -26.109 -11.336 1 97.56 69 GLU B N 1
ATOM 2772 C CA . GLU B 1 69 ? 17.078 -26.75 -10.156 1 97.56 69 GLU B CA 1
ATOM 2773 C C . GLU B 1 69 ? 17.312 -25.719 -9.039 1 97.56 69 GLU B C 1
ATOM 2775 O O . GLU B 1 69 ? 17.219 -24.516 -9.273 1 97.56 69 GLU B O 1
ATOM 2780 N N . ARG B 1 70 ? 17.578 -26.266 -7.875 1 95.56 70 ARG B N 1
ATOM 2781 C CA . ARG B 1 70 ? 17.875 -25.406 -6.742 1 95.56 70 ARG B CA 1
ATOM 2782 C C . ARG B 1 70 ? 18.984 -24.406 -7.086 1 95.56 70 ARG B C 1
ATOM 2784 O O . ARG B 1 70 ? 19.906 -24.734 -7.828 1 95.56 70 ARG B O 1
ATOM 2791 N N . ASN B 1 71 ? 18.906 -23.156 -6.535 1 92.56 71 ASN B N 1
ATOM 2792 C CA . ASN B 1 71 ? 19.844 -22.062 -6.758 1 92.56 71 ASN B CA 1
ATOM 2793 C C . ASN B 1 71 ? 19.703 -21.484 -8.156 1 92.56 71 ASN B C 1
ATOM 2795 O O . ASN B 1 71 ? 20.656 -20.906 -8.695 1 92.56 71 ASN B O 1
ATOM 2799 N N . LYS B 1 72 ? 18.719 -21.812 -8.859 1 97.56 72 LYS B N 1
ATOM 2800 C CA . LYS B 1 72 ? 18.281 -21.094 -10.062 1 97.56 72 LYS B CA 1
ATOM 2801 C C . LYS B 1 72 ? 16.922 -20.422 -9.836 1 97.56 72 LYS B C 1
ATOM 2803 O O . LYS B 1 72 ? 16.359 -20.516 -8.742 1 97.56 72 LYS B O 1
ATOM 2808 N N . VAL B 1 73 ? 16.516 -19.688 -10.812 1 98.62 73 VAL B N 1
ATOM 2809 C CA . VAL B 1 73 ? 15.281 -18.922 -10.719 1 98.62 73 VAL B CA 1
ATOM 2810 C C . VAL B 1 73 ? 14.352 -19.297 -11.875 1 98.62 73 VAL B C 1
ATOM 2812 O O . VAL B 1 73 ? 14.781 -19.375 -13.023 1 98.62 73 VAL B O 1
ATOM 2815 N N . LEU B 1 74 ? 13.148 -19.641 -11.547 1 98.94 74 LEU B N 1
ATOM 2816 C CA . LEU B 1 74 ? 12.141 -19.828 -12.586 1 98.94 74 LEU B CA 1
ATOM 2817 C C . LEU B 1 74 ? 11.508 -18.484 -12.953 1 98.94 74 LEU B C 1
ATOM 2819 O O . LEU B 1 74 ? 10.969 -17.781 -12.094 1 98.94 74 LEU B O 1
ATOM 2823 N N . ALA B 1 75 ? 11.633 -18.062 -14.203 1 98.94 75 ALA B N 1
ATOM 2824 C CA . ALA B 1 75 ? 10.945 -16.891 -14.719 1 98.94 75 ALA B CA 1
ATOM 2825 C C . ALA B 1 75 ? 9.633 -17.281 -15.406 1 98.94 75 ALA B C 1
ATOM 2827 O O . ALA B 1 75 ? 9.625 -18.125 -16.297 1 98.94 75 ALA B O 1
ATOM 2828 N N . VAL B 1 76 ? 8.555 -16.766 -14.938 1 99 76 VAL B N 1
ATOM 2829 C CA . VAL B 1 76 ? 7.23 -17 -15.5 1 99 76 VAL B CA 1
ATOM 2830 C C . VAL B 1 76 ? 6.664 -15.703 -16.062 1 99 76 VAL B C 1
ATOM 2832 O O . VAL B 1 76 ? 6.176 -14.859 -15.32 1 99 76 VAL B O 1
ATOM 2835 N N . LYS B 1 77 ? 6.781 -15.539 -17.375 1 98.88 77 LYS B N 1
ATOM 2836 C CA . LYS B 1 77 ? 6.199 -14.375 -18.031 1 98.88 77 LYS B CA 1
ATOM 2837 C C . LYS B 1 77 ? 4.719 -14.594 -18.328 1 98.88 77 LYS B C 1
ATOM 2839 O O . LYS B 1 77 ? 4.363 -15.516 -19.078 1 98.88 77 LYS B O 1
ATOM 2844 N N . ILE B 1 78 ? 3.854 -13.789 -17.781 1 99 78 ILE B N 1
ATOM 2845 C CA . ILE B 1 78 ? 2.416 -13.914 -18 1 99 78 ILE B CA 1
ATOM 2846 C C . ILE B 1 78 ? 2.02 -13.211 -19.297 1 99 78 ILE B C 1
ATOM 2848 O O . ILE B 1 78 ? 2.062 -11.977 -19.375 1 99 78 ILE B O 1
ATOM 2852 N N . LEU B 1 79 ? 1.582 -13.938 -20.25 1 98.94 79 LEU B N 1
ATOM 2853 C CA . LEU B 1 79 ? 1.3 -13.414 -21.578 1 98.94 79 LEU B CA 1
ATOM 2854 C C . LEU B 1 79 ? -0.169 -13.023 -21.703 1 98.94 79 LEU B C 1
ATOM 2856 O O . LEU B 1 79 ? -0.5 -12.055 -22.391 1 98.94 79 LEU B O 1
ATOM 2860 N N . ASP B 1 80 ? -1.027 -13.828 -21.094 1 98.81 80 ASP B N 1
ATOM 2861 C CA . ASP B 1 80 ? -2.459 -13.562 -21.203 1 98.81 80 ASP B CA 1
ATOM 2862 C C . ASP B 1 80 ? -3.232 -14.297 -20.109 1 98.81 80 ASP B C 1
ATOM 2864 O O . ASP B 1 80 ? -2.797 -15.344 -19.625 1 98.81 80 ASP B O 1
ATOM 2868 N N . ILE B 1 81 ? -4.297 -13.766 -19.688 1 98.94 81 ILE B N 1
ATOM 2869 C CA . ILE B 1 81 ? -5.262 -14.375 -18.781 1 98.94 81 ILE B CA 1
ATOM 2870 C C . ILE B 1 81 ? -6.672 -14.219 -19.344 1 98.94 81 ILE B C 1
ATOM 2872 O O . ILE B 1 81 ? -7.125 -13.102 -19.594 1 98.94 81 ILE B O 1
ATOM 2876 N N . LYS B 1 82 ? -7.328 -15.234 -19.531 1 98.69 82 LYS B N 1
ATOM 2877 C CA . LYS B 1 82 ? -8.734 -15.25 -19.938 1 98.69 82 LYS B CA 1
ATOM 2878 C C . LYS B 1 82 ? -9.617 -15.781 -18.812 1 98.69 82 LYS B C 1
ATOM 2880 O O . LYS B 1 82 ? -9.32 -16.812 -18.203 1 98.69 82 LYS B O 1
ATOM 2885 N N . VAL B 1 83 ? -10.688 -15.047 -18.531 1 98.69 83 VAL B N 1
ATOM 2886 C CA . VAL B 1 83 ? -11.562 -15.469 -17.438 1 98.69 83 VAL B CA 1
ATOM 2887 C C . VAL B 1 83 ? -12.938 -15.828 -17.984 1 98.69 83 VAL B C 1
ATOM 2889 O O . VAL B 1 83 ? -13.375 -15.273 -18.984 1 98.69 83 VAL B O 1
ATOM 2892 N N . GLU B 1 84 ? -13.562 -16.75 -17.344 1 98.25 84 GLU B N 1
ATOM 2893 C CA . GLU B 1 84 ? -14.922 -17.141 -17.703 1 98.25 84 GLU B CA 1
ATOM 2894 C C . GLU B 1 84 ? -15.93 -16.062 -17.344 1 98.25 84 GLU B C 1
ATOM 2896 O O . GLU B 1 84 ? -15.57 -15.039 -16.75 1 98.25 84 GLU B O 1
ATOM 2901 N N . GLU B 1 85 ? -17.172 -16.297 -17.672 1 98.12 85 GLU B N 1
ATOM 2902 C CA . GLU B 1 85 ? -18.172 -15.227 -17.625 1 98.12 85 GLU B CA 1
ATOM 2903 C C . GLU B 1 85 ? -18.859 -15.18 -16.266 1 98.12 85 GLU B C 1
ATOM 2905 O O . GLU B 1 85 ? -19.656 -14.273 -15.992 1 98.12 85 GLU B O 1
ATOM 2910 N N . LYS B 1 86 ? -18.578 -16.172 -15.453 1 97.81 86 LYS B N 1
ATOM 2911 C CA . LYS B 1 86 ? -19.188 -16.234 -14.125 1 97.81 86 LYS B CA 1
ATOM 2912 C C . LYS B 1 86 ? -18.125 -16.203 -13.031 1 97.81 86 LYS B C 1
ATOM 2914 O O . LYS B 1 86 ? -17.25 -17.078 -12.992 1 97.81 86 LYS B O 1
ATOM 2919 N N . GLY B 1 87 ? -18.172 -15.219 -12.18 1 98.5 87 GLY B N 1
ATOM 2920 C CA . GLY B 1 87 ? -17.359 -15.141 -10.984 1 98.5 87 GLY B CA 1
ATOM 2921 C C . GLY B 1 87 ? -18.156 -15.289 -9.703 1 98.5 87 GLY B C 1
ATOM 2922 O O . GLY B 1 87 ? -19.375 -15.172 -9.711 1 98.5 87 GLY B O 1
ATOM 2923 N N . VAL B 1 88 ? -17.469 -15.648 -8.656 1 98.56 88 VAL B N 1
ATOM 2924 C CA . VAL B 1 88 ? -18.109 -15.867 -7.367 1 98.56 88 VAL B CA 1
ATOM 2925 C C . VAL B 1 88 ? -17.344 -15.133 -6.273 1 98.56 88 VAL B C 1
ATOM 2927 O O . VAL B 1 88 ? -16.109 -15.141 -6.266 1 98.56 88 VAL B O 1
ATOM 2930 N N . ILE B 1 89 ? -18.078 -14.469 -5.383 1 98.75 89 ILE B N 1
ATOM 2931 C CA . ILE B 1 89 ? -17.484 -13.898 -4.184 1 98.75 89 ILE B CA 1
ATOM 2932 C C . ILE B 1 89 ? -18.281 -14.312 -2.953 1 98.75 89 ILE B C 1
ATOM 2934 O O . ILE B 1 89 ? -19.516 -14.359 -2.998 1 98.75 89 ILE B O 1
ATOM 2938 N N . VAL B 1 90 ? -17.531 -14.625 -1.866 1 98.44 90 VAL B N 1
ATOM 2939 C CA . VAL B 1 90 ? -18.188 -15.125 -0.667 1 98.44 90 VAL B CA 1
ATOM 2940 C C . VAL B 1 90 ? -17.688 -14.359 0.558 1 98.44 90 VAL B C 1
ATOM 2942 O O . VAL B 1 90 ? -16.594 -13.797 0.538 1 98.44 90 VAL B O 1
ATOM 2945 N N . THR B 1 91 ? -18.453 -14.266 1.586 1 98.25 91 THR B N 1
ATOM 2946 C CA . THR B 1 91 ? -18.062 -13.891 2.941 1 98.25 91 THR B CA 1
ATOM 2947 C C . THR B 1 91 ? -18.406 -15 3.93 1 98.25 91 THR B C 1
ATOM 2949 O O . THR B 1 91 ? -19.234 -15.859 3.645 1 98.25 91 THR B O 1
ATOM 2952 N N . ALA B 1 92 ? -17.766 -15.109 4.977 1 97.62 92 ALA B N 1
ATOM 2953 C CA . ALA B 1 92 ? -18.016 -16.094 6.027 1 97.62 92 ALA B CA 1
ATOM 2954 C C . ALA B 1 92 ? -17.562 -15.562 7.387 1 97.62 92 ALA B C 1
ATOM 2956 O O . ALA B 1 92 ? -16.641 -14.75 7.469 1 97.62 92 ALA B O 1
ATOM 2957 N N . PRO B 1 93 ? -18.25 -16.047 8.469 1 97.62 93 PRO B N 1
ATOM 2958 C CA . PRO B 1 93 ? -17.75 -15.695 9.805 1 97.62 93 PRO B CA 1
ATOM 2959 C C . PRO B 1 93 ? -16.281 -16.078 10.008 1 97.62 93 PRO B C 1
ATOM 2961 O O . PRO B 1 93 ? -15.836 -17.125 9.531 1 97.62 93 PRO B O 1
ATOM 2964 N N . ASN B 1 94 ? -15.523 -15.156 10.648 1 96.44 94 ASN B N 1
ATOM 2965 C CA . ASN B 1 94 ? -14.125 -15.359 11.023 1 96.44 94 ASN B CA 1
ATOM 2966 C C . ASN B 1 94 ? -13.211 -15.336 9.805 1 96.44 94 ASN B C 1
ATOM 2968 O O . ASN B 1 94 ? -12.062 -15.766 9.883 1 96.44 94 ASN B O 1
ATOM 2972 N N . ALA B 1 95 ? -13.758 -14.914 8.641 1 95.94 95 ALA B N 1
ATOM 2973 C CA . ALA B 1 95 ? -12.945 -14.82 7.434 1 95.94 95 ALA B CA 1
ATOM 2974 C C . ALA B 1 95 ? -12.695 -13.367 7.047 1 95.94 95 ALA B C 1
ATOM 2976 O O . ALA B 1 95 ? -13.625 -12.555 7.039 1 95.94 95 ALA B O 1
ATOM 2977 N N . GLY B 1 96 ? -11.422 -13.086 6.789 1 97.94 96 GLY B N 1
ATOM 2978 C CA . GLY B 1 96 ? -11.086 -11.75 6.336 1 97.94 96 GLY B CA 1
ATOM 2979 C C . GLY B 1 96 ? -10.812 -10.781 7.477 1 97.94 96 GLY B C 1
ATOM 2980 O O . GLY B 1 96 ? -10.727 -11.188 8.633 1 97.94 96 GLY B O 1
ATOM 2981 N N . VAL B 1 97 ? -10.695 -9.516 7.176 1 98.69 97 VAL B N 1
ATOM 2982 C CA . VAL B 1 97 ? -10.281 -8.477 8.117 1 98.69 97 VAL B CA 1
ATOM 2983 C C . VAL B 1 97 ? -11.391 -8.25 9.148 1 98.69 97 VAL B C 1
ATOM 2985 O O . VAL B 1 97 ? -11.109 -8.023 10.328 1 98.69 97 VAL B O 1
ATOM 2988 N N . LEU B 1 98 ? -12.68 -8.344 8.672 1 98.69 98 LEU B N 1
ATOM 2989 C CA . LEU B 1 98 ? -13.812 -8.062 9.547 1 98.69 98 LEU B CA 1
ATOM 2990 C C . LEU B 1 98 ? -14.656 -9.312 9.758 1 98.69 98 LEU B C 1
ATOM 2992 O O . LEU B 1 98 ? -15.883 -9.234 9.859 1 98.69 98 LEU B O 1
ATOM 2996 N N . GLY B 1 99 ? -14.023 -10.453 9.781 1 97.94 99 GLY B N 1
ATOM 2997 C CA . GLY B 1 99 ? -14.727 -11.711 9.953 1 97.94 99 GLY B CA 1
ATOM 2998 C C . GLY B 1 99 ? -15.531 -11.773 11.242 1 97.94 99 GLY B C 1
ATOM 2999 O O . GLY B 1 99 ? -16.531 -12.484 11.32 1 97.94 99 GLY B O 1
ATOM 3000 N N . ASN B 1 100 ? -15.164 -10.992 12.25 1 97.44 100 ASN B N 1
ATOM 3001 C CA . ASN B 1 100 ? -15.836 -10.961 13.539 1 97.44 100 ASN B CA 1
ATOM 3002 C C . ASN B 1 100 ? -17.219 -10.312 13.438 1 97.44 100 ASN B C 1
ATOM 3004 O O . ASN B 1 100 ? -18.078 -10.516 14.305 1 97.44 100 ASN B O 1
ATOM 3008 N N . ILE B 1 101 ? -17.422 -9.547 12.375 1 97.44 101 ILE B N 1
ATOM 3009 C CA . ILE B 1 101 ? -18.688 -8.836 12.195 1 97.44 101 ILE B CA 1
ATOM 3010 C C . ILE B 1 101 ? -19.641 -9.688 11.367 1 97.44 101 ILE B C 1
ATOM 3012 O O . ILE B 1 101 ? -20.859 -9.516 11.461 1 97.44 101 ILE B O 1
ATOM 3016 N N . VAL B 1 102 ? -19.125 -10.57 10.531 1 98.06 102 VAL B N 1
ATOM 3017 C CA . VAL B 1 102 ? -19.953 -11.398 9.648 1 98.06 102 VAL B CA 1
ATOM 3018 C C . VAL B 1 102 ? -20.734 -12.406 10.477 1 98.06 102 VAL B C 1
ATOM 3020 O O . VAL B 1 102 ? -20.156 -13.203 11.219 1 98.06 102 VAL B O 1
ATOM 3023 N N . LYS B 1 103 ? -22.031 -12.461 10.312 1 97 103 LYS B N 1
ATOM 3024 C CA . LYS B 1 103 ? -22.891 -13.305 11.133 1 97 103 LYS B CA 1
ATOM 3025 C C . LYS B 1 103 ? -23.172 -14.641 10.453 1 97 103 LYS B C 1
ATOM 3027 O O . LYS B 1 103 ? -23.328 -15.664 11.125 1 97 103 LYS B O 1
ATOM 3032 N N . ALA B 1 104 ? -23.25 -14.648 9.148 1 97.25 104 ALA B N 1
ATOM 3033 C CA . ALA B 1 104 ? -23.547 -15.844 8.367 1 97.25 104 ALA B CA 1
ATOM 3034 C C . ALA B 1 104 ? -22.859 -15.789 7.004 1 97.25 104 ALA B C 1
ATOM 3036 O O . ALA B 1 104 ? -22.594 -14.703 6.48 1 97.25 104 ALA B O 1
ATOM 3037 N N . PRO B 1 105 ? -22.547 -16.969 6.438 1 97.75 105 PRO B N 1
ATOM 3038 C CA . PRO B 1 105 ? -21.938 -16.969 5.105 1 97.75 105 PRO B CA 1
ATOM 3039 C C . PRO B 1 105 ? -22.891 -16.453 4.027 1 97.75 105 PRO B C 1
ATOM 3041 O O . PRO B 1 105 ? -24.094 -16.703 4.086 1 97.75 105 PRO B O 1
ATOM 3044 N N . LYS B 1 106 ? -22.312 -15.727 3.127 1 98.06 106 LYS B N 1
ATOM 3045 C CA . LYS B 1 106 ? -23.062 -15.211 1.99 1 98.06 106 LYS B CA 1
ATOM 3046 C C . LYS B 1 106 ? -22.297 -15.383 0.689 1 98.06 106 LYS B C 1
ATOM 3048 O O . LYS B 1 106 ? -21.062 -15.445 0.699 1 98.06 106 LYS B O 1
ATOM 3053 N N . THR B 1 107 ? -23.047 -15.547 -0.449 1 98.25 107 THR B N 1
ATOM 3054 C CA . THR B 1 107 ? -22.484 -15.688 -1.787 1 98.25 107 THR B CA 1
ATOM 3055 C C . THR B 1 107 ? -23.094 -14.672 -2.74 1 98.25 107 THR B C 1
ATOM 3057 O O . THR B 1 107 ? -24.312 -14.43 -2.695 1 98.25 107 THR B O 1
ATOM 3060 N N . ARG B 1 108 ? -22.25 -14.062 -3.529 1 98.25 108 ARG B N 1
ATOM 3061 C CA . ARG B 1 108 ? -22.719 -13.273 -4.664 1 98.25 108 ARG B CA 1
ATOM 3062 C C . ARG B 1 108 ? -22.094 -13.766 -5.965 1 98.25 108 ARG B C 1
ATOM 3064 O O . ARG B 1 108 ? -20.891 -14.039 -6.02 1 98.25 108 ARG B O 1
ATOM 3071 N N . ILE B 1 109 ? -22.953 -13.984 -6.973 1 98.19 109 ILE B N 1
ATOM 3072 C CA . ILE B 1 109 ? -22.469 -14.312 -8.312 1 98.19 109 ILE B CA 1
ATOM 3073 C C . ILE B 1 109 ? -22.266 -13.031 -9.117 1 98.19 109 ILE B C 1
ATOM 3075 O O . ILE B 1 109 ? -23.109 -12.133 -9.094 1 98.19 109 ILE B O 1
ATOM 3079 N N . CYS B 1 110 ? -21.156 -12.93 -9.742 1 98.56 110 CYS B N 1
ATOM 3080 C CA . CYS B 1 110 ? -20.844 -11.789 -10.594 1 98.56 110 CYS B CA 1
ATOM 3081 C C . CYS B 1 110 ? -20.781 -12.203 -12.055 1 98.56 110 CYS B C 1
ATOM 3083 O O . CYS B 1 110 ? -20.016 -13.094 -12.43 1 98.56 110 CYS B O 1
ATOM 3085 N N . ARG B 1 111 ? -21.578 -11.555 -12.859 1 98.25 111 ARG B N 1
ATOM 3086 C CA . ARG B 1 111 ? -21.469 -11.742 -14.297 1 98.25 111 ARG B CA 1
ATOM 3087 C C . ARG B 1 111 ? -20.312 -10.93 -14.867 1 98.25 111 ARG B C 1
ATOM 3089 O O . ARG B 1 111 ? -20.109 -9.773 -14.492 1 98.25 111 ARG B O 1
ATOM 3096 N N . ILE B 1 112 ? -19.484 -11.562 -15.695 1 98.75 112 ILE B N 1
ATOM 3097 C CA . ILE B 1 112 ? -18.328 -10.914 -16.312 1 98.75 112 ILE B CA 1
ATOM 3098 C C . ILE B 1 112 ? -18.516 -10.852 -17.828 1 98.75 112 ILE B C 1
ATOM 3100 O O . ILE B 1 112 ? -18.5 -11.883 -18.5 1 98.75 112 ILE B O 1
ATOM 3104 N N . LYS B 1 113 ? -18.719 -9.695 -18.328 1 97.56 113 LYS B N 1
ATOM 3105 C CA . LYS B 1 113 ? -18.984 -9.516 -19.766 1 97.56 113 LYS B CA 1
ATOM 3106 C C . LYS B 1 113 ? -18.281 -8.273 -20.297 1 97.56 113 LYS B C 1
ATOM 3108 O O . LYS B 1 113 ? -18.344 -7.203 -19.688 1 97.56 113 LYS B O 1
ATOM 3113 N N . HIS B 1 114 ? -17.547 -8.391 -21.453 1 96.94 114 HIS B N 1
ATOM 3114 C CA . HIS B 1 114 ? -16.906 -7.285 -22.141 1 96.94 114 HIS B CA 1
ATOM 3115 C C . HIS B 1 114 ? -15.969 -6.523 -21.219 1 96.94 114 HIS B C 1
ATOM 3117 O O . HIS B 1 114 ? -15.992 -5.289 -21.188 1 96.94 114 HIS B O 1
ATOM 3123 N N . GLY B 1 115 ? -15.305 -7.262 -20.359 1 97.88 115 GLY B N 1
ATOM 3124 C CA . GLY B 1 115 ? -14.281 -6.66 -19.516 1 97.88 115 GLY B CA 1
ATOM 3125 C C . GLY B 1 115 ? -14.844 -5.953 -18.297 1 97.88 115 GLY B C 1
ATOM 3126 O O . GLY B 1 115 ? -14.164 -5.125 -17.688 1 97.88 115 GLY B O 1
ATOM 3127 N N . ILE B 1 116 ? -16.141 -6.262 -18.016 1 98.75 116 ILE B N 1
ATOM 3128 C CA . ILE B 1 116 ? -16.781 -5.637 -16.875 1 98.75 116 ILE B CA 1
ATOM 3129 C C . ILE B 1 116 ? -17.312 -6.711 -15.93 1 98.75 116 ILE B C 1
ATOM 3131 O O . ILE B 1 116 ? -17.953 -7.672 -16.359 1 98.75 116 ILE B O 1
ATOM 3135 N N . VAL B 1 117 ? -16.953 -6.629 -14.633 1 98.88 117 VAL B N 1
ATOM 3136 C CA . VAL B 1 117 ? -17.547 -7.434 -13.562 1 98.88 117 VAL B CA 1
ATOM 3137 C C . VAL B 1 117 ? -18.797 -6.75 -13.031 1 98.88 117 VAL B C 1
ATOM 3139 O O . VAL B 1 117 ? -18.734 -5.617 -12.547 1 98.88 117 VAL B O 1
ATOM 3142 N N . HIS B 1 118 ? -19.906 -7.426 -13.156 1 98.75 118 HIS B N 1
ATOM 3143 C CA . HIS B 1 118 ? -21.172 -6.895 -12.648 1 98.75 118 HIS B CA 1
ATOM 3144 C C . HIS B 1 118 ? -21.453 -7.398 -11.234 1 98.75 118 HIS B C 1
ATOM 3146 O O . HIS B 1 118 ? -21.766 -8.578 -11.047 1 98.75 118 HIS B O 1
ATOM 3152 N N . PHE B 1 119 ? -21.328 -6.594 -10.273 1 98.62 119 PHE B N 1
ATOM 3153 C CA . PHE B 1 119 ? -21.734 -6.832 -8.891 1 98.62 119 PHE B CA 1
ATOM 3154 C C . PHE B 1 119 ? -23.078 -6.188 -8.594 1 98.62 119 PHE B C 1
ATOM 3156 O O . PHE B 1 119 ? -23.141 -5.035 -8.172 1 98.62 119 PHE B O 1
ATOM 3163 N N . GLY B 1 120 ? -24.094 -6.926 -8.789 1 96.25 120 GLY B N 1
ATOM 3164 C CA . GLY B 1 120 ? -25.406 -6.277 -8.852 1 96.25 120 GLY B CA 1
ATOM 3165 C C . GLY B 1 120 ? -25.484 -5.219 -9.938 1 96.25 120 GLY B C 1
ATOM 3166 O O . GLY B 1 120 ? -25.188 -5.492 -11.102 1 96.25 120 GLY B O 1
ATOM 3167 N N . ASN B 1 121 ? -25.812 -4.055 -9.562 1 96.5 121 ASN B N 1
ATOM 3168 C CA . ASN B 1 121 ? -25.906 -2.963 -10.523 1 96.5 121 ASN B CA 1
ATOM 3169 C C . ASN B 1 121 ? -24.609 -2.178 -10.625 1 96.5 121 ASN B C 1
ATOM 3171 O O . ASN B 1 121 ? -24.5 -1.252 -11.43 1 96.5 121 ASN B O 1
ATOM 3175 N N . ILE B 1 122 ? -23.688 -2.572 -9.867 1 98.69 122 ILE B N 1
ATOM 3176 C CA . ILE B 1 122 ? -22.406 -1.87 -9.852 1 98.69 122 ILE B CA 1
ATOM 3177 C C . ILE B 1 122 ? -21.469 -2.482 -10.898 1 98.69 122 ILE B C 1
ATOM 3179 O O . ILE B 1 122 ? -21.297 -3.701 -10.938 1 98.69 122 ILE B O 1
ATOM 3183 N N . LYS B 1 123 ? -20.922 -1.664 -11.766 1 98.75 123 LYS B N 1
ATOM 3184 C CA . LYS B 1 123 ? -20 -2.092 -12.812 1 98.75 123 LYS B CA 1
ATOM 3185 C C . LYS B 1 123 ? -18.547 -1.849 -12.391 1 98.75 123 LYS B C 1
ATOM 3187 O O . LYS B 1 123 ? -18.188 -0.733 -12.016 1 98.75 123 LYS B O 1
ATOM 3192 N N . ILE B 1 124 ? -17.766 -2.857 -12.383 1 98.94 124 ILE B N 1
ATOM 3193 C CA . ILE B 1 124 ? -16.359 -2.803 -12.008 1 98.94 124 ILE B CA 1
ATOM 3194 C C . ILE B 1 124 ? -15.492 -3.258 -13.18 1 98.94 124 ILE B C 1
ATOM 3196 O O . ILE B 1 124 ? -15.656 -4.371 -13.688 1 98.94 124 ILE B O 1
ATOM 3200 N N . PRO B 1 125 ? -14.562 -2.439 -13.688 1 98.88 125 PRO B N 1
ATOM 3201 C CA . PRO B 1 125 ? -13.656 -2.939 -14.719 1 98.88 125 PRO B CA 1
ATOM 3202 C C . PRO B 1 125 ? -12.883 -4.184 -14.281 1 98.88 125 PRO B C 1
ATOM 3204 O O . PRO B 1 125 ? -12.266 -4.188 -13.219 1 98.88 125 PRO B O 1
ATOM 3207 N N . ALA B 1 126 ? -12.945 -5.254 -15.102 1 98.88 126 ALA B N 1
ATOM 3208 C CA . ALA B 1 126 ? -12.18 -6.461 -14.805 1 98.88 126 ALA B CA 1
ATOM 3209 C C . ALA B 1 126 ? -10.68 -6.199 -14.914 1 98.88 126 ALA B C 1
ATOM 3211 O O . ALA B 1 126 ? -10.234 -5.438 -15.781 1 98.88 126 ALA B O 1
ATOM 3212 N N . LYS B 1 127 ? -9.914 -6.734 -14.086 1 98.81 127 LYS B N 1
ATOM 3213 C CA . LYS B 1 127 ? -8.453 -6.754 -14.086 1 98.81 127 LYS B CA 1
ATOM 3214 C C . LYS B 1 127 ? -7.926 -8.133 -13.719 1 98.81 127 LYS B C 1
ATOM 3216 O O . LYS B 1 127 ? -7.328 -8.312 -12.656 1 98.81 127 LYS B O 1
ATOM 3221 N N . PRO B 1 128 ? -8.078 -9.078 -14.602 1 98.94 128 PRO B N 1
ATOM 3222 C CA . PRO B 1 128 ? -7.758 -10.469 -14.289 1 98.94 128 PRO B CA 1
ATOM 3223 C C . PRO B 1 128 ? -6.344 -10.641 -13.742 1 98.94 128 PRO B C 1
ATOM 3225 O O . PRO B 1 128 ? -5.41 -10 -14.227 1 98.94 128 PRO B O 1
ATOM 3228 N N . MET B 1 129 ? -6.219 -11.492 -12.766 1 98.94 129 MET B N 1
ATOM 3229 C CA . MET B 1 129 ? -4.945 -11.734 -12.094 1 98.94 129 MET B CA 1
ATOM 3230 C C . MET B 1 129 ? -4.867 -13.164 -11.57 1 98.94 129 MET B C 1
ATOM 3232 O O . MET B 1 129 ? -5.871 -13.875 -11.547 1 98.94 129 MET B O 1
ATOM 3236 N N . ILE B 1 130 ? -3.652 -13.547 -11.188 1 98.94 130 ILE B N 1
ATOM 3237 C CA . ILE B 1 130 ? -3.389 -14.875 -10.656 1 98.94 130 ILE B CA 1
ATOM 3238 C C . ILE B 1 130 ? -3.168 -14.797 -9.148 1 98.94 130 ILE B C 1
ATOM 3240 O O . ILE B 1 130 ? -2.26 -14.109 -8.68 1 98.94 130 ILE B O 1
ATOM 3244 N N . GLY B 1 131 ? -3.994 -15.484 -8.375 1 98.88 131 GLY B N 1
ATOM 3245 C CA . GLY B 1 131 ? -3.84 -15.508 -6.93 1 98.88 131 GLY B CA 1
ATOM 3246 C C . GLY B 1 131 ? -2.818 -16.516 -6.449 1 98.88 131 GLY B C 1
ATOM 3247 O O . GLY B 1 131 ? -1.967 -16.203 -5.617 1 98.88 131 GLY B O 1
ATOM 3248 N N . VAL B 1 132 ? -2.959 -17.734 -7 1 98.88 132 VAL B N 1
ATOM 3249 C CA . VAL B 1 132 ? -2.055 -18.812 -6.637 1 98.88 132 VAL B CA 1
ATOM 3250 C C . VAL B 1 132 ? -1.096 -19.109 -7.793 1 98.88 132 VAL B C 1
ATOM 3252 O O . VAL B 1 132 ? -1.527 -19.453 -8.891 1 98.88 132 VAL B O 1
ATOM 3255 N N . ILE B 1 133 ? 0.133 -18.969 -7.621 1 98.94 133 ILE B N 1
ATOM 3256 C CA . ILE B 1 133 ? 1.213 -19.344 -8.523 1 98.94 133 ILE B CA 1
ATOM 3257 C C . ILE B 1 133 ? 2.465 -19.688 -7.723 1 98.94 133 ILE B C 1
ATOM 3259 O O . ILE B 1 133 ? 2.918 -18.891 -6.898 1 98.94 133 ILE B O 1
ATOM 3263 N N . GLY B 1 134 ? 2.947 -20.859 -7.855 1 98.88 134 GLY B N 1
ATOM 3264 C CA . GLY B 1 134 ? 4.078 -21.297 -7.051 1 98.88 134 GLY B CA 1
ATOM 3265 C C . GLY B 1 134 ? 4.75 -22.547 -7.59 1 98.88 134 GLY B C 1
ATOM 3266 O O . GLY B 1 134 ? 4.363 -23.062 -8.641 1 98.88 134 GLY B O 1
ATOM 3267 N N . VAL B 1 135 ? 5.812 -22.953 -6.871 1 98.94 135 VAL B N 1
ATOM 3268 C CA . VAL B 1 135 ? 6.609 -24.125 -7.227 1 98.94 135 VAL B CA 1
ATOM 3269 C C . VAL B 1 135 ? 6.648 -25.109 -6.055 1 98.94 135 VAL B C 1
ATOM 3271 O O . VAL B 1 135 ? 6.25 -24.766 -4.938 1 98.94 135 VAL B O 1
ATOM 3274 N N . ALA B 1 136 ? 7.094 -26.312 -6.363 1 98.88 136 ALA B N 1
ATOM 3275 C CA . ALA B 1 136 ? 7.215 -27.312 -5.305 1 98.88 136 ALA B CA 1
ATOM 3276 C C . ALA B 1 136 ? 8.195 -26.859 -4.227 1 98.88 136 ALA B C 1
ATOM 3278 O O . ALA B 1 136 ? 9.312 -26.422 -4.539 1 98.88 136 ALA B O 1
ATOM 3279 N N . TYR B 1 137 ? 7.727 -26.891 -3.016 1 98.56 137 TYR B N 1
ATOM 3280 C CA . TYR B 1 137 ? 8.555 -26.562 -1.864 1 98.56 137 TYR B CA 1
ATOM 3281 C C . TYR B 1 137 ? 9.172 -27.812 -1.253 1 98.56 137 TYR B C 1
ATOM 3283 O O . TYR B 1 137 ? 8.945 -28.922 -1.739 1 98.56 137 TYR B O 1
ATOM 3291 N N . ASP B 1 138 ? 10.055 -27.656 -0.265 1 98.12 138 ASP B N 1
ATOM 3292 C CA . ASP B 1 138 ? 10.734 -28.781 0.361 1 98.12 138 ASP B CA 1
ATOM 3293 C C . ASP B 1 138 ? 9.773 -29.594 1.223 1 98.12 138 ASP B C 1
ATOM 3295 O O . ASP B 1 138 ? 9.922 -30.812 1.356 1 98.12 138 ASP B O 1
ATOM 3299 N N . GLU B 1 139 ? 8.789 -28.938 1.811 1 98.5 139 GLU B N 1
ATOM 3300 C CA . GLU B 1 139 ? 7.715 -29.578 2.564 1 98.5 139 GLU B CA 1
ATOM 3301 C C . GLU B 1 139 ? 6.359 -29.344 1.905 1 98.5 139 GLU B C 1
ATOM 3303 O O . GLU B 1 139 ? 6.242 -28.531 0.981 1 98.5 139 GLU B O 1
ATOM 3308 N N . GLU B 1 140 ? 5.398 -30.156 2.365 1 98.56 140 GLU B N 1
ATOM 3309 C CA . GLU B 1 140 ? 4.051 -29.938 1.844 1 98.56 140 GLU B CA 1
ATOM 3310 C C . GLU B 1 140 ? 3.426 -28.688 2.422 1 98.56 140 GLU B C 1
ATOM 3312 O O . GLU B 1 140 ? 3.355 -28.516 3.643 1 98.56 140 GLU B O 1
ATOM 3317 N N . VAL B 1 141 ? 3.066 -27.75 1.578 1 98.5 141 VAL B N 1
ATOM 3318 C CA . VAL B 1 141 ? 2.371 -26.531 1.97 1 98.5 141 VAL B CA 1
ATOM 3319 C C . VAL B 1 141 ? 1.069 -26.391 1.183 1 98.5 141 VAL B C 1
ATOM 3321 O O . VAL B 1 141 ? 1.073 -26.453 -0.05 1 98.5 141 VAL B O 1
ATOM 3324 N N . PRO B 1 142 ? -0.061 -26.25 1.878 1 98.38 142 PRO B N 1
ATOM 3325 C CA . PRO B 1 142 ? -1.32 -26.078 1.147 1 98.38 142 PRO B CA 1
ATOM 3326 C C . PRO B 1 142 ? -1.26 -24.953 0.122 1 98.38 142 PRO B C 1
ATOM 3328 O O . PRO B 1 142 ? -0.625 -23.922 0.367 1 98.38 142 PRO B O 1
ATOM 3331 N N . THR B 1 143 ? -1.965 -25.078 -1.029 1 98.5 143 THR B N 1
ATOM 3332 C CA . THR B 1 143 ? -1.951 -24.094 -2.104 1 98.5 143 THR B CA 1
ATOM 3333 C C . THR B 1 143 ? -2.488 -22.75 -1.613 1 98.5 143 THR B C 1
ATOM 3335 O O . THR B 1 143 ? -2.189 -21.703 -2.195 1 98.5 143 THR B O 1
ATOM 3338 N N . GLY B 1 144 ? -3.23 -22.734 -0.52 1 98.06 144 GLY B N 1
ATOM 3339 C CA . GLY B 1 144 ? -3.811 -21.516 0.02 1 98.06 144 GLY B CA 1
ATOM 3340 C C . GLY B 1 144 ? -2.842 -20.719 0.872 1 98.06 144 GLY B C 1
ATOM 3341 O O . GLY B 1 144 ? -3.174 -19.641 1.348 1 98.06 144 GLY B O 1
ATOM 3342 N N . THR B 1 145 ? -1.657 -21.219 1.065 1 98.44 145 THR B N 1
ATOM 3343 C CA . THR B 1 145 ? -0.673 -20.578 1.932 1 98.44 145 THR B CA 1
ATOM 3344 C C . THR B 1 145 ? 0.497 -20.047 1.114 1 98.44 145 THR B C 1
ATOM 3346 O O . THR B 1 145 ? 1.207 -20.812 0.458 1 98.44 145 THR B O 1
ATOM 3349 N N . PRO B 1 146 ? 0.71 -18.734 1.127 1 98.81 146 PRO B N 1
ATOM 3350 C CA . PRO B 1 146 ? 1.863 -18.172 0.416 1 98.81 146 PRO B CA 1
ATOM 3351 C C . PRO B 1 146 ? 3.162 -18.312 1.208 1 98.81 146 PRO B C 1
ATOM 3353 O O . PRO B 1 146 ? 3.131 -18.469 2.432 1 98.81 146 PRO B O 1
ATOM 3356 N N . GLY B 1 147 ? 4.25 -18.219 0.552 1 98.75 147 GLY B N 1
ATOM 3357 C CA . GLY B 1 147 ? 5.586 -18.266 1.123 1 98.75 147 GLY B CA 1
ATOM 3358 C C . GLY B 1 147 ? 6.684 -18.047 0.097 1 98.75 147 GLY B C 1
ATOM 3359 O O . GLY B 1 147 ? 6.445 -17.438 -0.954 1 98.75 147 GLY B O 1
ATOM 3360 N N . LYS B 1 148 ? 7.863 -18.562 0.443 1 98.75 148 LYS B N 1
ATOM 3361 C CA . LYS B 1 148 ? 9.016 -18.391 -0.438 1 98.75 148 LYS B CA 1
ATOM 3362 C C . LYS B 1 148 ? 8.805 -19.109 -1.768 1 98.75 148 LYS B C 1
ATOM 3364 O O . LYS B 1 148 ? 9.32 -18.688 -2.801 1 98.75 148 LYS B O 1
ATOM 3369 N N . HIS B 1 149 ? 8 -20.094 -1.845 1 98.81 149 HIS B N 1
ATOM 3370 C CA . HIS B 1 149 ? 7.723 -20.906 -3.033 1 98.81 149 HIS B CA 1
ATOM 3371 C C . HIS B 1 149 ? 6.656 -20.234 -3.902 1 98.81 149 HIS B C 1
ATOM 3373 O O . HIS B 1 149 ? 6.305 -20.766 -4.965 1 98.81 149 HIS B O 1
ATOM 3379 N N . GLY B 1 150 ? 6.156 -19.094 -3.492 1 98.88 150 GLY B N 1
ATOM 3380 C CA . GLY B 1 150 ? 4.984 -18.484 -4.094 1 98.88 150 GLY B CA 1
ATOM 3381 C C . GLY B 1 150 ? 3.691 -18.844 -3.389 1 98.88 150 GLY B C 1
ATOM 3382 O O . GLY B 1 150 ? 3.539 -18.594 -2.191 1 98.88 150 GLY B O 1
ATOM 3383 N N . GLY B 1 151 ? 2.91 -19.562 -4.055 1 98.75 151 GLY B N 1
ATOM 3384 C CA . GLY B 1 151 ? 1.63 -19.938 -3.484 1 98.75 151 GLY B CA 1
ATOM 3385 C C . GLY B 1 151 ? 0.577 -18.859 -3.59 1 98.75 151 GLY B C 1
ATOM 3386 O O . GLY B 1 151 ? 0.473 -18.188 -4.617 1 98.75 151 GLY B O 1
ATOM 3387 N N . ASN B 1 152 ? -0.328 -18.781 -2.588 1 98.81 152 ASN B N 1
ATOM 3388 C CA . ASN B 1 152 ? -1.474 -17.891 -2.584 1 98.81 152 ASN B CA 1
ATOM 3389 C C . ASN B 1 152 ? -1.069 -16.469 -2.188 1 98.81 152 ASN B C 1
ATOM 3391 O O . ASN B 1 152 ? -1.509 -15.961 -1.154 1 98.81 152 ASN B O 1
ATOM 3395 N N . MET B 1 153 ? -0.35 -15.805 -3.08 1 98.88 153 MET B N 1
ATOM 3396 C CA . MET B 1 153 ? 0.184 -14.477 -2.764 1 98.88 153 MET B CA 1
ATOM 3397 C C . MET B 1 153 ? -0.871 -13.398 -2.982 1 98.88 153 MET B C 1
ATOM 3399 O O . MET B 1 153 ? -0.752 -12.297 -2.453 1 98.88 153 MET B O 1
ATOM 3403 N N . ASP B 1 154 ? -1.884 -13.703 -3.783 1 98.81 154 ASP B N 1
ATOM 3404 C CA . ASP B 1 154 ? -2.973 -12.758 -4.008 1 98.81 154 ASP B CA 1
ATOM 3405 C C . ASP B 1 154 ? -2.438 -11.336 -4.191 1 98.81 154 ASP B C 1
ATOM 3407 O O . ASP B 1 154 ? -2.885 -10.406 -3.518 1 98.81 154 ASP B O 1
ATOM 3411 N N . THR B 1 155 ? -1.467 -11.211 -5.094 1 98.94 155 THR B N 1
ATOM 3412 C CA . THR B 1 155 ? -0.947 -9.922 -5.543 1 98.94 155 THR B CA 1
ATOM 3413 C C . THR B 1 155 ? -1.547 -9.539 -6.895 1 98.94 155 THR B C 1
ATOM 3415 O O . THR B 1 155 ? -1.277 -10.188 -7.906 1 98.94 155 THR B O 1
ATOM 3418 N N . ASN B 1 156 ? -2.383 -8.539 -6.863 1 98.69 156 ASN B N 1
ATOM 3419 C CA . ASN B 1 156 ? -3.209 -8.273 -8.039 1 98.69 156 ASN B CA 1
ATOM 3420 C C . ASN B 1 156 ? -2.377 -7.742 -9.195 1 98.69 156 ASN B C 1
ATOM 3422 O O . ASN B 1 156 ? -2.877 -7.617 -10.32 1 98.69 156 ASN B O 1
ATOM 3426 N N . LEU B 1 157 ? -1.031 -7.574 -9 1 98.88 157 LEU B N 1
ATOM 3427 C CA . LEU B 1 157 ? -0.11 -7.168 -10.055 1 98.88 157 LEU B CA 1
ATOM 3428 C C . LEU B 1 157 ? 0.368 -8.375 -10.852 1 98.88 157 LEU B C 1
ATOM 3430 O O . LEU B 1 157 ? 0.955 -8.227 -11.93 1 98.88 157 LEU B O 1
ATOM 3434 N N . ILE B 1 158 ? 0.174 -9.609 -10.312 1 98.94 158 ILE B N 1
ATOM 3435 C CA . ILE B 1 158 ? 0.525 -10.797 -11.086 1 98.94 158 ILE B CA 1
ATOM 3436 C C . ILE B 1 158 ? -0.508 -11.023 -12.188 1 98.94 158 ILE B C 1
ATOM 3438 O O . ILE B 1 158 ? -1.454 -11.789 -12.016 1 98.94 158 ILE B O 1
ATOM 3442 N N . ALA B 1 159 ? -0.272 -10.367 -13.297 1 98.94 159 ALA B N 1
ATOM 3443 C CA . ALA B 1 159 ? -1.245 -10.25 -14.375 1 98.94 159 ALA B CA 1
ATOM 3444 C C . ALA B 1 159 ? -0.55 -10.156 -15.734 1 98.94 159 ALA B C 1
ATOM 3446 O O . ALA B 1 159 ? 0.681 -10.18 -15.805 1 98.94 159 ALA B O 1
ATOM 3447 N N . LYS B 1 160 ? -1.396 -10.102 -16.781 1 98.88 160 LYS B N 1
ATOM 3448 C CA . LYS B 1 160 ? -0.887 -10.008 -18.141 1 98.88 160 LYS B CA 1
ATOM 3449 C C . LYS B 1 160 ? 0.172 -8.922 -18.266 1 98.88 160 LYS B C 1
ATOM 3451 O O . LYS B 1 160 ? -0.026 -7.801 -17.781 1 98.88 160 LYS B O 1
ATOM 3456 N N . GLY B 1 161 ? 1.347 -9.242 -18.812 1 98.81 161 GLY B N 1
ATOM 3457 C CA . GLY B 1 161 ? 2.381 -8.266 -19.109 1 98.81 161 GLY B CA 1
ATOM 3458 C C . GLY B 1 161 ? 3.471 -8.211 -18.047 1 98.81 161 GLY B C 1
ATOM 3459 O O . GLY B 1 161 ? 4.445 -7.473 -18.188 1 98.81 161 GLY B O 1
ATOM 3460 N N . THR B 1 162 ? 3.389 -9 -17.016 1 98.94 162 THR B N 1
ATOM 3461 C CA . THR B 1 162 ? 4.387 -9 -15.953 1 98.94 162 THR B CA 1
ATOM 3462 C C . THR B 1 162 ? 5.168 -10.312 -15.953 1 98.94 162 THR B C 1
ATOM 3464 O O . THR B 1 162 ? 4.789 -11.266 -16.625 1 98.94 162 THR B O 1
ATOM 3467 N N . THR B 1 163 ? 6.289 -10.352 -15.32 1 98.94 163 THR B N 1
ATOM 3468 C CA . THR B 1 163 ? 7.09 -11.555 -15.133 1 98.94 163 THR B CA 1
ATOM 3469 C C . THR B 1 163 ? 7.309 -11.836 -13.648 1 98.94 163 THR B C 1
ATOM 3471 O O . THR B 1 163 ? 7.773 -10.961 -12.906 1 98.94 163 THR B O 1
ATOM 3474 N N . LEU B 1 164 ? 6.91 -12.992 -13.273 1 99 164 LEU B N 1
ATOM 3475 C CA . LEU B 1 164 ? 7.152 -13.438 -11.906 1 99 164 LEU B CA 1
ATOM 3476 C C . LEU B 1 164 ? 8.375 -14.352 -11.836 1 99 164 LEU B C 1
ATOM 3478 O O . LEU B 1 164 ? 8.477 -15.312 -12.602 1 99 164 LEU B O 1
ATOM 3482 N N . TYR B 1 165 ? 9.305 -14.008 -10.969 1 98.94 165 TYR B N 1
ATOM 3483 C CA . TYR B 1 165 ? 10.469 -14.836 -10.688 1 98.94 165 TYR B CA 1
ATOM 3484 C C . TYR B 1 165 ? 10.289 -15.609 -9.383 1 98.94 165 TYR B C 1
ATOM 3486 O O . TYR B 1 165 ? 9.977 -15.023 -8.352 1 98.94 165 TYR B O 1
ATOM 3494 N N . LEU B 1 166 ? 10.508 -16.906 -9.492 1 98.94 166 LEU B N 1
ATOM 3495 C CA . LEU B 1 166 ? 10.328 -17.766 -8.328 1 98.94 166 LEU B CA 1
ATOM 3496 C C . LEU B 1 166 ? 11.617 -18.5 -7.996 1 98.94 166 LEU B C 1
ATOM 3498 O O . LEU B 1 166 ? 12.32 -18.984 -8.891 1 98.94 166 LEU B O 1
ATOM 3502 N N . PRO B 1 167 ? 11.922 -18.531 -6.691 1 98.69 167 PRO B N 1
ATOM 3503 C CA . PRO B 1 167 ? 12.984 -19.469 -6.312 1 98.69 167 PRO B CA 1
ATOM 3504 C C . PRO B 1 167 ? 12.641 -20.906 -6.645 1 98.69 167 PRO B C 1
ATOM 3506 O O . PRO B 1 167 ? 11.469 -21.281 -6.656 1 98.69 167 PRO B O 1
ATOM 3509 N N . ILE B 1 168 ? 13.688 -21.703 -6.914 1 98.62 168 ILE B N 1
ATOM 3510 C CA . ILE B 1 168 ? 13.453 -23.109 -7.184 1 98.62 168 ILE B CA 1
ATOM 3511 C C . ILE B 1 168 ? 13.977 -23.953 -6.012 1 98.62 168 ILE B C 1
ATOM 3513 O O . ILE B 1 168 ? 15.117 -23.781 -5.586 1 98.62 168 ILE B O 1
ATOM 3517 N N . PHE B 1 169 ? 13.133 -24.844 -5.52 1 98.38 169 PHE B N 1
ATOM 3518 C CA . PHE B 1 169 ? 13.492 -25.641 -4.352 1 98.38 169 PHE B CA 1
ATOM 3519 C C . PHE B 1 169 ? 13.672 -27.109 -4.738 1 98.38 169 PHE B C 1
ATOM 3521 O O . PHE B 1 169 ? 14.383 -27.844 -4.051 1 98.38 169 PHE B O 1
ATOM 3528 N N . ARG B 1 170 ? 13.016 -27.516 -5.844 1 98.06 170 ARG B N 1
ATOM 3529 C CA . ARG B 1 170 ? 13.07 -28.906 -6.301 1 98.06 170 ARG B CA 1
ATOM 3530 C C . ARG B 1 170 ? 13.32 -28.984 -7.805 1 98.06 170 ARG B C 1
ATOM 3532 O O . ARG B 1 170 ? 12.93 -28.078 -8.547 1 98.06 170 ARG B O 1
ATOM 3539 N N . LYS B 1 171 ? 13.859 -30.125 -8.188 1 98.06 171 LYS B N 1
ATOM 3540 C CA . LYS B 1 171 ? 14.133 -30.359 -9.602 1 98.06 171 LYS B CA 1
ATOM 3541 C C . LYS B 1 171 ? 12.867 -30.203 -10.438 1 98.06 171 LYS B C 1
ATOM 3543 O O . LYS B 1 171 ? 11.82 -30.766 -10.094 1 98.06 171 LYS B O 1
ATOM 3548 N N . GLY B 1 172 ? 12.977 -29.391 -11.484 1 98.69 172 GLY B N 1
ATOM 3549 C CA . GLY B 1 172 ? 11.867 -29.172 -12.398 1 98.69 172 GLY B CA 1
ATOM 3550 C C . GLY B 1 172 ? 10.953 -28.047 -11.969 1 98.69 172 GLY B C 1
ATOM 3551 O O . GLY B 1 172 ? 10.039 -27.672 -12.703 1 98.69 172 GLY B O 1
ATOM 3552 N N . ALA B 1 173 ? 11.125 -27.484 -10.703 1 98.81 173 ALA B N 1
ATOM 3553 C CA . ALA B 1 173 ? 10.367 -26.375 -10.125 1 98.81 173 ALA B CA 1
ATOM 3554 C C . ALA B 1 173 ? 8.922 -26.781 -9.836 1 98.81 173 ALA B C 1
ATOM 3556 O O . ALA B 1 173 ? 8.43 -26.594 -8.727 1 98.81 173 ALA B O 1
ATOM 3557 N N . LEU B 1 174 ? 8.367 -27.547 -10.93 1 98.88 174 LEU B N 1
ATOM 3558 C CA . LEU B 1 174 ? 7.008 -28.062 -10.805 1 98.88 174 LEU B CA 1
ATOM 3559 C C . LEU B 1 174 ? 6.012 -26.938 -10.555 1 98.88 174 LEU B C 1
ATOM 3561 O O . LEU B 1 174 ? 5.305 -26.938 -9.547 1 98.88 174 LEU B O 1
ATOM 3565 N N . LEU B 1 175 ? 5.852 -26.078 -11.531 1 98.94 175 LEU B N 1
ATOM 3566 C CA . LEU B 1 175 ? 5.023 -24.875 -11.484 1 98.94 175 LEU B CA 1
ATOM 3567 C C . LEU B 1 175 ? 3.543 -25.234 -11.508 1 98.94 175 LEU B C 1
ATOM 3569 O O . LEU B 1 175 ? 3.117 -26.078 -12.312 1 98.94 175 LEU B O 1
ATOM 3573 N N . ALA B 1 176 ? 2.77 -24.672 -10.633 1 98.94 176 ALA B N 1
ATOM 3574 C CA . ALA B 1 176 ? 1.314 -24.781 -10.664 1 98.94 176 ALA B CA 1
ATOM 3575 C C . ALA B 1 176 ? 0.646 -23.422 -10.477 1 98.94 176 ALA B C 1
ATOM 3577 O O . ALA B 1 176 ? 1.173 -22.562 -9.781 1 98.94 176 ALA B O 1
ATOM 3578 N N . ILE B 1 177 ? -0.476 -23.219 -11.141 1 98.94 177 ILE B N 1
ATOM 3579 C CA . ILE B 1 177 ? -1.171 -21.938 -11.211 1 98.94 177 ILE B CA 1
ATOM 3580 C C . ILE B 1 177 ? -2.664 -22.141 -10.969 1 98.94 177 ILE B C 1
ATOM 3582 O O . ILE B 1 177 ? -3.25 -23.109 -11.469 1 98.94 177 ILE B O 1
ATOM 3586 N N . GLY B 1 178 ? -3.26 -21.297 -10.188 1 98.69 178 GLY B N 1
ATOM 3587 C CA . GLY B 1 178 ? -4.695 -21.328 -9.961 1 98.69 178 GLY B CA 1
ATOM 3588 C C . GLY B 1 178 ? -5.215 -20.062 -9.281 1 98.69 178 GLY B C 1
ATOM 3589 O O . GLY B 1 178 ? -4.531 -19.047 -9.25 1 98.69 178 GLY B O 1
ATOM 3590 N N . ASP B 1 179 ? -6.496 -20.203 -8.852 1 97.81 179 ASP B N 1
ATOM 3591 C CA . ASP B 1 179 ? -7.137 -19.125 -8.094 1 97.81 179 ASP B CA 1
ATOM 3592 C C . ASP B 1 179 ? -7.129 -17.828 -8.883 1 97.81 179 ASP B C 1
ATOM 3594 O O . ASP B 1 179 ? -6.621 -16.812 -8.406 1 97.81 179 ASP B O 1
ATOM 3598 N N . LEU B 1 180 ? -7.707 -17.844 -10.07 1 98.88 180 LEU B N 1
ATOM 3599 C CA . LEU B 1 180 ? -7.82 -16.609 -10.836 1 98.88 180 LEU B CA 1
ATOM 3600 C C . LEU B 1 180 ? -8.875 -15.695 -10.227 1 98.88 180 LEU B C 1
ATOM 3602 O O . LEU B 1 180 ? -9.898 -16.156 -9.734 1 98.88 180 LEU B O 1
ATOM 3606 N N . HIS B 1 181 ? -8.602 -14.43 -10.242 1 98.94 181 HIS B N 1
ATOM 3607 C CA . HIS B 1 181 ? -9.531 -13.383 -9.867 1 98.94 181 HIS B CA 1
ATOM 3608 C C . HIS B 1 181 ? -9.875 -12.492 -11.055 1 98.94 181 HIS B C 1
ATOM 3610 O O . HIS B 1 181 ? -8.984 -12.039 -11.773 1 98.94 181 HIS B O 1
ATOM 3616 N N . ALA B 1 182 ? -11.188 -12.242 -11.25 1 98.94 182 ALA B N 1
ATOM 3617 C CA . ALA B 1 182 ? -11.562 -11.258 -12.258 1 98.94 182 ALA B CA 1
ATOM 3618 C C . ALA B 1 182 ? -11.203 -9.844 -11.812 1 98.94 182 ALA B C 1
ATOM 3620 O O . ALA B 1 182 ? -10.859 -8.992 -12.633 1 98.94 182 ALA B O 1
ATOM 3621 N N . VAL B 1 183 ? -11.336 -9.633 -10.562 1 98.94 183 VAL B N 1
ATOM 3622 C CA . VAL B 1 183 ? -10.914 -8.375 -9.953 1 98.94 183 VAL B CA 1
ATOM 3623 C C . VAL B 1 183 ? -10.68 -8.578 -8.453 1 98.94 183 VAL B C 1
ATOM 3625 O O . VAL B 1 183 ? -11.359 -9.375 -7.816 1 98.94 183 VAL B O 1
ATOM 3628 N N . MET B 1 184 ? -9.734 -7.93 -7.922 1 98.94 184 MET B N 1
ATOM 3629 C CA . MET B 1 184 ? -9.383 -7.957 -6.504 1 98.94 184 MET B CA 1
ATOM 3630 C C . MET B 1 184 ? -8.656 -6.676 -6.102 1 98.94 184 MET B C 1
ATOM 3632 O O . MET B 1 184 ? -7.789 -6.195 -6.832 1 98.94 184 MET B O 1
ATOM 3636 N N . ALA B 1 185 ? -9.023 -6.094 -5.031 1 98.94 185 ALA B N 1
ATOM 3637 C CA . ALA B 1 185 ? -8.328 -4.926 -4.5 1 98.94 185 ALA B CA 1
ATOM 3638 C C . ALA B 1 185 ? -7.195 -5.344 -3.562 1 98.94 185 ALA B C 1
ATOM 3640 O O . ALA B 1 185 ? -7.152 -6.488 -3.105 1 98.94 185 ALA B O 1
ATOM 3641 N N . ASP B 1 186 ? -6.25 -4.426 -3.264 1 98.94 186 ASP B N 1
ATOM 3642 C CA . ASP B 1 186 ? -5.195 -4.668 -2.283 1 98.94 186 ASP B CA 1
ATOM 3643 C C . ASP B 1 186 ? -5.781 -4.887 -0.891 1 98.94 186 ASP B C 1
ATOM 3645 O O . ASP B 1 186 ? -6.508 -4.039 -0.376 1 98.94 186 ASP B O 1
ATOM 3649 N N . GLY B 1 187 ? -5.449 -6.004 -0.352 1 98.88 187 GLY B N 1
ATOM 3650 C CA . GLY B 1 187 ? -5.957 -6.387 0.956 1 98.88 187 GLY B CA 1
ATOM 3651 C C . GLY B 1 187 ? -6.883 -7.59 0.907 1 98.88 187 GLY B C 1
ATOM 3652 O O . GLY B 1 187 ? -6.883 -8.414 1.82 1 98.88 187 GLY B O 1
ATOM 3653 N N . GLU B 1 188 ? -7.742 -7.664 -0.216 1 98.94 188 GLU B N 1
ATOM 3654 C CA . GLU B 1 188 ? -8.75 -8.719 -0.358 1 98.94 188 GLU B CA 1
ATOM 3655 C C . GLU B 1 188 ? -9.539 -8.906 0.934 1 98.94 188 GLU B C 1
ATOM 3657 O O . GLU B 1 188 ? -9.664 -10.023 1.433 1 98.94 188 GLU B O 1
ATOM 3662 N N . VAL B 1 189 ? -10.117 -7.922 1.381 1 98.94 189 VAL B N 1
ATOM 3663 C CA . VAL B 1 189 ? -10.406 -7.711 2.797 1 98.94 189 VAL B CA 1
ATOM 3664 C C . VAL B 1 189 ? -11.477 -8.695 3.258 1 98.94 189 VAL B C 1
ATOM 3666 O O . VAL B 1 189 ? -11.523 -9.07 4.434 1 98.94 189 VAL B O 1
ATOM 3669 N N . CYS B 1 190 ? -12.375 -9.203 2.395 1 98.69 190 CYS B N 1
ATOM 3670 C CA . CYS B 1 190 ? -13.398 -10.125 2.867 1 98.69 190 CYS B CA 1
ATOM 3671 C C . CYS B 1 190 ? -12.961 -11.57 2.686 1 98.69 190 CYS B C 1
ATOM 3673 O O . CYS B 1 190 ? -13.758 -12.492 2.838 1 98.69 190 CYS B O 1
ATOM 3675 N N . VAL B 1 191 ? -11.648 -11.742 2.273 1 96.88 191 VAL B N 1
ATOM 3676 C CA . VAL B 1 191 ? -10.977 -13.023 2.062 1 96.88 191 VAL B CA 1
ATOM 3677 C C . VAL B 1 191 ? -11.18 -13.477 0.62 1 96.88 191 VAL B C 1
ATOM 3679 O O . VAL B 1 191 ? -10.391 -14.266 0.095 1 96.88 191 VAL B O 1
ATOM 3682 N N . SER B 1 192 ? -12.234 -13.141 0.03 1 98 192 SER B N 1
ATOM 3683 C CA . SER B 1 192 ? -12.562 -13.539 -1.334 1 98 192 SER B CA 1
ATOM 3684 C C . SER B 1 192 ? -12.469 -12.359 -2.295 1 98 192 SER B C 1
ATOM 3686 O O . SER B 1 192 ? -12.781 -11.227 -1.925 1 98 192 SER B O 1
ATOM 3688 N N . ALA B 1 193 ? -11.961 -12.672 -3.496 1 98.75 193 ALA B N 1
ATOM 3689 C CA . ALA B 1 193 ? -12.102 -11.789 -4.652 1 98.75 193 ALA B CA 1
ATOM 3690 C C . ALA B 1 193 ? -13.242 -12.242 -5.559 1 98.75 193 ALA B C 1
ATOM 3692 O O . ALA B 1 193 ? -14.141 -12.961 -5.117 1 98.75 193 ALA B O 1
ATOM 3693 N N . CYS B 1 194 ? -13.359 -11.602 -6.727 1 98.88 194 CYS B N 1
ATOM 3694 C CA . CYS B 1 194 ? -14.219 -12.234 -7.723 1 98.88 194 CYS B CA 1
ATOM 3695 C C . CYS B 1 194 ? -13.547 -13.469 -8.312 1 98.88 194 CYS B C 1
ATOM 3697 O O . CYS B 1 194 ? -12.867 -13.383 -9.344 1 98.88 194 CYS B O 1
ATOM 3699 N N . GLU B 1 195 ? -13.789 -14.594 -7.605 1 98.88 195 GLU B N 1
ATOM 3700 C CA . GLU B 1 195 ? -13.18 -15.867 -7.98 1 98.88 195 GLU B CA 1
ATOM 3701 C C . GLU B 1 195 ? -13.734 -16.375 -9.312 1 98.88 195 GLU B C 1
ATOM 3703 O O . GLU B 1 195 ? -14.953 -16.375 -9.516 1 98.88 195 GLU B O 1
ATOM 3708 N N . VAL B 1 196 ? -12.828 -16.812 -10.172 1 98.81 196 VAL B N 1
ATOM 3709 C CA . VAL B 1 196 ? -13.312 -17.156 -11.508 1 98.81 196 VAL B CA 1
ATOM 3710 C C . VAL B 1 196 ? -12.422 -18.234 -12.125 1 98.81 196 VAL B C 1
ATOM 3712 O O . VAL B 1 196 ? -11.227 -18.281 -11.836 1 98.81 196 VAL B O 1
ATOM 3715 N N . SER B 1 197 ? -13.008 -19.125 -12.867 1 98.62 197 SER B N 1
ATOM 3716 C CA . SER B 1 197 ? -12.242 -20.047 -13.695 1 98.62 197 SER B CA 1
ATOM 3717 C C . SER B 1 197 ? -11.719 -19.375 -14.953 1 98.62 197 SER B C 1
ATOM 3719 O O . SER B 1 197 ? -12.188 -18.297 -15.32 1 98.62 197 SER B O 1
ATOM 3721 N N . GLY B 1 198 ? -10.766 -20 -15.57 1 98.75 198 GLY B N 1
ATOM 3722 C CA . GLY B 1 198 ? -10.195 -19.438 -16.781 1 98.75 198 GLY B CA 1
ATOM 3723 C C . GLY B 1 198 ? -8.93 -20.141 -17.234 1 98.75 198 GLY B C 1
ATOM 3724 O O . GLY B 1 198 ? -8.766 -21.344 -17.016 1 98.75 198 GLY B O 1
ATOM 3725 N N . SER B 1 199 ? -8.148 -19.438 -17.969 1 98.88 199 SER B N 1
ATOM 3726 C CA . SER B 1 199 ? -6.883 -19.969 -18.438 1 98.88 199 SER B CA 1
ATOM 3727 C C . SER B 1 199 ? -5.785 -18.906 -18.406 1 98.88 199 SER B C 1
ATOM 3729 O O . SER B 1 199 ? -6.066 -17.719 -18.547 1 98.88 199 SER B O 1
ATOM 3731 N N . VAL B 1 200 ? -4.594 -19.344 -18.219 1 98.94 200 VAL B N 1
ATOM 3732 C CA . VAL B 1 200 ? -3.41 -18.5 -18.156 1 98.94 200 VAL B CA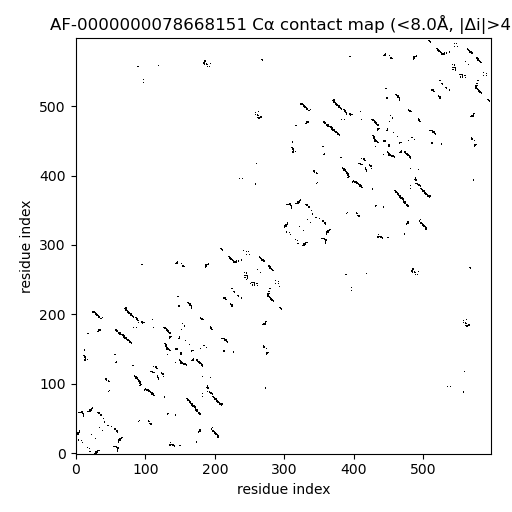 1
ATOM 3733 C C . VAL B 1 200 ? -2.379 -18.984 -19.172 1 98.94 200 VAL B C 1
ATOM 3735 O O . VAL B 1 200 ? -2.041 -20.172 -19.203 1 98.94 200 VAL B O 1
ATOM 3738 N N . LYS B 1 201 ? -1.938 -18.094 -20.047 1 98.94 201 LYS B N 1
ATOM 3739 C CA . LYS B 1 201 ? -0.842 -18.359 -20.969 1 98.94 201 LYS B CA 1
ATOM 3740 C C . LYS B 1 201 ? 0.463 -17.75 -20.469 1 98.94 201 LYS B C 1
ATOM 3742 O O . LYS B 1 201 ? 0.537 -16.547 -20.203 1 98.94 201 LYS B O 1
ATOM 3747 N N . VAL B 1 202 ? 1.51 -18.625 -20.328 1 98.94 202 VAL B N 1
ATOM 3748 C CA . VAL B 1 202 ? 2.771 -18.125 -19.781 1 98.94 202 VAL B CA 1
ATOM 3749 C C . VAL B 1 202 ? 3.93 -18.594 -20.656 1 98.94 202 VAL B C 1
ATOM 3751 O O . VAL B 1 202 ? 3.785 -19.547 -21.438 1 98.94 202 VAL B O 1
ATOM 3754 N N . GLU B 1 203 ? 4.992 -17.875 -20.609 1 98.94 203 GLU B N 1
ATOM 3755 C CA . GLU B 1 203 ? 6.305 -18.328 -21.078 1 98.94 203 GLU B CA 1
ATOM 3756 C C . GLU B 1 203 ? 7.238 -18.578 -19.891 1 98.94 203 GLU B C 1
ATOM 3758 O O . GLU B 1 203 ? 7.355 -17.75 -19 1 98.94 203 GLU B O 1
ATOM 3763 N N . VAL B 1 204 ? 7.902 -19.766 -19.922 1 98.88 204 VAL B N 1
ATOM 3764 C CA . VAL B 1 204 ? 8.742 -20.109 -18.781 1 98.88 204 VAL B CA 1
ATOM 3765 C C . VAL B 1 204 ? 10.211 -20.094 -19.203 1 98.88 204 VAL B C 1
ATOM 3767 O O . VAL B 1 204 ? 10.547 -20.422 -20.344 1 98.88 204 VAL B O 1
ATOM 3770 N N . ASP B 1 205 ? 11.023 -19.688 -18.312 1 98.81 205 ASP B N 1
ATOM 3771 C CA . ASP B 1 205 ? 12.469 -19.688 -18.5 1 98.81 205 ASP B CA 1
ATOM 3772 C C . ASP B 1 205 ? 13.188 -19.984 -17.172 1 98.81 205 ASP B C 1
ATOM 3774 O O . ASP B 1 205 ? 12.578 -19.906 -16.109 1 98.81 205 ASP B O 1
ATOM 3778 N N . VAL B 1 206 ? 14.383 -20.422 -17.297 1 98.75 206 VAL B N 1
ATOM 3779 C CA . VAL B 1 206 ? 15.227 -20.703 -16.141 1 98.75 206 VAL B CA 1
ATOM 3780 C C . VAL B 1 206 ? 16.469 -19.812 -16.172 1 98.75 206 VAL B C 1
ATOM 3782 O O . VAL B 1 206 ? 17.172 -19.766 -17.188 1 98.75 206 VAL B O 1
ATOM 3785 N N . LEU B 1 207 ? 16.656 -19.094 -15.133 1 98 207 LEU B N 1
ATOM 3786 C CA . LEU B 1 207 ? 17.797 -18.188 -15.031 1 98 207 LEU B CA 1
ATOM 3787 C C . LEU B 1 207 ? 18.766 -18.656 -13.961 1 98 207 LEU B C 1
ATOM 3789 O O . LEU B 1 207 ? 18.375 -19.344 -13.016 1 98 207 LEU B O 1
ATOM 3793 N N . ASP B 1 208 ? 20.047 -18.266 -14.125 1 96.12 208 ASP B N 1
ATOM 3794 C CA . ASP B 1 208 ? 21.016 -18.484 -13.055 1 96.12 208 ASP B CA 1
ATOM 3795 C C . ASP B 1 208 ? 20.812 -17.5 -11.914 1 96.12 208 ASP B C 1
ATOM 3797 O O . ASP B 1 208 ? 20.359 -16.375 -12.133 1 96.12 208 ASP B O 1
ATOM 3801 N N . GLY B 1 209 ? 21.125 -18.016 -10.711 1 95.44 209 GLY B N 1
ATOM 3802 C CA . GLY B 1 209 ? 21 -17.172 -9.531 1 95.44 209 GLY B CA 1
ATOM 3803 C C . GLY B 1 209 ? 20.062 -17.734 -8.484 1 95.44 209 GLY B C 1
ATOM 3804 O O . GLY B 1 209 ? 19.391 -18.734 -8.727 1 95.44 209 GLY B O 1
ATOM 3805 N N . LYS B 1 210 ? 20.172 -17.156 -7.359 1 95.38 210 LYS B N 1
ATOM 3806 C CA . LYS B 1 210 ? 19.312 -17.578 -6.254 1 95.38 210 LYS B CA 1
ATOM 3807 C C . LYS B 1 210 ? 18.453 -16.422 -5.762 1 95.38 210 LYS B C 1
ATOM 3809 O O . LYS B 1 210 ? 18.922 -15.289 -5.66 1 95.38 210 LYS B O 1
ATOM 3814 N N . LEU B 1 211 ? 17.219 -16.672 -5.59 1 96.31 211 LEU B N 1
ATOM 3815 C CA . LEU B 1 211 ? 16.266 -15.734 -5.008 1 96.31 211 LEU B CA 1
ATOM 3816 C C . LEU B 1 211 ? 15.734 -16.25 -3.678 1 96.31 211 LEU B C 1
ATOM 3818 O O . LEU B 1 211 ? 15.57 -17.469 -3.496 1 96.31 211 LEU B O 1
ATOM 3822 N N . GLU B 1 212 ? 15.5 -15.375 -2.777 1 95.62 212 GLU B N 1
ATOM 3823 C CA . GLU B 1 212 ? 14.969 -15.789 -1.481 1 95.62 212 GLU B CA 1
ATOM 3824 C C . GLU B 1 212 ? 13.445 -15.789 -1.486 1 95.62 212 GLU B C 1
ATOM 3826 O O . GLU B 1 212 ? 12.812 -16.656 -0.875 1 95.62 212 GLU B O 1
ATOM 3831 N N . TRP B 1 213 ? 12.898 -14.805 -2.037 1 98.62 213 TRP B N 1
ATOM 3832 C CA . TRP B 1 213 ? 11.453 -14.594 -2.137 1 98.62 213 TRP B CA 1
ATOM 3833 C C . TRP B 1 213 ? 11.039 -14.344 -3.582 1 98.62 213 TRP B C 1
ATOM 3835 O O . TRP B 1 213 ? 11.867 -13.984 -4.422 1 98.62 213 TRP B O 1
ATOM 3845 N N . PRO B 1 214 ? 9.727 -14.539 -3.928 1 98.94 214 PRO B N 1
ATOM 3846 C CA . PRO B 1 214 ? 9.273 -14.188 -5.273 1 98.94 214 PRO B CA 1
ATOM 3847 C C . PRO B 1 214 ? 9.5 -12.719 -5.613 1 98.94 214 PRO B C 1
ATOM 3849 O O . PRO B 1 214 ? 9.406 -11.859 -4.73 1 98.94 214 PRO B O 1
ATOM 3852 N N . LEU B 1 215 ? 9.836 -12.477 -6.828 1 98.94 215 LEU B N 1
ATOM 3853 C CA . LEU B 1 215 ? 10.062 -11.148 -7.371 1 98.94 215 LEU B CA 1
ATOM 3854 C C . LEU B 1 215 ? 9.211 -10.906 -8.617 1 98.94 215 LEU B C 1
ATOM 3856 O O . LEU B 1 215 ? 9.211 -11.727 -9.539 1 98.94 215 LEU B O 1
ATOM 3860 N N . LEU B 1 216 ? 8.438 -9.852 -8.594 1 99 216 LEU B N 1
ATOM 3861 C CA . LEU B 1 216 ? 7.59 -9.492 -9.727 1 99 216 LEU B CA 1
ATOM 3862 C C . LEU B 1 216 ? 8.164 -8.305 -10.484 1 99 216 LEU B C 1
ATOM 3864 O O . LEU B 1 216 ? 8.609 -7.328 -9.867 1 99 216 LEU B O 1
ATOM 3868 N N . GLU B 1 217 ? 8.211 -8.43 -11.766 1 98.94 217 GLU B N 1
ATOM 3869 C CA . GLU B 1 217 ? 8.695 -7.359 -12.633 1 98.94 217 GLU B CA 1
ATOM 3870 C C . GLU B 1 217 ? 7.566 -6.797 -13.492 1 98.94 217 GLU B C 1
ATOM 3872 O O . GLU B 1 217 ? 6.926 -7.535 -14.25 1 98.94 217 GLU B O 1
ATOM 3877 N N . THR B 1 218 ? 7.262 -5.551 -13.336 1 98.81 218 THR B N 1
ATOM 3878 C CA . THR B 1 218 ? 6.387 -4.809 -14.234 1 98.81 218 THR B CA 1
ATOM 3879 C C . THR B 1 218 ? 7.199 -3.92 -15.172 1 98.81 218 THR B C 1
ATOM 3881 O O . THR B 1 218 ? 8.43 -4.004 -15.203 1 98.81 218 THR B O 1
ATOM 3884 N N . ALA B 1 219 ? 6.512 -3.133 -15.992 1 98.38 219 ALA B N 1
ATOM 3885 C CA . ALA B 1 219 ? 7.191 -2.299 -16.984 1 98.38 219 ALA B CA 1
ATOM 3886 C C . ALA B 1 219 ? 8.141 -1.311 -16.312 1 98.38 219 ALA B C 1
ATOM 3888 O O . ALA B 1 219 ? 9.203 -1.005 -16.844 1 98.38 219 ALA B O 1
ATOM 3889 N N . ASP B 1 220 ? 7.836 -0.939 -15.062 1 98.44 220 ASP B N 1
ATOM 3890 C CA . ASP B 1 220 ? 8.562 0.211 -14.539 1 98.44 220 ASP B CA 1
ATOM 3891 C C . ASP B 1 220 ? 9.211 -0.115 -13.188 1 98.44 220 ASP B C 1
ATOM 3893 O O . ASP B 1 220 ? 10.023 0.657 -12.688 1 98.44 220 ASP B O 1
ATOM 3897 N N . ALA B 1 221 ? 8.938 -1.308 -12.641 1 98.88 221 ALA B N 1
ATOM 3898 C CA . ALA B 1 221 ? 9.422 -1.543 -11.281 1 98.88 221 ALA B CA 1
ATOM 3899 C C . ALA B 1 221 ? 9.633 -3.031 -11.023 1 98.88 221 ALA B C 1
ATOM 3901 O O . ALA B 1 221 ? 9.156 -3.873 -11.789 1 98.88 221 ALA B O 1
ATOM 3902 N N . TYR B 1 222 ? 10.398 -3.33 -10.008 1 98.94 222 TYR B N 1
ATOM 3903 C CA . TYR B 1 222 ? 10.445 -4.637 -9.359 1 98.94 222 TYR B CA 1
ATOM 3904 C C . TYR B 1 222 ? 9.68 -4.625 -8.047 1 98.94 222 TYR B C 1
ATOM 3906 O O . TYR B 1 222 ? 9.703 -3.627 -7.316 1 98.94 222 TYR B O 1
ATOM 3914 N N . TYR B 1 223 ? 9 -5.688 -7.766 1 98.94 223 TYR B N 1
ATOM 3915 C CA . TYR B 1 223 ? 8.281 -5.895 -6.512 1 98.94 223 TYR B CA 1
ATOM 3916 C C . TYR B 1 223 ? 8.766 -7.156 -5.805 1 98.94 223 TYR B C 1
ATOM 3918 O O . TYR B 1 223 ? 8.586 -8.266 -6.312 1 98.94 223 TYR B O 1
ATOM 3926 N N . LEU B 1 224 ? 9.375 -6.957 -4.668 1 98.88 224 LEU B N 1
ATOM 3927 C CA . LEU B 1 224 ? 9.711 -8.094 -3.818 1 98.88 224 LEU B CA 1
ATOM 3928 C C . LEU B 1 224 ? 8.5 -8.523 -2.988 1 98.88 224 LEU B C 1
ATOM 3930 O O . LEU B 1 224 ? 7.98 -7.742 -2.193 1 98.88 224 LEU B O 1
ATOM 3934 N N . LEU B 1 225 ? 8.023 -9.75 -3.193 1 98.94 225 LEU B N 1
ATOM 3935 C CA . LEU B 1 225 ? 6.855 -10.258 -2.482 1 98.94 225 LEU B CA 1
ATOM 3936 C C . LEU B 1 225 ? 7.273 -11.086 -1.275 1 98.94 225 LEU B C 1
ATOM 3938 O O . LEU B 1 225 ? 7.996 -12.078 -1.418 1 98.94 225 LEU B O 1
ATOM 3942 N N . VAL B 1 226 ? 6.836 -10.672 -0.102 1 98.94 226 VAL B N 1
ATOM 3943 C CA . VAL B 1 226 ? 7.199 -11.352 1.135 1 98.94 226 VAL B CA 1
ATOM 3944 C C . VAL B 1 226 ? 5.938 -11.719 1.915 1 98.94 226 VAL B C 1
ATOM 3946 O O . VAL B 1 226 ? 5.07 -10.867 2.137 1 98.94 226 VAL B O 1
ATOM 3949 N N . SER B 1 227 ? 5.855 -12.992 2.309 1 98.88 227 SER B N 1
ATOM 3950 C CA . SER B 1 227 ? 4.695 -13.492 3.033 1 98.88 227 SER B CA 1
ATOM 3951 C C . SER B 1 227 ? 5.094 -14.062 4.395 1 98.88 227 SER B C 1
ATOM 3953 O O . SER B 1 227 ? 5.961 -14.93 4.477 1 98.88 227 SER B O 1
ATOM 3955 N N . LYS B 1 228 ? 4.504 -13.523 5.422 1 98.75 228 LYS B N 1
ATOM 3956 C CA . LYS B 1 228 ? 4.684 -14.008 6.789 1 98.75 228 LYS B CA 1
ATOM 3957 C C . LYS B 1 228 ? 3.371 -13.961 7.566 1 98.75 228 LYS B C 1
ATOM 3959 O O . LYS B 1 228 ? 2.451 -13.227 7.195 1 98.75 228 LYS B O 1
ATOM 3964 N N . GLU B 1 229 ? 3.324 -14.766 8.602 1 98.25 229 GLU B N 1
ATOM 3965 C CA . GLU B 1 229 ? 2.111 -14.805 9.414 1 98.25 229 GLU B CA 1
ATOM 3966 C C . GLU B 1 229 ? 1.8 -13.43 10.008 1 98.25 229 GLU B C 1
ATOM 3968 O O . GLU B 1 229 ? 0.639 -13.023 10.055 1 98.25 229 GLU B O 1
ATOM 3973 N N . ASP B 1 230 ? 2.812 -12.742 10.477 1 97.5 230 ASP B N 1
ATOM 3974 C CA . ASP B 1 230 ? 2.682 -11.383 10.992 1 97.5 230 ASP B CA 1
ATOM 3975 C C . ASP B 1 230 ? 3.109 -10.359 9.945 1 97.5 230 ASP B C 1
ATOM 3977 O O . ASP B 1 230 ? 4.234 -10.406 9.438 1 97.5 230 ASP B O 1
ATOM 3981 N N . ILE B 1 231 ? 2.234 -9.422 9.672 1 98.12 231 ILE B N 1
ATOM 3982 C CA . ILE B 1 231 ? 2.484 -8.445 8.617 1 98.12 231 ILE B CA 1
ATOM 3983 C C . ILE B 1 231 ? 3.729 -7.625 8.953 1 98.12 231 ILE B C 1
ATOM 3985 O O . ILE B 1 231 ? 4.484 -7.234 8.062 1 98.12 231 ILE B O 1
ATOM 3989 N N . ASN B 1 232 ? 3.977 -7.348 10.25 1 97.69 232 ASN B N 1
ATOM 3990 C CA . ASN B 1 232 ? 5.164 -6.598 10.656 1 97.69 232 ASN B CA 1
ATOM 3991 C C . ASN B 1 232 ? 6.445 -7.355 10.312 1 97.69 232 ASN B C 1
ATOM 3993 O O . ASN B 1 232 ? 7.438 -6.75 9.906 1 97.69 232 ASN B O 1
ATOM 3997 N N . ASP B 1 233 ? 6.387 -8.664 10.516 1 98.5 233 ASP B N 1
ATOM 3998 C CA . ASP B 1 233 ? 7.539 -9.484 10.156 1 98.5 233 ASP B CA 1
ATOM 3999 C C . ASP B 1 233 ? 7.781 -9.453 8.648 1 98.5 233 ASP B C 1
ATOM 4001 O O . ASP B 1 233 ? 8.93 -9.414 8.195 1 98.5 233 ASP B O 1
ATOM 4005 N N . ALA B 1 234 ? 6.691 -9.547 7.879 1 98.88 234 ALA B N 1
ATOM 4006 C CA . ALA B 1 234 ? 6.809 -9.469 6.426 1 98.88 234 ALA B CA 1
ATOM 4007 C C . ALA B 1 234 ? 7.418 -8.141 5.992 1 98.88 234 ALA B C 1
ATOM 4009 O O . ALA B 1 234 ? 8.289 -8.109 5.117 1 98.88 234 ALA B O 1
ATOM 4010 N N . ILE B 1 235 ? 6.988 -7.055 6.613 1 98.88 235 ILE B N 1
ATOM 4011 C CA . ILE B 1 235 ? 7.48 -5.715 6.305 1 98.88 235 ILE B CA 1
ATOM 4012 C C . ILE B 1 235 ? 8.969 -5.629 6.613 1 98.88 235 ILE B C 1
ATOM 4014 O O . ILE B 1 235 ? 9.758 -5.18 5.777 1 98.88 235 ILE B O 1
ATOM 4018 N N . GLN B 1 236 ? 9.352 -6.059 7.801 1 98.69 236 GLN B N 1
ATOM 4019 C CA . GLN B 1 236 ? 10.758 -6.008 8.195 1 98.69 236 GLN B CA 1
ATOM 4020 C C . GLN B 1 236 ? 11.633 -6.777 7.203 1 98.69 236 GLN B C 1
ATOM 4022 O O . GLN B 1 236 ? 12.672 -6.281 6.77 1 98.69 236 GLN B O 1
ATOM 4027 N N . GLU B 1 237 ? 11.195 -7.965 6.859 1 98.75 237 GLU B N 1
ATOM 4028 C CA . GLU B 1 237 ? 11.938 -8.805 5.93 1 98.75 237 GLU B CA 1
ATOM 4029 C C . GLU B 1 237 ? 12 -8.172 4.543 1 98.75 237 GLU B C 1
ATOM 4031 O O . GLU B 1 237 ? 13.062 -8.133 3.92 1 98.75 237 GLU B O 1
ATOM 4036 N N . GLY B 1 238 ? 10.859 -7.727 4.051 1 98.88 238 GLY B N 1
ATOM 4037 C CA . GLY B 1 238 ? 10.828 -7.078 2.75 1 98.88 238 GLY B CA 1
ATOM 4038 C C . GLY B 1 238 ? 11.711 -5.844 2.674 1 98.88 238 GLY B C 1
ATOM 4039 O O . GLY B 1 238 ? 12.445 -5.66 1.703 1 98.88 238 GLY B O 1
ATOM 4040 N N . VAL B 1 239 ? 11.625 -4.988 3.689 1 98.94 239 VAL B N 1
ATOM 4041 C CA . VAL B 1 239 ? 12.422 -3.768 3.725 1 98.94 239 VAL B CA 1
ATOM 4042 C C . VAL B 1 239 ? 13.906 -4.117 3.773 1 98.94 239 VAL B C 1
ATOM 4044 O O . VAL B 1 239 ? 14.719 -3.527 3.055 1 98.94 239 VAL B O 1
ATOM 4047 N N . LYS B 1 240 ? 14.258 -5.062 4.617 1 98.81 240 LYS B N 1
ATOM 4048 C CA . LYS B 1 240 ? 15.648 -5.488 4.723 1 98.81 240 LYS B CA 1
ATOM 4049 C C . LYS B 1 240 ? 16.203 -5.914 3.363 1 98.81 240 LYS B C 1
ATOM 4051 O O . LYS B 1 240 ? 17.25 -5.441 2.938 1 98.81 240 LYS B O 1
ATOM 4056 N N . LEU B 1 241 ? 15.492 -6.742 2.66 1 98.62 241 LEU B N 1
ATOM 4057 C CA . LEU B 1 241 ? 15.945 -7.27 1.375 1 98.62 241 LEU B CA 1
ATOM 4058 C C . LEU B 1 241 ? 15.953 -6.172 0.315 1 98.62 241 LEU B C 1
ATOM 4060 O O . LEU B 1 241 ? 16.828 -6.156 -0.556 1 98.62 241 LEU B O 1
ATOM 4064 N N . GLY B 1 242 ? 14.953 -5.266 0.348 1 98.81 242 GLY B N 1
ATOM 4065 C CA . GLY B 1 242 ? 14.953 -4.129 -0.558 1 98.81 242 GLY B CA 1
ATOM 4066 C C . GLY B 1 242 ? 16.156 -3.223 -0.377 1 98.81 242 GLY B C 1
ATOM 4067 O O . GLY B 1 242 ? 16.766 -2.787 -1.356 1 98.81 242 GLY B O 1
ATOM 4068 N N . VAL B 1 243 ? 16.5 -2.936 0.876 1 98.88 243 VAL B N 1
ATOM 4069 C CA . VAL B 1 243 ? 17.672 -2.109 1.188 1 98.88 243 VAL B CA 1
ATOM 4070 C C . VAL B 1 243 ? 18.938 -2.775 0.655 1 98.88 243 VAL B C 1
ATOM 4072 O O . VAL B 1 243 ? 19.797 -2.111 0.072 1 98.88 243 VAL B O 1
ATOM 4075 N N . GLU B 1 244 ? 19.047 -4.082 0.855 1 98.56 244 GLU B N 1
ATOM 4076 C CA . GLU B 1 244 ? 20.203 -4.816 0.356 1 98.56 244 GLU B CA 1
ATOM 4077 C C . GLU B 1 244 ? 20.297 -4.727 -1.164 1 98.56 244 GLU B C 1
ATOM 4079 O O . GLU B 1 244 ? 21.391 -4.566 -1.714 1 98.56 244 GLU B O 1
ATOM 4084 N N . ALA B 1 245 ? 19.172 -4.848 -1.843 1 98.75 245 ALA B N 1
ATOM 4085 C CA . ALA B 1 245 ? 19.156 -4.742 -3.299 1 98.75 245 ALA B CA 1
ATOM 4086 C C . ALA B 1 245 ? 19.609 -3.354 -3.752 1 98.75 245 ALA B C 1
ATOM 4088 O O . ALA B 1 245 ? 20.391 -3.225 -4.695 1 98.75 245 ALA B O 1
ATOM 4089 N N . LEU B 1 246 ? 19.078 -2.328 -3.105 1 98.88 246 LEU B N 1
ATOM 4090 C CA . LEU B 1 246 ? 19.453 -0.959 -3.434 1 98.88 246 LEU B CA 1
ATOM 4091 C C . LEU B 1 246 ? 20.953 -0.738 -3.189 1 98.88 246 LEU B C 1
ATOM 4093 O O . LEU B 1 246 ? 21.609 -0.064 -3.979 1 98.88 246 LEU B O 1
ATOM 4097 N N . ALA B 1 247 ? 21.406 -1.264 -2.025 1 98.69 247 ALA B N 1
ATOM 4098 C CA . ALA B 1 247 ? 22.828 -1.148 -1.716 1 98.69 247 ALA B CA 1
ATOM 4099 C C . ALA B 1 247 ? 23.688 -1.765 -2.818 1 98.69 247 ALA B C 1
ATOM 4101 O O . ALA B 1 247 ? 24.625 -1.134 -3.314 1 98.69 247 ALA B O 1
ATOM 4102 N N . LYS B 1 248 ? 23.359 -2.961 -3.209 1 98.12 248 LYS B N 1
ATOM 4103 C CA . LYS B 1 248 ? 24.109 -3.701 -4.223 1 98.12 248 LYS B CA 1
ATOM 4104 C C . LYS B 1 248 ? 24.062 -2.988 -5.57 1 98.12 248 LYS B C 1
ATOM 4106 O O . LYS B 1 248 ? 25.094 -2.775 -6.207 1 98.12 248 LYS B O 1
ATOM 4111 N N . ALA B 1 249 ? 22.922 -2.564 -6.016 1 98.44 249 ALA B N 1
ATOM 4112 C CA . ALA B 1 249 ? 22.703 -2.002 -7.344 1 98.44 249 ALA B CA 1
ATOM 4113 C C . ALA B 1 249 ? 23.406 -0.657 -7.492 1 98.44 249 ALA B C 1
ATOM 4115 O O . ALA B 1 249 ? 23.844 -0.296 -8.586 1 98.44 249 ALA B O 1
ATOM 4116 N N . ASN B 1 250 ? 23.531 0.074 -6.375 1 98.62 250 ASN B N 1
ATOM 4117 C CA . ASN B 1 250 ? 24.031 1.447 -6.465 1 98.62 250 ASN B CA 1
ATOM 4118 C C . ASN B 1 250 ? 25.375 1.612 -5.766 1 98.62 250 ASN B C 1
ATOM 4120 O O . ASN B 1 250 ? 25.859 2.73 -5.625 1 98.62 250 ASN B O 1
ATOM 4124 N N . LYS B 1 251 ? 25.969 0.461 -5.254 1 97.88 251 LYS B N 1
ATOM 4125 C CA . LYS B 1 251 ? 27.266 0.449 -4.582 1 97.88 251 LYS B CA 1
ATOM 4126 C C . LYS B 1 251 ? 27.281 1.422 -3.406 1 97.88 251 LYS B C 1
ATOM 4128 O O . LYS B 1 251 ? 28.188 2.264 -3.305 1 97.88 251 LYS B O 1
ATOM 4133 N N . LEU B 1 252 ? 26.266 1.285 -2.617 1 98.5 252 LEU B N 1
ATOM 4134 C CA . LEU B 1 252 ? 26.125 2.131 -1.438 1 98.5 252 LEU B CA 1
ATOM 4135 C C . LEU B 1 252 ? 26.422 1.347 -0.165 1 98.5 252 LEU B C 1
ATOM 4137 O O . LEU B 1 252 ? 26.188 0.138 -0.104 1 98.5 252 LEU B O 1
ATOM 4141 N N . GLU B 1 253 ? 26.938 2.115 0.812 1 97.69 253 GLU B N 1
ATOM 4142 C CA . GLU B 1 253 ? 26.938 1.556 2.16 1 97.69 253 GLU B CA 1
ATOM 4143 C C . GLU B 1 253 ? 25.516 1.343 2.67 1 97.69 253 GLU B C 1
ATOM 4145 O O . GLU B 1 253 ? 24.578 2.012 2.219 1 97.69 253 GLU B O 1
ATOM 4150 N N . TRP B 1 254 ? 25.375 0.452 3.586 1 98 254 TRP B N 1
ATOM 4151 C CA . TRP B 1 254 ? 24.062 0.008 4.051 1 98 254 TRP B CA 1
ATOM 4152 C C . TRP B 1 254 ? 23.219 1.191 4.504 1 98 254 TRP B C 1
ATOM 4154 O O . TRP B 1 254 ? 22.062 1.312 4.121 1 98 254 TRP B O 1
ATOM 4164 N N . ASP B 1 255 ? 23.797 2.127 5.27 1 98 255 ASP B N 1
ATOM 4165 C CA . ASP B 1 255 ? 23.031 3.246 5.812 1 98 255 ASP B CA 1
ATOM 4166 C C . ASP B 1 255 ? 22.531 4.156 4.695 1 98 255 ASP B C 1
ATOM 4168 O O . ASP B 1 255 ? 21.422 4.672 4.766 1 98 255 ASP B O 1
ATOM 4172 N N . GLU B 1 256 ? 23.375 4.367 3.707 1 98.38 256 GLU B N 1
ATOM 4173 C CA . GLU B 1 256 ? 22.969 5.176 2.564 1 98.38 256 GLU B CA 1
ATOM 4174 C C . GLU B 1 256 ? 21.844 4.5 1.774 1 98.38 256 GLU B C 1
ATOM 4176 O O . GLU B 1 256 ? 20.922 5.16 1.313 1 98.38 256 GLU B O 1
ATOM 4181 N N . ALA B 1 257 ? 21.953 3.201 1.627 1 98.88 257 ALA B N 1
ATOM 4182 C CA . ALA B 1 257 ? 20.906 2.447 0.941 1 98.88 257 ALA B CA 1
ATOM 4183 C C . ALA B 1 257 ? 19.594 2.506 1.714 1 98.88 257 ALA B C 1
ATOM 4185 O O . ALA B 1 257 ? 18.516 2.562 1.116 1 98.88 257 ALA B O 1
ATOM 4186 N N . TYR B 1 258 ? 19.75 2.445 3.053 1 98.94 258 TYR B N 1
ATOM 4187 C CA . TYR B 1 258 ? 18.578 2.559 3.924 1 98.94 258 TYR B CA 1
ATOM 4188 C C . TYR B 1 258 ? 17.891 3.912 3.754 1 98.94 258 TYR B C 1
ATOM 4190 O O . TYR B 1 258 ? 16.672 3.992 3.674 1 98.94 258 TYR B O 1
ATOM 4198 N N . MET B 1 259 ? 18.656 5.02 3.598 1 98.88 259 MET B N 1
ATOM 4199 C CA . MET B 1 259 ? 18.125 6.344 3.299 1 98.88 259 MET B CA 1
ATOM 4200 C C . MET B 1 259 ? 17.469 6.371 1.923 1 98.88 259 MET B C 1
ATOM 4202 O O . MET B 1 259 ? 16.344 6.867 1.773 1 98.88 259 MET B O 1
ATOM 4206 N N . LEU B 1 260 ? 18.172 5.793 0.956 1 98.94 260 LEU B N 1
ATOM 4207 C CA . LEU B 1 260 ? 17.625 5.758 -0.395 1 98.94 260 LEU B CA 1
ATOM 4208 C C . LEU B 1 260 ? 16.297 5.023 -0.419 1 98.94 260 LEU B C 1
ATOM 4210 O O . LEU B 1 260 ? 15.352 5.449 -1.103 1 98.94 260 LEU B O 1
ATOM 4214 N N . ALA B 1 261 ? 16.188 3.885 0.341 1 98.94 261 ALA B N 1
ATOM 4215 C CA . ALA B 1 261 ? 14.953 3.125 0.425 1 98.94 261 ALA B CA 1
ATOM 4216 C C . ALA B 1 261 ? 13.805 4.004 0.912 1 98.94 261 ALA B C 1
ATOM 4218 O O . ALA B 1 261 ? 12.688 3.93 0.389 1 98.94 261 ALA B O 1
ATOM 4219 N N . SER B 1 262 ? 14.055 4.848 1.857 1 98.94 262 SER B N 1
ATOM 4220 C CA . SER B 1 262 ? 13.039 5.723 2.434 1 98.94 262 SER B CA 1
ATOM 4221 C C . SER B 1 262 ? 12.547 6.742 1.413 1 98.94 262 SER B C 1
ATOM 4223 O O . SER B 1 262 ? 11.453 7.297 1.564 1 98.94 262 SER B O 1
ATOM 4225 N N . LEU B 1 263 ? 13.344 7 0.383 1 98.94 263 LEU B N 1
ATOM 4226 C CA . LEU B 1 263 ? 13.031 8.023 -0.613 1 98.94 263 LEU B CA 1
ATOM 4227 C C . LEU B 1 263 ? 12.352 7.398 -1.83 1 98.94 263 LEU B C 1
ATOM 4229 O O . LEU B 1 263 ? 11.539 8.055 -2.492 1 98.94 263 LEU B O 1
ATOM 4233 N N . VAL B 1 264 ? 12.641 6.051 -2.131 1 98.94 264 VAL B N 1
ATOM 4234 C CA . VAL B 1 264 ? 12.234 5.621 -3.467 1 98.94 264 VAL B CA 1
ATOM 4235 C C . VAL B 1 264 ? 11.547 4.262 -3.387 1 98.94 264 VAL B C 1
ATOM 4237 O O . VAL B 1 264 ? 10.93 3.814 -4.359 1 98.94 264 VAL B O 1
ATOM 4240 N N . MET B 1 265 ? 11.609 3.539 -2.273 1 98.94 265 MET B N 1
ATOM 4241 C CA . MET B 1 265 ? 11.07 2.189 -2.152 1 98.94 265 MET B CA 1
ATOM 4242 C C . MET B 1 265 ? 9.734 2.203 -1.415 1 98.94 265 MET B C 1
ATOM 4244 O O . MET B 1 265 ? 9.672 2.562 -0.239 1 98.94 265 MET B O 1
ATOM 4248 N N . ASP B 1 266 ? 8.703 1.776 -2.061 1 98.94 266 ASP B N 1
ATOM 4249 C CA . ASP B 1 266 ? 7.371 1.788 -1.473 1 98.94 266 ASP B CA 1
ATOM 4250 C C . ASP B 1 266 ? 7.059 0.457 -0.793 1 98.94 266 ASP B C 1
ATOM 4252 O O . ASP B 1 266 ? 7.262 -0.608 -1.379 1 98.94 266 ASP B O 1
ATOM 4256 N N . VAL B 1 267 ? 6.594 0.513 0.426 1 98.94 267 VAL B N 1
ATOM 4257 C CA . VAL B 1 267 ? 6.023 -0.647 1.103 1 98.94 267 VAL B CA 1
ATOM 4258 C C . VAL B 1 267 ? 4.52 -0.708 0.846 1 98.94 267 VAL B C 1
ATOM 4260 O O . VAL B 1 267 ? 3.795 0.245 1.139 1 98.94 267 VAL B O 1
ATOM 4263 N N . GLN B 1 268 ? 4.062 -1.805 0.271 1 98.94 268 GLN B N 1
ATOM 4264 C CA . GLN B 1 268 ? 2.672 -1.946 -0.143 1 98.94 268 GLN B CA 1
ATOM 4265 C C . GLN B 1 268 ? 2.072 -3.25 0.377 1 98.94 268 GLN B C 1
ATOM 4267 O O . GLN B 1 268 ? 2.799 -4.137 0.83 1 98.94 268 GLN B O 1
ATOM 4272 N N . ILE B 1 269 ? 0.75 -3.297 0.336 1 98.94 269 ILE B N 1
ATOM 4273 C CA . ILE B 1 269 ? 0.009 -4.477 0.77 1 98.94 269 ILE B CA 1
ATOM 4274 C C . ILE B 1 269 ? -0.519 -5.23 -0.448 1 98.94 269 ILE B C 1
ATOM 4276 O O . ILE B 1 269 ? -1.07 -4.625 -1.37 1 98.94 269 ILE B O 1
ATOM 4280 N N . SER B 1 270 ? -0.284 -6.543 -0.531 1 98.88 270 SER B N 1
ATOM 4281 C CA . SER B 1 270 ? -0.957 -7.414 -1.49 1 98.88 270 SER B CA 1
ATOM 4282 C C . SER B 1 270 ? -2.26 -7.965 -0.919 1 98.88 270 SER B C 1
ATOM 4284 O O . SER B 1 270 ? -3.346 -7.539 -1.318 1 98.88 270 SER B O 1
ATOM 4286 N N . GLN B 1 271 ? -2.135 -8.773 0.067 1 98.94 271 GLN B N 1
ATOM 4287 C CA . GLN B 1 271 ? -3.299 -9.305 0.765 1 98.94 271 GLN B CA 1
ATOM 4288 C C . GLN B 1 271 ? -3.021 -9.469 2.256 1 98.94 271 GLN B C 1
ATOM 4290 O O . GLN B 1 271 ? -1.87 -9.617 2.666 1 98.94 271 GLN B O 1
ATOM 4295 N N . ILE B 1 272 ? -4.113 -9.461 3.074 1 98.81 272 ILE B N 1
ATOM 4296 C CA . ILE B 1 272 ? -3.93 -9.508 4.52 1 98.81 272 ILE B CA 1
ATOM 4297 C C . ILE B 1 272 ? -4.93 -10.484 5.133 1 98.81 272 ILE B C 1
ATOM 4299 O O . ILE B 1 272 ? -5.359 -10.312 6.277 1 98.81 272 ILE B O 1
ATOM 4303 N N . VAL B 1 273 ? -5.355 -11.539 4.379 1 98.31 273 VAL B N 1
ATOM 4304 C CA . VAL B 1 273 ? -6.438 -12.383 4.879 1 98.31 273 VAL B CA 1
ATOM 4305 C C . VAL B 1 273 ? -5.98 -13.836 4.918 1 98.31 273 VAL B C 1
ATOM 4307 O O . VAL B 1 273 ? -6.602 -14.672 5.586 1 98.31 273 VAL B O 1
ATOM 4310 N N . ASP B 1 274 ? -4.902 -14.219 4.145 1 97.94 274 ASP B N 1
ATOM 4311 C CA . ASP B 1 274 ? -4.406 -15.594 4.098 1 97.94 274 ASP B CA 1
ATOM 4312 C C . ASP B 1 274 ? -3.654 -15.945 5.379 1 97.94 274 ASP B C 1
ATOM 4314 O O . ASP B 1 274 ? -3.375 -15.078 6.207 1 97.94 274 ASP B O 1
ATOM 4318 N N . PRO B 1 275 ? -3.322 -17.297 5.602 1 97.25 275 PRO B N 1
ATOM 4319 C CA . PRO B 1 275 ? -2.562 -17.688 6.793 1 97.25 275 PRO B CA 1
ATOM 4320 C C . PRO B 1 275 ? -1.276 -16.891 6.961 1 97.25 275 PRO B C 1
ATOM 4322 O O . PRO B 1 275 ? -0.893 -16.562 8.086 1 97.25 275 PRO B O 1
ATOM 4325 N N . ALA B 1 276 ? -0.613 -16.609 5.891 1 98.56 276 ALA B N 1
ATOM 4326 C CA . ALA B 1 276 ? 0.466 -15.633 5.852 1 98.56 276 ALA B CA 1
ATOM 4327 C C . ALA B 1 276 ? 0.058 -14.398 5.043 1 98.56 276 ALA B C 1
ATOM 4329 O O . ALA B 1 276 ? -0.561 -14.523 3.984 1 98.56 276 ALA B O 1
ATOM 4330 N N . LYS B 1 277 ? 0.338 -13.219 5.633 1 98.75 277 LYS B N 1
ATOM 4331 C CA . LYS B 1 277 ? 0.074 -11.969 4.926 1 98.75 277 LYS B CA 1
ATOM 4332 C C . LYS B 1 277 ? 1.189 -11.648 3.934 1 98.75 277 LYS B C 1
ATOM 4334 O O . LYS B 1 277 ? 2.367 -11.875 4.223 1 98.75 277 LYS B O 1
ATOM 4339 N N . THR B 1 278 ? 0.796 -11.172 2.76 1 98.94 278 THR B N 1
ATOM 4340 C CA . THR B 1 278 ? 1.787 -10.828 1.747 1 98.94 278 THR B CA 1
ATOM 4341 C C . THR B 1 278 ? 1.875 -9.312 1.569 1 98.94 278 THR B C 1
ATOM 4343 O O . THR B 1 278 ? 0.863 -8.648 1.328 1 98.94 278 THR B O 1
ATOM 4346 N N . ILE B 1 279 ? 3.055 -8.781 1.805 1 98.94 279 ILE B N 1
ATOM 4347 C CA . ILE B 1 279 ? 3.369 -7.414 1.414 1 98.94 279 ILE B CA 1
ATOM 4348 C C . ILE B 1 279 ? 4.277 -7.422 0.185 1 98.94 279 ILE B C 1
ATOM 4350 O O . ILE B 1 279 ? 4.766 -8.477 -0.226 1 98.94 279 ILE B O 1
ATOM 4354 N N . ARG B 1 280 ? 4.363 -6.266 -0.451 1 98.94 280 ARG B N 1
ATOM 4355 C CA . ARG B 1 280 ? 5.336 -6.117 -1.53 1 98.94 280 ARG B CA 1
ATOM 4356 C C . ARG B 1 280 ? 6.105 -4.809 -1.393 1 98.94 280 ARG B C 1
ATOM 4358 O O . ARG B 1 280 ? 5.547 -3.791 -0.982 1 98.94 280 ARG B O 1
ATOM 4365 N N . VAL B 1 281 ? 7.352 -4.883 -1.638 1 98.81 281 VAL B N 1
ATOM 4366 C CA . VAL B 1 281 ? 8.195 -3.697 -1.71 1 98.81 281 VAL B CA 1
ATOM 4367 C C . VAL B 1 281 ? 8.484 -3.357 -3.17 1 98.81 281 VAL B C 1
ATOM 4369 O O . VAL B 1 281 ? 9.023 -4.184 -3.912 1 98.81 281 VAL B O 1
ATOM 4372 N N . ARG B 1 282 ? 8.109 -2.152 -3.553 1 98.94 282 ARG B N 1
ATOM 4373 C CA . ARG B 1 282 ? 8.258 -1.682 -4.926 1 98.94 282 ARG B CA 1
ATOM 4374 C C . ARG B 1 282 ? 9.516 -0.831 -5.078 1 98.94 282 ARG B C 1
ATOM 4376 O O . ARG B 1 282 ? 9.727 0.119 -4.32 1 98.94 282 ARG B O 1
ATOM 4383 N N . ILE B 1 283 ? 10.383 -1.14 -5.98 1 98.94 283 ILE B N 1
ATOM 4384 C CA . ILE B 1 283 ? 11.562 -0.346 -6.309 1 98.94 283 ILE B CA 1
ATOM 4385 C C . ILE B 1 283 ? 11.578 -0.04 -7.805 1 98.94 283 ILE B C 1
ATOM 4387 O O . ILE B 1 283 ? 11.609 -0.954 -8.633 1 98.94 283 ILE B O 1
ATOM 4391 N N . PRO B 1 284 ? 11.531 1.25 -8.18 1 98.94 284 PRO B N 1
ATOM 4392 C CA . PRO B 1 284 ? 11.586 1.593 -9.602 1 98.94 284 PRO B CA 1
ATOM 4393 C C . PRO B 1 284 ? 12.844 1.061 -10.289 1 98.94 284 PRO B C 1
ATOM 4395 O O . PRO B 1 284 ? 13.922 1.062 -9.695 1 98.94 284 PRO B O 1
ATOM 4398 N N . LYS B 1 285 ? 12.688 0.65 -11.539 1 98.69 285 LYS B N 1
ATOM 4399 C CA . LYS B 1 285 ? 13.773 0.045 -12.305 1 98.69 285 LYS B CA 1
ATOM 4400 C C . LYS B 1 285 ? 14.93 1.027 -12.492 1 98.69 285 LYS B C 1
ATOM 4402 O O . LYS B 1 285 ? 16.047 0.625 -12.828 1 98.69 285 LYS B O 1
ATOM 4407 N N . GLU B 1 286 ? 14.703 2.318 -12.281 1 98.44 286 GLU B N 1
ATOM 4408 C CA . GLU B 1 286 ? 15.734 3.348 -12.352 1 98.44 286 GLU B CA 1
ATOM 4409 C C . GLU B 1 286 ? 16.812 3.119 -11.305 1 98.44 286 GLU B C 1
ATOM 4411 O O . GLU B 1 286 ? 17.969 3.539 -11.484 1 98.44 286 GLU B O 1
ATOM 4416 N N . TYR B 1 287 ? 16.484 2.389 -10.242 1 98.81 287 TYR B N 1
ATOM 4417 C CA . TYR B 1 287 ? 17.406 2.336 -9.117 1 98.81 287 TYR B CA 1
ATOM 4418 C C . TYR B 1 287 ? 17.938 0.921 -8.914 1 98.81 287 TYR B C 1
ATOM 4420 O O . TYR B 1 287 ? 18.844 0.704 -8.109 1 98.81 287 TYR B O 1
ATOM 4428 N N . VAL B 1 288 ? 17.297 -0.029 -9.531 1 98.62 288 VAL B N 1
ATOM 4429 C CA . VAL B 1 288 ? 17.719 -1.413 -9.359 1 98.62 288 VAL B CA 1
ATOM 4430 C C . VAL B 1 288 ? 17.516 -2.182 -10.664 1 98.62 288 VAL B C 1
ATOM 4432 O O . VAL B 1 288 ? 16.719 -1.771 -11.516 1 98.62 288 VAL B O 1
ATOM 4435 N N . GLY B 1 289 ? 18.281 -3.236 -10.852 1 98 289 GLY B N 1
ATOM 4436 C CA . GLY B 1 289 ? 18.062 -4.27 -11.852 1 98 289 GLY B CA 1
ATOM 4437 C C . GLY B 1 289 ? 17.828 -5.641 -11.25 1 98 289 GLY B C 1
ATOM 4438 O O . GLY B 1 289 ? 17.984 -5.832 -10.039 1 98 289 GLY B O 1
ATOM 4439 N N . LEU B 1 290 ? 17.453 -6.543 -12.078 1 97.88 290 LEU B N 1
ATOM 4440 C CA . LEU B 1 290 ? 17.141 -7.895 -11.625 1 97.88 290 LEU B CA 1
ATOM 4441 C C . LEU B 1 290 ? 18.297 -8.484 -10.828 1 97.88 290 LEU B C 1
ATOM 4443 O O . LEU B 1 290 ? 18.078 -9.164 -9.82 1 97.88 290 LEU B O 1
ATOM 4447 N N . GLU B 1 291 ? 19.516 -8.242 -11.234 1 96.94 291 GLU B N 1
ATOM 4448 C CA . GLU B 1 291 ? 20.703 -8.828 -10.641 1 96.94 291 GLU B CA 1
ATOM 4449 C C . GLU B 1 291 ? 20.859 -8.414 -9.18 1 96.94 291 GLU B C 1
ATOM 4451 O O . GLU B 1 291 ? 21.531 -9.102 -8.398 1 96.94 291 GLU B O 1
ATOM 4456 N N . ALA B 1 292 ? 20.266 -7.266 -8.812 1 97.81 292 ALA B N 1
ATOM 4457 C CA . ALA B 1 292 ? 20.359 -6.75 -7.453 1 97.81 292 ALA B CA 1
ATOM 4458 C C . ALA B 1 292 ? 19.672 -7.676 -6.461 1 97.81 292 ALA B C 1
ATOM 4460 O O . ALA B 1 292 ? 19.969 -7.66 -5.266 1 97.81 292 ALA B O 1
ATOM 4461 N N . PHE B 1 293 ? 18.75 -8.484 -6.949 1 97.69 293 PHE B N 1
ATOM 4462 C CA . PHE B 1 293 ? 17.953 -9.352 -6.086 1 97.69 293 PHE B CA 1
ATOM 4463 C C . PHE B 1 293 ? 18.516 -10.773 -6.098 1 97.69 293 PHE B C 1
ATOM 4465 O O . PHE B 1 293 ? 18.109 -11.602 -5.277 1 97.69 293 PHE B O 1
ATOM 4472 N N . LEU B 1 294 ? 19.375 -11.008 -7.043 1 95.25 294 LEU B N 1
ATOM 4473 C CA . LEU B 1 294 ? 19.906 -12.359 -7.207 1 95.25 294 LEU B CA 1
ATOM 4474 C C . LEU B 1 294 ? 21.172 -12.555 -6.367 1 95.25 294 LEU B C 1
ATOM 4476 O O . LEU B 1 294 ? 22 -11.648 -6.27 1 95.25 294 LEU B O 1
ATOM 4480 N N . ASN B 1 295 ? 21.203 -13.547 -5.457 1 85.06 295 ASN B N 1
ATOM 4481 C CA . ASN B 1 295 ? 22.438 -13.945 -4.785 1 85.06 295 ASN B CA 1
ATOM 4482 C C . ASN B 1 295 ? 23.234 -14.953 -5.613 1 85.06 295 ASN B C 1
ATOM 4484 O O . ASN B 1 295 ? 22.688 -15.984 -6.023 1 85.06 295 ASN B O 1
ATOM 4488 N N . THR B 1 296 ? 24.359 -14.484 -6.238 1 66.12 296 THR B N 1
ATOM 4489 C CA . THR B 1 296 ? 25.172 -15.391 -7.043 1 66.12 296 THR B CA 1
ATOM 4490 C C . THR B 1 296 ? 26.266 -16.031 -6.199 1 66.12 296 THR B C 1
ATOM 4492 O O . THR B 1 296 ? 26.906 -15.359 -5.391 1 66.12 296 THR B O 1
ATOM 4495 N N . GLU B 1 297 ? 26.234 -17.266 -5.641 1 56.44 297 GLU B N 1
ATOM 4496 C CA . GLU B 1 297 ? 27.344 -17.953 -4.996 1 56.44 297 GLU B CA 1
ATOM 4497 C C . GLU B 1 297 ? 28.625 -17.828 -5.812 1 56.44 297 GLU B C 1
ATOM 4499 O O . GLU B 1 297 ? 29.703 -18.203 -5.348 1 56.44 297 GLU B O 1
ATOM 4504 N N . GLY B 1 298 ? 28.844 -17.609 -6.969 1 36.94 298 GLY B N 1
ATOM 4505 C CA . GLY B 1 298 ? 30.094 -18.094 -7.535 1 36.94 298 GLY B CA 1
ATOM 4506 C C . GLY B 1 298 ? 31.312 -17.359 -6.996 1 36.94 298 GLY B C 1
ATOM 4507 O O . GLY B 1 298 ? 32.438 -17.656 -7.395 1 36.94 298 GLY B O 1
ATOM 4508 N N . PHE B 1 299 ? 31.406 -16.172 -6.539 1 25.44 299 PHE B N 1
ATOM 4509 C CA . PHE B 1 299 ? 32.812 -15.766 -6.418 1 25.44 299 PHE B CA 1
ATOM 4510 C C . PHE B 1 299 ? 33.375 -16.156 -5.055 1 25.44 299 PHE B C 1
ATOM 4512 O O . PHE B 1 299 ? 32.656 -16.109 -4.047 1 25.44 299 PHE B O 1
#

InterPro domains:
  IPR004304 Acetamidase/Formamidase [PF03069] (13-142)
  IPR004304 Acetamidase/Formamidase [PF03069] (143-274)
  IPR004304 Acetamidase/Formamidase [PTHR31891] (6-288)

Sequence (598 aa):
MILIPKDKHVYSFGPSMKPAAKAKPGDIVVFETIDALGGQIQSEKDTIAQIDFSRVNPATGPLYVEGAERNKVLAVKILDIKVEEKGVIVTAPNAGVLGNIVKAPKTRICRIKHGIVHFGNIKIPAKPMIGVIGVAYDEEVPTGTPGKHGGNMDTNLIAKGTTLYLPIFRKGALLAIGDLHAVMADGEVCVSACEVSGSVKVEVDVLDGKLEWPLLETADAYYLLVSKEDINDAIQEGVKLGVEALAKANKLEWDEAYMLASLVMDVQISQIVDPAKTIRVRIPKEYVGLEAFLNTEGFMILIPKDKHVYSFGPSMKPAAKAKPGDIVVFETIDALGGQIQSEKDTIAQIDFSRVNPATGPLYVEGAERNKVLAVKILDIKVEEKGVIVTAPNAGVLGNIVKAPKTRICRIKHGIVHFGNIKIPAKPMIGVIGVAYDEEVPTGTPGKHGGNMDTNLIAKGTTLYLPIFRKGALLAIGDLHAVMADGEVCVSACEVSGSVKVEVDVLDGKLEWPLLETADAYYLLVSKEDINDAIQEGVKLGVEALAKANKLEWDEAYMLASLVMDVQISQIVDPAKTIRVRIPKEYVGLEAFLNTEGF

Radius of gyration: 24.77 Å; Cα contacts (8 Å, |Δi|>4): 1909; chains: 2; bounding box: 65×72×52 Å